Protein 9GYZ (pdb70)

Structure (mmCIF, N/CA/C/O backbone):
data_9GYZ
#
_entry.id   9GYZ
#
_cell.length_a   82.509
_cell.length_b   82.509
_cell.length_c   136.194
_cell.angle_alpha   90.00
_cell.angle_beta   90.00
_cell.angle_gamma   120.00
#
_symmetry.space_group_name_H-M   'P 32 2 1'
#
loop_
_entity.id
_entity.type
_entity.pdbx_description
1 polymer 'DUF4867 domain-containing protein'
2 non-polymer 'FE (III) ION'
3 water water
#
loop_
_atom_site.group_PDB
_atom_site.id
_atom_site.type_symbol
_atom_site.label_atom_id
_atom_site.label_alt_id
_atom_site.label_comp_id
_atom_site.label_asym_id
_atom_site.label_entity_id
_atom_site.label_seq_id
_atom_site.pdbx_PDB_ins_code
_atom_site.Cartn_x
_atom_site.Cartn_y
_atom_site.Cartn_z
_atom_site.occupancy
_atom_site.B_iso_or_equiv
_atom_site.auth_seq_id
_atom_site.auth_comp_id
_atom_site.auth_asym_id
_atom_site.auth_atom_id
_atom_site.pdbx_PDB_model_num
ATOM 1 N N . SER A 1 23 ? 43.754 -49.292 -17.427 1.00 66.79 3 SER B N 1
ATOM 2 C CA . SER A 1 23 ? 43.257 -49.652 -18.792 1.00 63.49 3 SER B CA 1
ATOM 3 C C . SER A 1 23 ? 41.781 -49.263 -18.852 1.00 63.63 3 SER B C 1
ATOM 4 O O . SER A 1 23 ? 41.007 -49.365 -17.908 1.00 59.17 3 SER B O 1
ATOM 7 N N . PHE A 1 24 ? 41.435 -48.753 -20.020 1.00 61.75 4 PHE B N 1
ATOM 8 C CA . PHE A 1 24 ? 40.108 -48.258 -20.338 1.00 75.10 4 PHE B CA 1
ATOM 9 C C . PHE A 1 24 ? 39.010 -49.326 -20.225 1.00 79.68 4 PHE B C 1
ATOM 10 O O . PHE A 1 24 ? 37.962 -49.042 -19.626 1.00 56.93 4 PHE B O 1
ATOM 18 N N . GLN A 1 25 ? 39.221 -50.507 -20.856 1.00 85.97 5 GLN B N 1
ATOM 19 C CA . GLN A 1 25 ? 38.243 -51.600 -20.899 1.00 69.77 5 GLN B CA 1
ATOM 20 C C . GLN A 1 25 ? 37.998 -52.131 -19.458 1.00 53.95 5 GLN B C 1
ATOM 21 O O . GLN A 1 25 ? 36.867 -52.281 -19.009 1.00 51.83 5 GLN B O 1
ATOM 23 N N . TYR A 1 26 ? 39.037 -52.281 -18.648 1.00 54.68 6 TYR B N 1
ATOM 24 C CA . TYR A 1 26 ? 38.858 -52.633 -17.243 1.00 66.10 6 TYR B CA 1
ATOM 25 C C . TYR A 1 26 ? 37.926 -51.646 -16.525 1.00 75.01 6 TYR B C 1
ATOM 26 O O . TYR A 1 26 ? 36.949 -52.036 -15.886 1.00 68.27 6 TYR B O 1
ATOM 35 N N . MET A 1 27 ? 38.194 -50.337 -16.689 1.00 78.67 7 MET B N 1
ATOM 36 C CA . MET A 1 27 ? 37.395 -49.319 -16.028 1.00 66.80 7 MET B CA 1
ATOM 37 C C . MET A 1 27 ? 35.976 -49.289 -16.592 1.00 56.76 7 MET B C 1
ATOM 38 O O . MET A 1 27 ? 35.030 -49.190 -15.829 1.00 55.73 7 MET B O 1
ATOM 43 N N . LYS A 1 28 ? 35.842 -49.275 -17.926 1.00 63.35 8 LYS B N 1
ATOM 44 C CA . LYS A 1 28 ? 34.567 -49.385 -18.612 1.00 61.85 8 LYS B CA 1
ATOM 45 C C . LYS A 1 28 ? 33.738 -50.536 -18.032 1.00 77.90 8 LYS B C 1
ATOM 46 O O . LYS A 1 28 ? 32.597 -50.276 -17.613 1.00 64.47 8 LYS B O 1
ATOM 52 N N . ASP A 1 29 ? 34.320 -51.775 -18.008 1.00 74.48 9 ASP B N 1
ATOM 53 C CA . ASP A 1 29 ? 33.643 -52.999 -17.559 1.00 87.03 9 ASP B CA 1
ATOM 54 C C . ASP A 1 29 ? 33.099 -52.773 -16.142 1.00 77.67 9 ASP B C 1
ATOM 55 O O . ASP A 1 29 ? 31.938 -53.067 -15.875 1.00 73.16 9 ASP B O 1
ATOM 57 N N . LEU A 1 30 ? 33.897 -52.146 -15.263 1.00 77.78 10 LEU B N 1
ATOM 58 C CA . LEU A 1 30 ? 33.528 -51.961 -13.866 1.00 75.56 10 LEU B CA 1
ATOM 59 C C . LEU A 1 30 ? 32.504 -50.851 -13.622 1.00 65.72 10 LEU B C 1
ATOM 60 O O . LEU A 1 30 ? 32.111 -50.673 -12.482 1.00 74.60 10 LEU B O 1
ATOM 65 N N . ASN A 1 31 ? 32.096 -50.082 -14.641 1.00 72.43 11 ASN B N 1
ATOM 66 C CA . ASN A 1 31 ? 31.334 -48.852 -14.422 1.00 74.59 11 ASN B CA 1
ATOM 67 C C . ASN A 1 31 ? 30.167 -48.786 -15.397 1.00 85.59 11 ASN B C 1
ATOM 68 O O . ASN A 1 31 ? 29.925 -47.745 -16.036 1.00 78.13 11 ASN B O 1
ATOM 73 N N . LYS A 1 32 ? 29.431 -49.905 -15.450 1.00 82.89 12 LYS B N 1
ATOM 74 C CA . LYS A 1 32 ? 28.315 -50.107 -16.363 1.00 73.40 12 LYS B CA 1
ATOM 75 C C . LYS A 1 32 ? 27.137 -49.247 -15.865 1.00 55.22 12 LYS B C 1
ATOM 76 O O . LYS A 1 32 ? 26.166 -49.070 -16.587 1.00 55.15 12 LYS B O 1
ATOM 78 N N . HIS A 1 33 ? 27.205 -48.671 -14.652 1.00 61.78 13 HIS B N 1
ATOM 79 C CA . HIS A 1 33 ? 26.076 -47.892 -14.140 1.00 55.30 13 HIS B CA 1
ATOM 80 C C . HIS A 1 33 ? 26.101 -46.434 -14.594 1.00 80.14 13 HIS B C 1
ATOM 81 O O . HIS A 1 33 ? 25.213 -45.666 -14.172 1.00 69.31 13 HIS B O 1
ATOM 88 N N . ILE A 1 34 ? 27.081 -46.052 -15.443 1.00 71.83 14 ILE B N 1
ATOM 89 C CA . ILE A 1 34 ? 27.191 -44.679 -15.949 1.00 61.96 14 ILE B CA 1
ATOM 90 C C . ILE A 1 34 ? 27.630 -44.679 -17.413 1.00 47.69 14 ILE B C 1
ATOM 91 O O . ILE A 1 34 ? 28.439 -45.483 -17.838 1.00 63.77 14 ILE B O 1
ATOM 96 N N . PRO A 1 35 ? 27.164 -43.725 -18.252 1.00 53.47 15 PRO B N 1
ATOM 97 C CA . PRO A 1 35 ? 27.724 -43.608 -19.583 1.00 54.99 15 PRO B CA 1
ATOM 98 C C . PRO A 1 35 ? 29.204 -43.315 -19.440 1.00 59.12 15 PRO B C 1
ATOM 99 O O . PRO A 1 35 ? 29.566 -42.449 -18.640 1.00 54.91 15 PRO B O 1
ATOM 103 N N . PHE A 1 36 ? 30.029 -44.062 -20.155 1.00 62.39 16 PHE B N 1
ATOM 104 C CA . PHE A 1 36 ? 31.455 -44.079 -19.932 1.00 58.45 16 PHE B CA 1
ATOM 105 C C . PHE A 1 36 ? 32.177 -44.093 -21.255 1.00 54.71 16 PHE B C 1
ATOM 106 O O . PHE A 1 36 ? 31.990 -45.012 -22.028 1.00 63.46 16 PHE B O 1
ATOM 114 N N . TYR A 1 37 ? 33.083 -43.127 -21.490 1.00 61.32 17 TYR B N 1
ATOM 115 C CA . TYR A 1 37 ? 33.661 -42.996 -22.823 1.00 41.57 17 TYR B CA 1
ATOM 116 C C . TYR A 1 37 ? 35.142 -42.729 -22.682 1.00 51.59 17 TYR B C 1
ATOM 117 O O . TYR A 1 37 ? 35.609 -42.405 -21.583 1.00 52.47 17 TYR B O 1
ATOM 126 N N . HIS A 1 38 ? 35.894 -43.011 -23.758 1.00 49.13 18 HIS B N 1
ATOM 127 C CA . HIS A 1 38 ? 37.264 -42.568 -23.838 1.00 54.43 18 HIS B CA 1
ATOM 128 C C . HIS A 1 38 ? 37.182 -41.085 -24.183 1.00 65.50 18 HIS B C 1
ATOM 129 O O . HIS A 1 38 ? 36.239 -40.643 -24.885 1.00 48.27 18 HIS B O 1
ATOM 136 N N . ILE A 1 39 ? 38.121 -40.326 -23.597 1.00 49.55 19 ILE B N 1
ATOM 137 C CA . ILE A 1 39 ? 38.252 -38.900 -23.896 1.00 57.74 19 ILE B CA 1
ATOM 138 C C . ILE A 1 39 ? 38.426 -38.655 -25.408 1.00 44.20 19 ILE B C 1
ATOM 139 O O . ILE A 1 39 ? 38.036 -37.627 -25.915 1.00 50.11 19 ILE B O 1
ATOM 144 N N . GLU A 1 40 ? 38.940 -39.613 -26.170 1.00 43.91 20 GLU B N 1
ATOM 145 C CA . GLU A 1 40 ? 39.124 -39.383 -27.598 1.00 47.20 20 GLU B CA 1
ATOM 146 C C . GLU A 1 40 ? 37.815 -39.617 -28.356 1.00 49.22 20 GLU B C 1
ATOM 147 O O . GLU A 1 40 ? 37.770 -39.474 -29.563 1.00 51.18 20 GLU B O 1
ATOM 153 N N . ASP A 1 41 ? 36.735 -39.965 -27.663 1.00 53.04 21 ASP B N 1
ATOM 154 C CA . ASP A 1 41 ? 35.471 -40.224 -28.332 1.00 50.55 21 ASP B CA 1
ATOM 155 C C . ASP A 1 41 ? 34.812 -38.906 -28.715 1.00 62.19 21 ASP B C 1
ATOM 156 O O . ASP A 1 41 ? 34.940 -37.895 -28.031 1.00 66.62 21 ASP B O 1
ATOM 161 N N . SER A 1 42 ? 33.983 -38.945 -29.741 1.00 49.59 22 SER B N 1
ATOM 162 C CA . SER A 1 42 ? 33.359 -37.748 -30.257 1.00 59.24 22 SER B CA 1
ATOM 163 C C . SER A 1 42 ? 32.292 -37.260 -29.281 1.00 41.38 22 SER B C 1
ATOM 164 O O . SER A 1 42 ? 31.921 -36.112 -29.289 1.00 57.97 22 SER B O 1
ATOM 167 N N . LYS A 1 43 ? 31.787 -38.102 -28.384 1.00 50.96 23 LYS B N 1
ATOM 168 C CA . LYS A 1 43 ? 30.843 -37.651 -27.341 1.00 51.14 23 LYS B CA 1
ATOM 169 C C . LYS A 1 43 ? 31.424 -36.538 -26.426 1.00 50.40 23 LYS B C 1
ATOM 170 O O . LYS A 1 43 ? 30.680 -35.775 -25.859 1.00 53.99 23 LYS B O 1
ATOM 173 N N . PHE A 1 44 ? 32.762 -36.447 -26.312 1.00 51.76 24 PHE B N 1
ATOM 174 C CA . PHE A 1 44 ? 33.493 -35.382 -25.631 1.00 58.84 24 PHE B CA 1
ATOM 175 C C . PHE A 1 44 ? 33.313 -34.000 -26.296 1.00 67.74 24 PHE B C 1
ATOM 176 O O . PHE A 1 44 ? 33.411 -32.995 -25.583 1.00 54.90 24 PHE B O 1
ATOM 184 N N . LYS A 1 45 ? 33.118 -33.967 -27.633 1.00 53.27 25 LYS B N 1
ATOM 185 C CA . LYS A 1 45 ? 33.144 -32.746 -28.438 1.00 70.55 25 LYS B CA 1
ATOM 186 C C . LYS A 1 45 ? 32.258 -31.640 -27.835 1.00 58.49 25 LYS B C 1
ATOM 187 O O . LYS A 1 45 ? 32.642 -30.508 -27.905 1.00 47.99 25 LYS B O 1
ATOM 189 N N . HIS A 1 46 ? 31.141 -31.946 -27.184 1.00 53.86 26 HIS B N 1
ATOM 190 C CA . HIS A 1 46 ? 30.285 -30.921 -26.614 1.00 60.30 26 HIS B CA 1
ATOM 191 C C . HIS A 1 46 ? 30.879 -30.353 -25.326 1.00 57.69 26 HIS B C 1
ATOM 192 O O . HIS A 1 46 ? 30.427 -29.283 -24.896 1.00 46.58 26 HIS B O 1
ATOM 199 N N . TYR A 1 47 ? 31.826 -31.076 -24.720 1.00 48.05 27 TYR B N 1
ATOM 200 C CA . TYR A 1 47 ? 32.274 -30.795 -23.363 1.00 53.08 27 TYR B CA 1
ATOM 201 C C . TYR A 1 47 ? 33.615 -30.074 -23.401 1.00 50.28 27 TYR B C 1
ATOM 202 O O . TYR A 1 47 ? 33.963 -29.368 -22.449 1.00 49.22 27 TYR B O 1
ATOM 211 N N . GLY A 1 48 ? 34.388 -30.321 -24.449 1.00 44.34 28 GLY B N 1
ATOM 212 C CA . GLY A 1 48 ? 35.796 -29.943 -24.426 1.00 46.91 28 GLY B CA 1
ATOM 213 C C . GLY A 1 48 ? 36.480 -30.331 -25.719 1.00 44.05 28 GLY B C 1
ATOM 214 O O . GLY A 1 48 ? 35.791 -30.714 -26.626 1.00 47.95 28 GLY B O 1
ATOM 215 N N . LYS A 1 49 ? 37.804 -30.153 -25.767 1.00 44.10 29 LYS B N 1
ATOM 216 C CA . LYS A 1 49 ? 38.652 -30.541 -26.881 1.00 50.40 29 LYS B CA 1
ATOM 217 C C . LYS A 1 49 ? 39.949 -31.163 -26.328 1.00 44.61 29 LYS B C 1
ATOM 218 O O . LYS A 1 49 ? 40.474 -30.670 -25.352 1.00 39.96 29 LYS B O 1
ATOM 224 N N . VAL A 1 50 ? 40.509 -32.168 -26.996 1.00 44.11 30 VAL B N 1
ATOM 225 C CA . VAL A 1 50 ? 41.806 -32.763 -26.663 1.00 47.12 30 VAL B CA 1
ATOM 226 C C . VAL A 1 50 ? 42.897 -31.913 -27.287 1.00 44.59 30 VAL B C 1
ATOM 227 O O . VAL A 1 50 ? 42.684 -31.472 -28.397 1.00 42.73 30 VAL B O 1
ATOM 231 N N . ILE A 1 51 ? 43.986 -31.612 -26.551 1.00 38.26 31 ILE B N 1
ATOM 232 C CA . ILE A 1 51 ? 44.967 -30.680 -27.038 1.00 42.91 31 ILE B CA 1
ATOM 233 C C . ILE A 1 51 ? 46.194 -31.511 -27.314 1.00 50.51 31 ILE B C 1
ATOM 234 O O . ILE A 1 51 ? 46.649 -32.227 -26.412 1.00 44.40 31 ILE B O 1
ATOM 239 N N . ASN A 1 52 ? 46.740 -31.383 -28.523 1.00 41.80 32 ASN B N 1
ATOM 240 C CA . ASN A 1 52 ? 47.734 -32.336 -28.961 1.00 50.35 32 ASN B CA 1
ATOM 241 C C . ASN A 1 52 ? 49.087 -31.705 -29.234 1.00 46.67 32 ASN B C 1
ATOM 242 O O . ASN A 1 52 ? 50.064 -32.427 -29.169 1.00 50.48 32 ASN B O 1
ATOM 247 N N . GLU A 1 53 ? 49.181 -30.401 -29.507 1.00 42.54 33 GLU B N 1
ATOM 248 C CA . GLU A 1 53 ? 50.396 -29.969 -30.202 1.00 40.64 33 GLU B CA 1
ATOM 249 C C . GLU A 1 53 ? 51.452 -29.456 -29.219 1.00 42.58 33 GLU B C 1
ATOM 250 O O . GLU A 1 53 ? 52.474 -28.946 -29.584 1.00 47.26 33 GLU B O 1
ATOM 256 N N . TYR A 1 54 ? 51.203 -29.557 -27.936 1.00 38.44 34 TYR B N 1
ATOM 257 C CA . TYR A 1 54 ? 52.068 -29.052 -26.888 1.00 50.67 34 TYR B CA 1
ATOM 258 C C . TYR A 1 54 ? 52.622 -30.255 -26.125 1.00 36.08 34 TYR B C 1
ATOM 259 O O . TYR A 1 54 ? 51.857 -31.162 -25.841 1.00 39.88 34 TYR B O 1
ATOM 268 N N . ASP A 1 55 ? 53.854 -30.082 -25.644 1.00 42.81 35 ASP B N 1
ATOM 269 C CA . ASP A 1 55 ? 54.514 -30.914 -24.662 1.00 34.73 35 ASP B CA 1
ATOM 270 C C . ASP A 1 55 ? 54.655 -30.105 -23.382 1.00 39.49 35 ASP B C 1
ATOM 271 O O . ASP A 1 55 ? 54.616 -28.875 -23.419 1.00 37.64 35 ASP B O 1
ATOM 276 N N . PHE A 1 56 ? 54.844 -30.820 -22.286 1.00 38.87 36 PHE B N 1
ATOM 277 C CA . PHE A 1 56 ? 54.668 -30.237 -20.977 1.00 38.80 36 PHE B CA 1
ATOM 278 C C . PHE A 1 56 ? 55.728 -30.697 -20.006 1.00 35.42 36 PHE B C 1
ATOM 279 O O . PHE A 1 56 ? 55.529 -30.649 -18.764 1.00 38.17 36 PHE B O 1
ATOM 287 N N . ASN A 1 57 ? 56.931 -30.889 -20.553 1.00 41.48 37 ASN B N 1
ATOM 288 C CA . ASN A 1 57 ? 58.083 -31.409 -19.795 1.00 38.05 37 ASN B CA 1
ATOM 289 C C . ASN A 1 57 ? 58.387 -30.567 -18.567 1.00 34.64 37 ASN B C 1
ATOM 290 O O . ASN A 1 57 ? 58.819 -31.086 -17.540 1.00 37.02 37 ASN B O 1
ATOM 295 N N . GLU A 1 58 ? 58.332 -29.243 -18.718 1.00 39.84 38 GLU B N 1
ATOM 296 C CA . GLU A 1 58 ? 58.681 -28.405 -17.589 1.00 34.03 38 GLU B CA 1
ATOM 297 C C . GLU A 1 58 ? 57.726 -28.673 -16.441 1.00 37.82 38 GLU B C 1
ATOM 298 O O . GLU A 1 58 ? 58.126 -28.600 -15.286 1.00 36.34 38 GLU B O 1
ATOM 304 N N . LEU A 1 59 ? 56.474 -28.934 -16.776 1.00 41.27 39 LEU B N 1
ATOM 305 C CA . LEU A 1 59 ? 55.460 -29.133 -15.783 1.00 39.99 39 LEU B CA 1
ATOM 306 C C . LEU A 1 59 ? 55.583 -30.514 -15.183 1.00 35.67 39 LEU B C 1
ATOM 307 O O . LEU A 1 59 ? 55.346 -30.718 -13.973 1.00 41.20 39 LEU B O 1
ATOM 312 N N . GLU A 1 60 ? 55.734 -31.495 -16.062 1.00 42.05 40 GLU B N 1
ATOM 313 C CA . GLU A 1 60 ? 55.887 -32.889 -15.638 1.00 41.69 40 GLU B CA 1
ATOM 314 C C . GLU A 1 60 ? 57.035 -33.030 -14.656 1.00 39.91 40 GLU B C 1
ATOM 315 O O . GLU A 1 60 ? 56.996 -33.838 -13.729 1.00 39.97 40 GLU B O 1
ATOM 321 N N . THR A 1 61 ? 58.066 -32.229 -14.849 1.00 38.91 41 THR B N 1
ATOM 322 C CA . THR A 1 61 ? 59.199 -32.321 -13.954 1.00 37.86 41 THR B CA 1
ATOM 323 C C . THR A 1 61 ? 58.777 -31.910 -12.545 1.00 43.60 41 THR B C 1
ATOM 324 O O . THR A 1 61 ? 59.086 -32.574 -11.556 1.00 40.19 41 THR B O 1
ATOM 328 N N . TYR A 1 62 ? 58.057 -30.782 -12.452 1.00 40.71 42 TYR B N 1
ATOM 329 C CA . TYR A 1 62 ? 57.530 -30.403 -11.160 1.00 45.74 42 TYR B CA 1
ATOM 330 C C . TYR A 1 62 ? 56.602 -31.453 -10.551 1.00 37.46 42 TYR B C 1
ATOM 331 O O . TYR A 1 62 ? 56.705 -31.750 -9.352 1.00 42.03 42 TYR B O 1
ATOM 340 N N . MET A 1 63 ? 55.643 -31.940 -11.335 1.00 36.56 43 MET B N 1
ATOM 341 C CA . MET A 1 63 ? 54.618 -32.886 -10.870 1.00 36.07 43 MET B CA 1
ATOM 342 C C . MET A 1 63 ? 55.229 -34.181 -10.314 1.00 39.36 43 MET B C 1
ATOM 343 O O . MET A 1 63 ? 54.723 -34.730 -9.324 1.00 37.32 43 MET B O 1
ATOM 348 N N . ASP A 1 64 ? 56.363 -34.618 -10.896 1.00 41.35 44 ASP B N 1
ATOM 349 C CA . ASP A 1 64 ? 57.001 -35.823 -10.405 1.00 47.71 44 ASP B CA 1
ATOM 350 C C . ASP A 1 64 ? 57.591 -35.589 -9.020 1.00 46.53 44 ASP B C 1
ATOM 351 O O . ASP A 1 64 ? 57.973 -36.540 -8.439 1.00 45.92 44 ASP B O 1
ATOM 356 N N . SER A 1 65 ? 57.801 -34.358 -8.558 1.00 43.47 45 SER B N 1
ATOM 357 C CA . SER A 1 65 ? 58.313 -34.135 -7.220 1.00 47.61 45 SER B CA 1
ATOM 358 C C . SER A 1 65 ? 57.197 -34.210 -6.157 1.00 50.53 45 SER B C 1
ATOM 359 O O . SER A 1 65 ? 57.441 -33.966 -4.974 1.00 49.67 45 SER B O 1
ATOM 362 N N . LEU A 1 66 ? 55.951 -34.518 -6.557 1.00 46.60 46 LEU B N 1
ATOM 363 C CA . LEU A 1 66 ? 54.828 -34.415 -5.667 1.00 48.96 46 LEU B CA 1
ATOM 364 C C . LEU A 1 66 ? 54.377 -35.837 -5.387 1.00 50.02 46 LEU B C 1
ATOM 365 O O . LEU A 1 66 ? 54.498 -36.621 -6.276 1.00 40.67 46 LEU B O 1
ATOM 370 N N . THR A 1 67 ? 53.907 -36.130 -4.159 1.00 40.58 47 THR B N 1
ATOM 371 C CA . THR A 1 67 ? 53.255 -37.386 -3.783 1.00 44.78 47 THR B CA 1
ATOM 372 C C . THR A 1 67 ? 51.730 -37.227 -3.816 1.00 41.45 47 THR B C 1
ATOM 373 O O . THR A 1 67 ? 51.201 -36.150 -3.624 1.00 44.96 47 THR B O 1
ATOM 377 N N . ILE A 1 68 ? 51.024 -38.300 -4.076 1.00 41.32 48 ILE B N 1
ATOM 378 C CA . ILE A 1 68 ? 49.580 -38.303 -3.982 1.00 51.29 48 ILE B CA 1
ATOM 379 C C . ILE A 1 68 ? 49.147 -38.496 -2.544 1.00 49.68 48 ILE B C 1
ATOM 380 O O . ILE A 1 68 ? 49.510 -39.496 -1.914 1.00 48.70 48 ILE B O 1
ATOM 385 N N . PRO A 1 69 ? 48.337 -37.565 -2.000 1.00 50.13 49 PRO B N 1
ATOM 386 C CA . PRO A 1 69 ? 47.740 -37.783 -0.682 1.00 49.68 49 PRO B CA 1
ATOM 387 C C . PRO A 1 69 ? 46.697 -38.873 -0.761 1.00 44.56 49 PRO B C 1
ATOM 388 O O . PRO A 1 69 ? 45.965 -38.936 -1.733 1.00 48.05 49 PRO B O 1
ATOM 392 N N . GLN A 1 70 ? 46.566 -39.659 0.317 1.00 48.74 50 GLN B N 1
ATOM 393 C CA . GLN A 1 70 ? 45.638 -40.769 0.348 1.00 47.01 50 GLN B CA 1
ATOM 394 C C . GLN A 1 70 ? 44.376 -40.485 1.152 1.00 48.14 50 GLN B C 1
ATOM 395 O O . GLN A 1 70 ? 43.383 -41.213 1.031 1.00 58.55 50 GLN B O 1
ATOM 401 N N . ASP A 1 71 ? 44.386 -39.426 1.941 1.00 48.16 51 ASP B N 1
ATOM 402 C CA . ASP A 1 71 ? 43.257 -39.130 2.824 1.00 50.89 51 ASP B CA 1
ATOM 403 C C . ASP A 1 71 ? 42.190 -38.340 2.081 1.00 46.20 51 ASP B C 1
ATOM 404 O O . ASP A 1 71 ? 40.976 -38.577 2.221 1.00 49.30 51 ASP B O 1
ATOM 409 N N . GLN A 1 72 ? 42.625 -37.329 1.325 1.00 47.66 52 GLN B N 1
ATOM 410 C CA . GLN A 1 72 ? 41.692 -36.526 0.559 1.00 52.88 52 GLN B CA 1
ATOM 411 C C . GLN A 1 72 ? 42.507 -35.758 -0.478 1.00 50.46 52 GLN B C 1
ATOM 412 O O . GLN A 1 72 ? 43.715 -35.615 -0.329 1.00 46.08 52 GLN B O 1
ATOM 418 N N . ASN A 1 73 ? 41.828 -35.255 -1.489 1.00 44.18 53 ASN B N 1
ATOM 419 C CA . ASN A 1 73 ? 42.521 -34.511 -2.530 1.00 56.33 53 ASN B CA 1
ATOM 420 C C . ASN A 1 73 ? 43.148 -33.196 -2.044 1.00 38.94 53 ASN B C 1
ATOM 421 O O . ASN A 1 73 ? 42.665 -32.556 -1.119 1.00 44.21 53 ASN B O 1
ATOM 426 N N . VAL A 1 74 ? 44.291 -32.839 -2.607 1.00 42.85 54 VAL B N 1
ATOM 427 C CA . VAL A 1 74 ? 44.842 -31.513 -2.449 1.00 45.37 54 VAL B CA 1
ATOM 428 C C . VAL A 1 74 ? 44.666 -30.766 -3.792 1.00 51.74 54 VAL B C 1
ATOM 429 O O . VAL A 1 74 ? 44.759 -31.398 -4.846 1.00 46.24 54 VAL B O 1
ATOM 433 N N . TYR A 1 75 ? 44.421 -29.447 -3.724 1.00 47.25 55 TYR B N 1
ATOM 434 C CA . TYR A 1 75 ? 44.287 -28.556 -4.861 1.00 48.13 55 TYR B CA 1
ATOM 435 C C . TYR A 1 75 ? 45.096 -27.318 -4.525 1.00 43.18 55 TYR B C 1
ATOM 436 O O . TYR A 1 75 ? 44.805 -26.684 -3.569 1.00 48.00 55 TYR B O 1
ATOM 445 N N . VAL A 1 76 ? 46.178 -27.047 -5.232 1.00 39.92 56 VAL B N 1
ATOM 446 C CA . VAL A 1 76 ? 46.869 -25.773 -5.217 1.00 38.96 56 VAL B CA 1
ATOM 447 C C . VAL A 1 76 ? 46.605 -25.081 -6.543 1.00 42.41 56 VAL B C 1
ATOM 448 O O . VAL A 1 76 ? 46.957 -25.621 -7.615 1.00 40.36 56 VAL B O 1
ATOM 452 N N . ALA A 1 77 ? 46.082 -23.883 -6.452 1.00 38.57 57 ALA B N 1
ATOM 453 C CA . ALA A 1 77 ? 45.543 -23.160 -7.585 1.00 41.45 57 ALA B CA 1
ATOM 454 C C . ALA A 1 77 ? 46.639 -22.576 -8.465 1.00 40.47 57 ALA B C 1
ATOM 455 O O . ALA A 1 77 ? 46.495 -22.598 -9.676 1.00 37.76 57 ALA B O 1
ATOM 457 N N . SER A 1 78 ? 47.734 -22.128 -7.833 1.00 33.33 58 SER B N 1
ATOM 458 C CA . SER A 1 78 ? 48.746 -21.321 -8.453 1.00 37.79 58 SER B CA 1
ATOM 459 C C . SER A 1 78 ? 50.073 -21.723 -7.855 1.00 36.44 58 SER B C 1
ATOM 460 O O . SER A 1 78 ? 50.319 -21.434 -6.700 1.00 43.57 58 SER B O 1
ATOM 463 N N . VAL A 1 79 ? 50.930 -22.334 -8.688 1.00 40.51 59 VAL B N 1
ATOM 464 C CA . VAL A 1 79 ? 52.299 -22.751 -8.329 1.00 33.99 59 VAL B CA 1
ATOM 465 C C . VAL A 1 79 ? 53.342 -22.007 -9.154 1.00 41.80 59 VAL B C 1
ATOM 466 O O . VAL A 1 79 ? 53.451 -22.176 -10.418 1.00 36.87 59 VAL B O 1
ATOM 470 N N . THR A 1 80 ? 54.094 -21.164 -8.462 1.00 43.08 60 THR B N 1
ATOM 471 C CA . THR A 1 80 ? 55.109 -20.291 -9.082 1.00 42.45 60 THR B CA 1
ATOM 472 C C . THR A 1 80 ? 56.001 -21.105 -9.996 1.00 49.67 60 THR B C 1
ATOM 473 O O . THR A 1 80 ? 56.393 -20.659 -11.087 1.00 42.63 60 THR B O 1
ATOM 477 N N . GLU A 1 81 ? 56.442 -22.259 -9.472 1.00 42.15 61 GLU B N 1
ATOM 478 C CA . GLU A 1 81 ? 57.426 -23.065 -10.177 1.00 39.71 61 GLU B CA 1
ATOM 479 C C . GLU A 1 81 ? 56.854 -23.431 -11.550 1.00 41.57 61 GLU B C 1
ATOM 480 O O . GLU A 1 81 ? 57.564 -23.481 -12.553 1.00 39.75 61 GLU B O 1
ATOM 486 N N . MET A 1 82 ? 55.566 -23.811 -11.603 1.00 37.72 62 MET B N 1
ATOM 487 C CA . MET A 1 82 ? 54.994 -24.253 -12.870 1.00 38.36 62 MET B CA 1
ATOM 488 C C . MET A 1 82 ? 54.636 -23.079 -13.762 1.00 42.13 62 MET B C 1
ATOM 489 O O . MET A 1 82 ? 54.680 -23.220 -14.974 1.00 39.67 62 MET B O 1
ATOM 494 N N . GLU A 1 83 ? 54.469 -21.899 -13.142 1.00 44.04 63 GLU B N 1
ATOM 495 C CA . GLU A 1 83 ? 54.117 -20.663 -13.831 1.00 45.67 63 GLU B CA 1
ATOM 496 C C . GLU A 1 83 ? 55.372 -20.042 -14.409 1.00 41.33 63 GLU B C 1
ATOM 497 O O . GLU A 1 83 ? 55.270 -19.420 -15.451 1.00 41.73 63 GLU B O 1
ATOM 503 N N . ASN A 1 84 ? 56.529 -20.250 -13.753 1.00 34.06 64 ASN B N 1
ATOM 504 C CA . ASN A 1 84 ? 57.794 -19.739 -14.261 1.00 36.66 64 ASN B CA 1
ATOM 505 C C . ASN A 1 84 ? 58.399 -20.734 -15.260 1.00 34.97 64 ASN B C 1
ATOM 506 O O . ASN A 1 84 ? 59.383 -21.359 -14.963 1.00 42.82 64 ASN B O 1
ATOM 511 N N . THR A 1 85 ? 57.767 -20.886 -16.432 1.00 36.69 65 THR B N 1
ATOM 512 C CA . THR A 1 85 ? 58.149 -21.866 -17.425 1.00 45.93 65 THR B CA 1
ATOM 513 C C . THR A 1 85 ? 57.942 -21.283 -18.826 1.00 40.71 65 THR B C 1
ATOM 514 O O . THR A 1 85 ? 57.088 -20.415 -19.046 1.00 38.38 65 THR B O 1
ATOM 518 N N . ILE A 1 86 ? 58.640 -21.881 -19.796 1.00 38.72 66 ILE B N 1
ATOM 519 C CA . ILE A 1 86 ? 58.409 -21.571 -21.194 1.00 37.07 66 ILE B CA 1
ATOM 520 C C . ILE A 1 86 ? 56.972 -21.942 -21.542 1.00 39.77 66 ILE B C 1
ATOM 521 O O . ILE A 1 86 ? 56.284 -21.212 -22.258 1.00 42.06 66 ILE B O 1
ATOM 526 N N . ILE A 1 87 ? 56.531 -23.136 -21.116 1.00 37.06 67 ILE B N 1
ATOM 527 C CA . ILE A 1 87 ? 55.225 -23.560 -21.598 1.00 35.28 67 ILE B CA 1
ATOM 528 C C . ILE A 1 87 ? 54.099 -22.656 -21.095 1.00 36.69 67 ILE B C 1
ATOM 529 O O . ILE A 1 87 ? 53.061 -22.494 -21.762 1.00 36.87 67 ILE B O 1
ATOM 534 N N . LYS A 1 88 ? 54.189 -22.157 -19.837 1.00 35.96 68 LYS B N 1
ATOM 535 C CA . LYS A 1 88 ? 53.205 -21.214 -19.335 1.00 38.07 68 LYS B CA 1
ATOM 536 C C . LYS A 1 88 ? 53.075 -20.018 -20.277 1.00 40.09 68 LYS B C 1
ATOM 537 O O . LYS A 1 88 ? 51.955 -19.634 -20.583 1.00 40.04 68 LYS B O 1
ATOM 543 N N . ASN A 1 89 ? 54.207 -19.392 -20.666 1.00 34.93 69 ASN B N 1
ATOM 544 C CA A ASN A 1 89 ? 54.214 -18.264 -21.579 0.50 37.57 69 ASN B CA 1
ATOM 545 C CA B ASN A 1 89 ? 54.235 -18.272 -21.596 0.50 37.24 69 ASN B CA 1
ATOM 546 C C . ASN A 1 89 ? 53.599 -18.620 -22.949 1.00 34.20 69 ASN B C 1
ATOM 547 O O . ASN A 1 89 ? 52.827 -17.823 -23.511 1.00 39.10 69 ASN B O 1
ATOM 556 N N . GLN A 1 90 ? 53.817 -19.853 -23.440 1.00 37.30 70 GLN B N 1
ATOM 557 C CA . GLN A 1 90 ? 53.271 -20.314 -24.702 1.00 33.13 70 GLN B CA 1
ATOM 558 C C . GLN A 1 90 ? 51.746 -20.418 -24.613 1.00 37.18 70 GLN B C 1
ATOM 559 O O . GLN A 1 90 ? 50.962 -19.970 -25.467 1.00 33.33 70 GLN B O 1
ATOM 565 N N . LEU A 1 91 ? 51.298 -21.076 -23.546 1.00 35.93 71 LEU B N 1
ATOM 566 C CA . LEU A 1 91 ? 49.893 -21.283 -23.358 1.00 32.95 71 LEU B CA 1
ATOM 567 C C . LEU A 1 91 ? 49.193 -19.928 -23.154 1.00 31.50 71 LEU B C 1
ATOM 568 O O . LEU A 1 91 ? 48.030 -19.791 -23.518 1.00 37.81 71 LEU B O 1
ATOM 573 N N . GLN A 1 92 ? 49.818 -19.000 -22.360 1.00 31.21 72 GLN B N 1
ATOM 574 C CA . GLN A 1 92 ? 49.168 -17.736 -22.041 1.00 38.86 72 GLN B CA 1
ATOM 575 C C . GLN A 1 92 ? 48.974 -16.944 -23.335 1.00 31.59 72 GLN B C 1
ATOM 576 O O . GLN A 1 92 ? 47.913 -16.449 -23.621 1.00 37.49 72 GLN B O 1
ATOM 582 N N . GLU A 1 93 ? 50.047 -16.750 -24.093 1.00 31.65 73 GLU B N 1
ATOM 583 C CA . GLU A 1 93 ? 49.984 -15.902 -25.270 1.00 33.68 73 GLU B CA 1
ATOM 584 C C . GLU A 1 93 ? 49.082 -16.483 -26.354 1.00 35.36 73 GLU B C 1
ATOM 585 O O . GLU A 1 93 ? 48.451 -15.702 -27.076 1.00 39.55 73 GLU B O 1
ATOM 591 N N . ALA A 1 94 ? 49.090 -17.824 -26.512 1.00 39.63 74 ALA B N 1
ATOM 592 C CA . ALA A 1 94 ? 48.353 -18.476 -27.590 1.00 41.46 74 ALA B CA 1
ATOM 593 C C . ALA A 1 94 ? 46.988 -19.048 -27.145 1.00 38.33 74 ALA B C 1
ATOM 594 O O . ALA A 1 94 ? 45.933 -18.522 -27.467 1.00 36.58 74 ALA B O 1
ATOM 596 N N . PHE A 1 95 ? 46.988 -20.083 -26.311 1.00 31.07 75 PHE B N 1
ATOM 597 C CA . PHE A 1 95 ? 45.759 -20.787 -25.971 1.00 34.26 75 PHE B CA 1
ATOM 598 C C . PHE A 1 95 ? 44.790 -19.863 -25.248 1.00 40.31 75 PHE B C 1
ATOM 599 O O . PHE A 1 95 ? 43.566 -19.935 -25.448 1.00 36.78 75 PHE B O 1
ATOM 607 N N . TYR A 1 96 ? 45.337 -18.983 -24.447 1.00 37.29 76 TYR B N 1
ATOM 608 C CA . TYR A 1 96 ? 44.528 -18.056 -23.686 1.00 35.54 76 TYR B CA 1
ATOM 609 C C . TYR A 1 96 ? 44.542 -16.646 -24.226 1.00 34.91 76 TYR B C 1
ATOM 610 O O . TYR A 1 96 ? 43.879 -15.802 -23.629 1.00 35.06 76 TYR B O 1
ATOM 619 N N . GLY A 1 97 ? 45.153 -16.450 -25.393 1.00 35.55 77 GLY B N 1
ATOM 620 C CA . GLY A 1 97 ? 45.076 -15.208 -26.176 1.00 36.55 77 GLY B CA 1
ATOM 621 C C . GLY A 1 97 ? 45.530 -13.974 -25.413 1.00 33.93 77 GLY B C 1
ATOM 622 O O . GLY A 1 97 ? 44.858 -12.942 -25.502 1.00 32.80 77 GLY B O 1
ATOM 623 N N . GLU A 1 98 ? 46.548 -14.168 -24.566 1.00 34.02 78 GLU B N 1
ATOM 624 C CA . GLU A 1 98 ? 47.301 -13.172 -23.864 1.00 31.30 78 GLU B CA 1
ATOM 625 C C . GLU A 1 98 ? 46.655 -12.865 -22.525 1.00 30.34 78 GLU B C 1
ATOM 626 O O . GLU A 1 98 ? 47.199 -12.077 -21.804 1.00 42.08 78 GLU B O 1
ATOM 632 N N . MET A 1 99 ? 45.603 -13.552 -22.122 1.00 29.41 79 MET B N 1
ATOM 633 C CA . MET A 1 99 ? 45.024 -13.352 -20.807 1.00 35.95 79 MET B CA 1
ATOM 634 C C . MET A 1 99 ? 45.864 -14.077 -19.749 1.00 35.71 79 MET B C 1
ATOM 635 O O . MET A 1 99 ? 46.236 -15.200 -19.915 1.00 36.09 79 MET B O 1
ATOM 640 N N . SER A 1 100 ? 46.019 -13.466 -18.607 1.00 34.85 80 SER B N 1
ATOM 641 C CA . SER A 1 100 ? 46.847 -13.972 -17.536 1.00 34.82 80 SER B CA 1
ATOM 642 C C . SER A 1 100 ? 46.329 -15.288 -16.950 1.00 32.73 80 SER B C 1
ATOM 643 O O . SER A 1 100 ? 45.141 -15.423 -16.585 1.00 30.68 80 SER B O 1
ATOM 646 N N . ILE A 1 101 ? 47.236 -16.248 -16.777 1.00 28.47 81 ILE B N 1
ATOM 647 C CA . ILE A 1 101 ? 46.866 -17.561 -16.315 1.00 40.03 81 ILE B CA 1
ATOM 648 C C . ILE A 1 101 ? 47.700 -17.965 -15.094 1.00 37.94 81 ILE B C 1
ATOM 649 O O . ILE A 1 101 ? 48.789 -17.472 -14.880 1.00 31.95 81 ILE B O 1
ATOM 654 N N . GLN A 1 102 ? 47.149 -18.945 -14.374 1.00 30.64 82 GLN B N 1
ATOM 655 C CA . GLN A 1 102 ? 47.833 -19.661 -13.287 1.00 34.85 82 GLN B CA 1
ATOM 656 C C . GLN A 1 102 ? 47.892 -21.164 -13.651 1.00 34.29 82 GLN B C 1
ATOM 657 O O . GLN A 1 102 ? 47.086 -21.625 -14.446 1.00 34.74 82 GLN B O 1
ATOM 663 N N . ILE A 1 103 ? 48.906 -21.853 -13.112 1.00 38.08 83 ILE B N 1
ATOM 664 C CA . ILE A 1 103 ? 49.062 -23.288 -13.226 1.00 35.23 83 ILE B CA 1
ATOM 665 C C . ILE A 1 103 ? 49.184 -23.885 -11.828 1.00 39.32 83 ILE B C 1
ATOM 666 O O . ILE A 1 103 ? 50.134 -23.566 -11.097 1.00 36.34 83 ILE B O 1
ATOM 671 N N . GLY A 1 104 ? 48.229 -24.801 -11.536 1.00 35.11 84 GLY B N 1
ATOM 672 C CA . GLY A 1 104 ? 48.226 -25.529 -10.299 1.00 38.25 84 GLY B CA 1
ATOM 673 C C . GLY A 1 104 ? 48.066 -27.042 -10.494 1.00 44.67 84 GLY B C 1
ATOM 674 O O . GLY A 1 104 ? 48.272 -27.584 -11.599 1.00 37.46 84 GLY B O 1
ATOM 675 N N . TYR A 1 105 ? 47.649 -27.706 -9.415 1.00 39.96 85 TYR B N 1
ATOM 676 C CA . TYR A 1 105 ? 47.445 -29.149 -9.481 1.00 51.97 85 TYR B CA 1
ATOM 677 C C . TYR A 1 105 ? 46.407 -29.604 -8.492 1.00 44.25 85 TYR B C 1
ATOM 678 O O . TYR A 1 105 ? 46.148 -28.949 -7.461 1.00 43.97 85 TYR B O 1
ATOM 687 N N . CYS A 1 106 ? 45.780 -30.696 -8.881 1.00 42.44 86 CYS B N 1
ATOM 688 C CA . CYS A 1 106 ? 44.804 -31.432 -8.078 1.00 41.88 86 CYS B CA 1
ATOM 689 C C . CYS A 1 106 ? 45.234 -32.893 -8.081 1.00 42.41 86 CYS B C 1
ATOM 690 O O . CYS A 1 106 ? 45.210 -33.542 -9.136 1.00 41.87 86 CYS B O 1
ATOM 693 N N . ASN A 1 107 ? 45.759 -33.344 -6.925 1.00 36.46 87 ASN B N 1
ATOM 694 C CA . ASN A 1 107 ? 46.167 -34.718 -6.795 1.00 37.37 87 ASN B CA 1
ATOM 695 C C . ASN A 1 107 ? 45.371 -35.345 -5.628 1.00 50.48 87 ASN B C 1
ATOM 696 O O . ASN A 1 107 ? 45.105 -34.695 -4.583 1.00 44.36 87 ASN B O 1
ATOM 701 N N . GLY A 1 108 ? 45.020 -36.632 -5.744 1.00 52.99 88 GLY B N 1
ATOM 702 C CA . GLY A 1 108 ? 44.354 -37.252 -4.599 1.00 58.57 88 GLY B CA 1
ATOM 703 C C . GLY A 1 108 ? 43.762 -38.641 -4.850 1.00 56.38 88 GLY B C 1
ATOM 704 O O . GLY A 1 108 ? 43.983 -39.217 -5.922 1.00 46.10 88 GLY B O 1
ATOM 705 N N . PRO A 1 109 ? 42.970 -39.184 -3.868 1.00 48.11 89 PRO B N 1
ATOM 706 C CA . PRO A 1 109 ? 42.458 -40.533 -3.950 1.00 54.74 89 PRO B CA 1
ATOM 707 C C . PRO A 1 109 ? 40.990 -40.618 -4.323 1.00 55.77 89 PRO B C 1
ATOM 708 O O . PRO A 1 109 ? 40.381 -41.661 -4.252 1.00 57.47 89 PRO B O 1
ATOM 712 N N . ASN A 1 110 ? 40.372 -39.509 -4.629 1.00 53.17 90 ASN B N 1
ATOM 713 C CA . ASN A 1 110 ? 38.922 -39.467 -4.766 1.00 47.37 90 ASN B CA 1
ATOM 714 C C . ASN A 1 110 ? 38.378 -40.447 -5.825 1.00 44.65 90 ASN B C 1
ATOM 715 O O . ASN A 1 110 ? 39.025 -40.710 -6.814 1.00 54.59 90 ASN B O 1
ATOM 720 N N . SER A 1 111 ? 37.138 -40.921 -5.628 1.00 47.64 91 SER B N 1
ATOM 721 C CA . SER A 1 111 ? 36.418 -41.814 -6.507 1.00 49.08 91 SER B CA 1
ATOM 722 C C . SER A 1 111 ? 34.948 -41.409 -6.667 1.00 46.49 91 SER B C 1
ATOM 723 O O . SER A 1 111 ? 34.240 -41.987 -7.511 1.00 67.72 91 SER B O 1
ATOM 726 N N . THR A 1 112 ? 34.480 -40.334 -6.002 1.00 52.27 92 THR B N 1
ATOM 727 C CA . THR A 1 112 ? 33.077 -39.916 -6.169 1.00 46.29 92 THR B CA 1
ATOM 728 C C . THR A 1 112 ? 32.913 -38.528 -6.811 1.00 56.46 92 THR B C 1
ATOM 729 O O . THR A 1 112 ? 33.779 -37.645 -6.777 1.00 49.96 92 THR B O 1
ATOM 733 N N . LEU A 1 113 ? 31.737 -38.351 -7.383 1.00 52.20 93 LEU B N 1
ATOM 734 C CA . LEU A 1 113 ? 31.294 -37.100 -7.994 1.00 59.69 93 LEU B CA 1
ATOM 735 C C . LEU A 1 113 ? 31.444 -35.897 -7.059 1.00 51.79 93 LEU B C 1
ATOM 736 O O . LEU A 1 113 ? 32.196 -35.006 -7.395 1.00 50.46 93 LEU B O 1
ATOM 741 N N . ASN A 1 114 ? 30.768 -35.898 -5.916 1.00 53.81 94 ASN B N 1
ATOM 742 C CA . ASN A 1 114 ? 30.937 -34.920 -4.846 1.00 56.13 94 ASN B CA 1
ATOM 743 C C . ASN A 1 114 ? 30.327 -33.559 -5.180 1.00 65.00 94 ASN B C 1
ATOM 744 O O . ASN A 1 114 ? 29.681 -32.956 -4.328 1.00 54.05 94 ASN B O 1
ATOM 749 N N . GLY A 1 115 ? 30.658 -33.033 -6.364 1.00 54.29 95 GLY B N 1
ATOM 750 C CA . GLY A 1 115 ? 30.331 -31.671 -6.719 1.00 48.54 95 GLY B CA 1
ATOM 751 C C . GLY A 1 115 ? 30.520 -31.468 -8.222 1.00 42.39 95 GLY B C 1
ATOM 752 O O . GLY A 1 115 ? 31.110 -32.318 -8.875 1.00 45.78 95 GLY B O 1
ATOM 753 N N . LEU A 1 116 ? 29.933 -30.400 -8.744 1.00 43.86 96 LEU B N 1
ATOM 754 C CA . LEU A 1 116 ? 30.088 -29.999 -10.127 1.00 43.47 96 LEU B CA 1
ATOM 755 C C . LEU A 1 116 ? 30.153 -28.476 -10.134 1.00 57.51 96 LEU B C 1
ATOM 756 O O . LEU A 1 116 ? 29.258 -27.771 -9.613 1.00 51.71 96 LEU B O 1
ATOM 761 N N . GLU A 1 117 ? 31.231 -27.956 -10.718 1.00 53.82 97 GLU B N 1
ATOM 762 C CA . GLU A 1 117 ? 31.498 -26.523 -10.726 1.00 46.64 97 GLU B CA 1
ATOM 763 C C . GLU A 1 117 ? 31.657 -26.045 -12.156 1.00 40.19 97 GLU B C 1
ATOM 764 O O . GLU A 1 117 ? 31.874 -26.875 -13.051 1.00 42.18 97 GLU B O 1
ATOM 770 N N . TYR A 1 118 ? 31.462 -24.737 -12.387 1.00 40.13 98 TYR B N 1
ATOM 771 C CA . TYR A 1 118 ? 31.886 -24.139 -13.643 1.00 41.32 98 TYR B CA 1
ATOM 772 C C . TYR A 1 118 ? 32.582 -22.805 -13.391 1.00 40.59 98 TYR B C 1
ATOM 773 O O . TYR A 1 118 ? 32.431 -22.181 -12.334 1.00 38.26 98 TYR B O 1
ATOM 782 N N . HIS A 1 119 ? 33.350 -22.425 -14.417 1.00 39.56 99 HIS B N 1
ATOM 783 C CA . HIS A 1 119 ? 34.064 -21.158 -14.479 1.00 41.76 99 HIS B CA 1
ATOM 784 C C . HIS A 1 119 ? 33.626 -20.470 -15.765 1.00 44.96 99 HIS B C 1
ATOM 785 O O . HIS A 1 119 ? 33.294 -21.212 -16.661 1.00 43.04 99 HIS B O 1
ATOM 792 N N . LYS A 1 120 ? 33.635 -19.118 -15.828 1.00 32.81 100 LYS B N 1
ATOM 793 C CA . LYS A 1 120 ? 33.367 -18.418 -17.073 1.00 45.64 100 LYS B CA 1
ATOM 794 C C . LYS A 1 120 ? 34.679 -18.273 -17.837 1.00 38.61 100 LYS B C 1
ATOM 795 O O . LYS A 1 120 ? 34.983 -17.209 -18.380 1.00 36.18 100 LYS B O 1
ATOM 801 N N . SER A 1 121 ? 35.376 -19.394 -17.969 1.00 39.28 101 SER B N 1
ATOM 802 C CA . SER A 1 121 ? 36.695 -19.501 -18.589 1.00 36.91 101 SER B CA 1
ATOM 803 C C . SER A 1 121 ? 36.891 -20.925 -19.079 1.00 37.98 101 SER B C 1
ATOM 804 O O . SER A 1 121 ? 36.113 -21.796 -18.757 1.00 40.94 101 SER B O 1
ATOM 807 N N . SER A 1 122 ? 37.922 -21.135 -19.875 1.00 35.41 102 SER B N 1
ATOM 808 C CA . SER A 1 122 ? 38.462 -22.422 -20.209 1.00 43.37 102 SER B CA 1
ATOM 809 C C . SER A 1 122 ? 39.427 -22.859 -19.146 1.00 40.48 102 SER B C 1
ATOM 810 O O . SER A 1 122 ? 40.272 -22.085 -18.726 1.00 37.98 102 SER B O 1
ATOM 813 N N . GLU A 1 123 ? 39.317 -24.156 -18.832 1.00 41.06 103 GLU B N 1
ATOM 814 C CA . GLU A 1 123 ? 40.195 -24.855 -17.924 1.00 39.57 103 GLU B CA 1
ATOM 815 C C . GLU A 1 123 ? 40.942 -25.847 -18.755 1.00 42.35 103 GLU B C 1
ATOM 816 O O . GLU A 1 123 ? 40.290 -26.568 -19.516 1.00 48.45 103 GLU B O 1
ATOM 822 N N . ILE A 1 124 ? 42.249 -25.949 -18.505 1.00 35.22 104 ILE B N 1
ATOM 823 C CA . ILE A 1 124 ? 43.017 -27.085 -18.998 1.00 41.81 104 ILE B CA 1
ATOM 824 C C . ILE A 1 124 ? 43.267 -28.070 -17.848 1.00 41.31 104 ILE B C 1
ATOM 825 O O . ILE A 1 124 ? 43.648 -27.677 -16.736 1.00 35.09 104 ILE B O 1
ATOM 830 N N . ASN A 1 125 ? 43.015 -29.343 -18.130 1.00 37.94 105 ASN B N 1
ATOM 831 C CA . ASN A 1 125 ? 43.470 -30.459 -17.313 1.00 42.82 105 ASN B CA 1
ATOM 832 C C . ASN A 1 125 ? 44.468 -31.313 -18.076 1.00 39.15 105 ASN B C 1
ATOM 833 O O . ASN A 1 125 ? 44.194 -31.714 -19.214 1.00 43.42 105 ASN B O 1
ATOM 838 N N . ILE A 1 126 ? 45.658 -31.479 -17.502 1.00 38.74 106 ILE B N 1
ATOM 839 C CA . ILE A 1 126 ? 46.621 -32.420 -18.030 1.00 40.51 106 ILE B CA 1
ATOM 840 C C . ILE A 1 126 ? 46.740 -33.603 -17.080 1.00 39.21 106 ILE B C 1
ATOM 841 O O . ILE A 1 126 ? 47.100 -33.464 -15.879 1.00 40.63 106 ILE B O 1
ATOM 846 N N . ALA A 1 127 ? 46.498 -34.783 -17.668 1.00 44.83 107 ALA B N 1
ATOM 847 C CA . ALA A 1 127 ? 46.496 -36.013 -16.885 1.00 44.41 107 ALA B CA 1
ATOM 848 C C . ALA A 1 127 ? 47.931 -36.471 -16.718 1.00 40.93 107 ALA B C 1
ATOM 849 O O . ALA A 1 127 ? 48.505 -36.998 -17.647 1.00 41.23 107 ALA B O 1
ATOM 851 N N . ILE A 1 128 ? 48.467 -36.378 -15.489 1.00 41.84 108 ILE B N 1
ATOM 852 C CA . ILE A 1 128 ? 49.809 -36.866 -15.250 1.00 42.18 108 ILE B CA 1
ATOM 853 C C . ILE A 1 128 ? 49.771 -38.356 -14.932 1.00 44.63 108 ILE B C 1
ATOM 854 O O . ILE A 1 128 ? 50.757 -39.032 -15.146 1.00 59.17 108 ILE B O 1
ATOM 859 N N . THR A 1 129 ? 48.598 -38.822 -14.434 1.00 43.70 109 THR B N 1
ATOM 860 C CA . THR A 1 129 ? 48.232 -40.209 -14.348 1.00 37.58 109 THR B CA 1
ATOM 861 C C . THR A 1 129 ? 46.946 -40.396 -15.106 1.00 43.51 109 THR B C 1
ATOM 862 O O . THR A 1 129 ? 46.213 -39.415 -15.279 1.00 48.04 109 THR B O 1
ATOM 866 N N . ASP A 1 130 ? 46.636 -41.667 -15.465 1.00 41.70 110 ASP B N 1
ATOM 867 C CA . ASP A 1 130 ? 45.284 -42.044 -15.866 1.00 46.34 110 ASP B CA 1
ATOM 868 C C . ASP A 1 130 ? 44.327 -41.455 -14.835 1.00 43.29 110 ASP B C 1
ATOM 869 O O . ASP A 1 130 ? 44.654 -41.367 -13.640 1.00 45.07 110 ASP B O 1
ATOM 874 N N . MET A 1 131 ? 43.166 -40.991 -15.330 1.00 47.92 111 MET B N 1
ATOM 875 C CA . MET A 1 131 ? 42.140 -40.506 -14.430 1.00 51.98 111 MET B CA 1
ATOM 876 C C . MET A 1 131 ? 40.796 -40.567 -15.134 1.00 43.35 111 MET B C 1
ATOM 877 O O . MET A 1 131 ? 40.783 -40.785 -16.340 1.00 44.92 111 MET B O 1
ATOM 882 N N . VAL A 1 132 ? 39.710 -40.312 -14.380 1.00 42.88 112 VAL B N 1
ATOM 883 C CA . VAL A 1 132 ? 38.397 -40.126 -14.998 1.00 51.13 112 VAL B CA 1
ATOM 884 C C . VAL A 1 132 ? 37.824 -38.777 -14.601 1.00 46.21 112 VAL B C 1
ATOM 885 O O . VAL A 1 132 ? 37.905 -38.457 -13.410 1.00 45.64 112 VAL B O 1
ATOM 889 N N . LEU A 1 133 ? 37.123 -38.116 -15.556 1.00 44.54 113 LEU B N 1
ATOM 890 C CA . LEU A 1 133 ? 36.320 -36.929 -15.230 1.00 46.61 113 LEU B CA 1
ATOM 891 C C . LEU A 1 133 ? 34.827 -37.208 -15.381 1.00 46.32 113 LEU B C 1
ATOM 892 O O . LEU A 1 133 ? 34.401 -37.716 -16.439 1.00 45.77 113 LEU B O 1
ATOM 897 N N . LEU A 1 134 ? 34.053 -36.750 -14.389 1.00 44.08 114 LEU B N 1
ATOM 898 C CA . LEU A 1 134 ? 32.597 -36.718 -14.390 1.00 47.10 114 LEU B CA 1
ATOM 899 C C . LEU A 1 134 ? 32.167 -35.305 -14.776 1.00 48.67 114 LEU B C 1
ATOM 900 O O . LEU A 1 134 ? 32.438 -34.377 -14.012 1.00 48.14 114 LEU B O 1
ATOM 905 N N . LEU A 1 135 ? 31.544 -35.184 -15.970 1.00 42.87 115 LEU B N 1
ATOM 906 C CA . LEU A 1 135 ? 31.179 -33.940 -16.620 1.00 43.65 115 LEU B CA 1
ATOM 907 C C . LEU A 1 135 ? 29.677 -33.816 -16.765 1.00 45.40 115 LEU B C 1
ATOM 908 O O . LEU A 1 135 ? 29.017 -34.825 -17.035 1.00 52.07 115 LEU B O 1
ATOM 913 N N . GLY A 1 136 ? 29.178 -32.567 -16.727 1.00 59.82 116 GLY B N 1
ATOM 914 C CA . GLY A 1 136 ? 27.844 -32.168 -17.181 1.00 48.24 116 GLY B CA 1
ATOM 915 C C . GLY A 1 136 ? 27.919 -30.915 -18.044 1.00 52.55 116 GLY B C 1
ATOM 916 O O . GLY A 1 136 ? 29.031 -30.427 -18.297 1.00 54.36 116 GLY B O 1
ATOM 917 N N . LYS A 1 137 ? 26.755 -30.385 -18.447 1.00 49.76 117 LYS B N 1
ATOM 918 C CA . LYS A 1 137 ? 26.627 -29.110 -19.148 1.00 52.52 117 LYS B CA 1
ATOM 919 C C . LYS A 1 137 ? 25.841 -28.129 -18.296 1.00 54.21 117 LYS B C 1
ATOM 920 O O . LYS A 1 137 ? 24.838 -28.512 -17.708 1.00 49.17 117 LYS B O 1
ATOM 926 N N . VAL A 1 138 ? 26.287 -26.864 -18.270 1.00 54.04 118 VAL B N 1
ATOM 927 C CA . VAL A 1 138 ? 25.711 -25.869 -17.360 1.00 46.12 118 VAL B CA 1
ATOM 928 C C . VAL A 1 138 ? 24.263 -25.570 -17.784 1.00 47.77 118 VAL B C 1
ATOM 929 O O . VAL A 1 138 ? 23.435 -25.247 -16.925 1.00 45.30 118 VAL B O 1
ATOM 933 N N . GLN A 1 139 ? 24.000 -25.638 -19.108 1.00 44.30 119 GLN B N 1
ATOM 934 C CA . GLN A 1 139 ? 22.665 -25.551 -19.687 1.00 62.46 119 GLN B CA 1
ATOM 935 C C . GLN A 1 139 ? 21.650 -26.527 -19.046 1.00 51.46 119 GLN B C 1
ATOM 936 O O . GLN A 1 139 ? 20.472 -26.298 -19.140 1.00 63.35 119 GLN B O 1
ATOM 942 N N . GLU A 1 140 ? 22.102 -27.622 -18.461 1.00 47.73 120 GLU B N 1
ATOM 943 C CA . GLU A 1 140 ? 21.245 -28.652 -17.906 1.00 62.75 120 GLU B CA 1
ATOM 944 C C . GLU A 1 140 ? 20.959 -28.318 -16.442 1.00 65.43 120 GLU B C 1
ATOM 945 O O . GLU A 1 140 ? 20.396 -29.125 -15.741 1.00 62.92 120 GLU B O 1
ATOM 951 N N . VAL A 1 141 ? 21.418 -27.164 -15.935 1.00 55.59 121 VAL B N 1
ATOM 952 C CA . VAL A 1 141 ? 21.079 -26.776 -14.577 1.00 54.87 121 VAL B CA 1
ATOM 953 C C . VAL A 1 141 ? 19.722 -26.080 -14.637 1.00 67.09 121 VAL B C 1
ATOM 954 O O . VAL A 1 141 ? 19.558 -25.188 -15.464 1.00 60.49 121 VAL B O 1
ATOM 958 N N . GLU A 1 142 ? 18.780 -26.437 -13.748 1.00 60.52 122 GLU B N 1
ATOM 959 C CA . GLU A 1 142 ? 17.468 -25.802 -13.752 1.00 49.98 122 GLU B CA 1
ATOM 960 C C . GLU A 1 142 ? 17.162 -25.469 -12.313 1.00 53.96 122 GLU B C 1
ATOM 961 O O . GLU A 1 142 ? 17.245 -26.323 -11.435 1.00 54.22 122 GLU B O 1
ATOM 967 N N . ASN A 1 143 ? 16.892 -24.207 -12.064 1.00 45.73 123 ASN B N 1
ATOM 968 C CA . ASN A 1 143 ? 16.719 -23.748 -10.712 1.00 69.88 123 ASN B CA 1
ATOM 969 C C . ASN A 1 143 ? 17.738 -24.360 -9.744 1.00 61.32 123 ASN B C 1
ATOM 970 O O . ASN A 1 143 ? 17.384 -24.760 -8.633 1.00 56.25 123 ASN B O 1
ATOM 975 N N . ASN A 1 144 ? 19.013 -24.295 -10.123 1.00 55.02 124 ASN B N 1
ATOM 976 C CA . ASN A 1 144 ? 20.157 -24.605 -9.273 1.00 47.79 124 ASN B CA 1
ATOM 977 C C . ASN A 1 144 ? 20.185 -26.090 -8.870 1.00 54.90 124 ASN B C 1
ATOM 978 O O . ASN A 1 144 ? 20.790 -26.458 -7.836 1.00 53.03 124 ASN B O 1
ATOM 983 N N . VAL A 1 145 ? 19.653 -26.914 -9.797 1.00 51.52 125 VAL B N 1
ATOM 984 C CA . VAL A 1 145 ? 19.520 -28.350 -9.669 1.00 56.69 125 VAL B CA 1
ATOM 985 C C . VAL A 1 145 ? 20.128 -28.981 -10.909 1.00 50.17 125 VAL B C 1
ATOM 986 O O . VAL A 1 145 ? 19.883 -28.554 -12.034 1.00 55.07 125 VAL B O 1
ATOM 990 N N . PHE A 1 146 ? 20.980 -29.963 -10.665 1.00 46.40 126 PHE B N 1
ATOM 991 C CA . PHE A 1 146 ? 21.452 -30.818 -11.746 1.00 64.47 126 PHE B CA 1
ATOM 992 C C . PHE A 1 146 ? 21.275 -32.254 -11.279 1.00 48.42 126 PHE B C 1
ATOM 993 O O . PHE A 1 146 ? 21.644 -32.540 -10.105 1.00 50.26 126 PHE B O 1
ATOM 1001 N N . HIS A 1 147 ? 20.915 -33.137 -12.214 1.00 50.79 127 HIS B N 1
ATOM 1002 C CA . HIS A 1 147 ? 20.693 -34.564 -11.908 1.00 57.39 127 HIS B CA 1
ATOM 1003 C C . HIS A 1 147 ? 21.925 -35.421 -12.278 1.00 54.14 127 HIS B C 1
ATOM 1004 O O . HIS A 1 147 ? 22.334 -35.464 -13.438 1.00 55.06 127 HIS B O 1
ATOM 1006 N N . SER A 1 148 ? 22.459 -36.193 -11.314 1.00 59.07 128 SER B N 1
ATOM 1007 C CA . SER A 1 148 ? 23.463 -37.247 -11.525 1.00 49.28 128 SER B CA 1
ATOM 1008 C C . SER A 1 148 ? 23.234 -38.022 -12.817 1.00 50.36 128 SER B C 1
ATOM 1009 O O . SER A 1 148 ? 24.227 -38.360 -13.456 1.00 55.39 128 SER B O 1
ATOM 1012 N N . ASN A 1 149 ? 21.954 -38.282 -13.197 1.00 56.35 129 ASN B N 1
ATOM 1013 C CA . ASN A 1 149 ? 21.650 -39.100 -14.376 1.00 57.43 129 ASN B CA 1
ATOM 1014 C C . ASN A 1 149 ? 22.233 -38.521 -15.658 1.00 59.39 129 ASN B C 1
ATOM 1015 O O . ASN A 1 149 ? 22.384 -39.246 -16.651 1.00 52.87 129 ASN B O 1
ATOM 1020 N N . ASP A 1 150 ? 22.489 -37.197 -15.625 1.00 58.77 130 ASP B N 1
ATOM 1021 C CA . ASP A 1 150 ? 22.919 -36.428 -16.787 1.00 55.12 130 ASP B CA 1
ATOM 1022 C C . ASP A 1 150 ? 24.443 -36.522 -16.892 1.00 47.50 130 ASP B C 1
ATOM 1023 O O . ASP A 1 150 ? 25.011 -36.239 -17.908 1.00 46.87 130 ASP B O 1
ATOM 1028 N N . VAL A 1 151 ? 25.118 -37.048 -15.877 1.00 43.61 131 VAL B N 1
ATOM 1029 C CA . VAL A 1 151 ? 26.569 -37.021 -15.908 1.00 46.30 131 VAL B CA 1
ATOM 1030 C C . VAL A 1 151 ? 27.065 -38.018 -16.921 1.00 53.69 131 VAL B C 1
ATOM 1031 O O . VAL A 1 151 ? 26.381 -38.993 -17.195 1.00 62.80 131 VAL B O 1
ATOM 1035 N N . ILE A 1 152 ? 28.242 -37.721 -17.494 1.00 56.88 132 ILE B N 1
ATOM 1036 C CA . ILE A 1 152 ? 28.954 -38.624 -18.368 1.00 54.37 132 ILE B CA 1
ATOM 1037 C C . ILE A 1 152 ? 30.375 -38.739 -17.840 1.00 55.95 132 ILE B C 1
ATOM 1038 O O . ILE A 1 152 ? 30.964 -37.736 -17.460 1.00 53.88 132 ILE B O 1
ATOM 1043 N N . ALA A 1 153 ? 30.953 -39.941 -17.897 1.00 45.97 133 ALA B N 1
ATOM 1044 C CA . ALA A 1 153 ? 32.323 -40.128 -17.511 1.00 49.09 133 ALA B CA 1
ATOM 1045 C C . ALA A 1 153 ? 33.188 -40.258 -18.757 1.00 55.38 133 ALA B C 1
ATOM 1046 O O . ALA A 1 153 ? 32.792 -40.902 -19.723 1.00 52.10 133 ALA B O 1
ATOM 1048 N N . PHE A 1 154 ? 34.418 -39.698 -18.651 1.00 55.04 134 PHE B N 1
ATOM 1049 C CA . PHE A 1 154 ? 35.429 -39.756 -19.686 1.00 51.32 134 PHE B CA 1
ATOM 1050 C C . PHE A 1 154 ? 36.742 -40.212 -19.067 1.00 46.62 134 PHE B C 1
ATOM 1051 O O . PHE A 1 154 ? 37.170 -39.689 -18.053 1.00 51.11 134 PHE B O 1
ATOM 1059 N N . PHE A 1 155 ? 37.334 -41.254 -19.677 1.00 57.91 135 PHE B N 1
ATOM 1060 C CA . PHE A 1 155 ? 38.588 -41.848 -19.248 1.00 44.86 135 PHE B CA 1
ATOM 1061 C C . PHE A 1 155 ? 39.653 -41.073 -19.994 1.00 48.80 135 PHE B C 1
ATOM 1062 O O . PHE A 1 155 ? 39.608 -41.025 -21.226 1.00 48.97 135 PHE B O 1
ATOM 1070 N N . VAL A 1 156 ? 40.594 -40.496 -19.230 1.00 47.25 136 VAL B N 1
ATOM 1071 C CA . VAL A 1 156 ? 41.672 -39.687 -19.780 1.00 50.42 136 VAL B CA 1
ATOM 1072 C C . VAL A 1 156 ? 42.980 -40.372 -19.434 1.00 51.92 136 VAL B C 1
ATOM 1073 O O . VAL A 1 156 ? 43.327 -40.470 -18.246 1.00 53.12 136 VAL B O 1
ATOM 1077 N N . PRO A 1 157 ? 43.699 -40.888 -20.458 1.00 44.74 137 PRO B N 1
ATOM 1078 C CA . PRO A 1 157 ? 44.988 -41.500 -20.255 1.00 47.81 137 PRO B CA 1
ATOM 1079 C C . PRO A 1 157 ? 46.087 -40.531 -19.868 1.00 48.13 137 PRO B C 1
ATOM 1080 O O . PRO A 1 157 ? 46.090 -39.423 -20.343 1.00 56.14 137 PRO B O 1
ATOM 1084 N N . LYS A 1 158 ? 46.977 -40.991 -18.988 1.00 50.52 138 LYS B N 1
ATOM 1085 C CA . LYS A 1 158 ? 48.281 -40.445 -18.741 1.00 47.51 138 LYS B CA 1
ATOM 1086 C C . LYS A 1 158 ? 48.759 -39.762 -20.014 1.00 44.89 138 LYS B C 1
ATOM 1087 O O . LYS A 1 158 ? 48.826 -40.388 -21.055 1.00 44.37 138 LYS B O 1
ATOM 1092 N N . GLY A 1 159 ? 49.114 -38.488 -19.909 1.00 38.19 139 GLY B N 1
ATOM 1093 C CA . GLY A 1 159 ? 49.783 -37.803 -20.988 1.00 45.79 139 GLY B CA 1
ATOM 1094 C C . GLY A 1 159 ? 48.780 -36.926 -21.744 1.00 44.44 139 GLY B C 1
ATOM 1095 O O . GLY A 1 159 ? 49.183 -36.060 -22.498 1.00 45.98 139 GLY B O 1
ATOM 1096 N N . THR A 1 160 ? 47.507 -37.174 -21.625 1.00 39.16 140 THR B N 1
ATOM 1097 C CA . THR A 1 160 ? 46.479 -36.421 -22.374 1.00 46.71 140 THR B CA 1
ATOM 1098 C C . THR A 1 160 ? 46.129 -35.083 -21.669 1.00 48.29 140 THR B C 1
ATOM 1099 O O . THR A 1 160 ? 45.961 -35.013 -20.450 1.00 50.44 140 THR B O 1
ATOM 1103 N N . ALA A 1 161 ? 46.023 -34.023 -22.470 1.00 47.13 141 ALA B N 1
ATOM 1104 C CA . ALA A 1 161 ? 45.577 -32.693 -22.071 1.00 46.05 141 ALA B CA 1
ATOM 1105 C C . ALA A 1 161 ? 44.273 -32.332 -22.776 1.00 44.99 141 ALA B C 1
ATOM 1106 O O . ALA A 1 161 ? 44.128 -32.544 -23.988 1.00 39.47 141 ALA B O 1
ATOM 1108 N N . VAL A 1 162 ? 43.367 -31.729 -22.011 1.00 40.86 142 VAL B N 1
ATOM 1109 C CA . VAL A 1 162 ? 42.047 -31.336 -22.483 1.00 40.23 142 VAL B CA 1
ATOM 1110 C C . VAL A 1 162 ? 41.758 -29.902 -22.066 1.00 42.14 142 VAL B C 1
ATOM 1111 O O . VAL A 1 162 ? 42.040 -29.513 -20.933 1.00 42.95 142 VAL B O 1
ATOM 1115 N N . GLU A 1 163 ? 41.120 -29.152 -22.960 1.00 43.45 143 GLU B N 1
ATOM 1116 C CA . GLU A 1 163 ? 40.323 -27.982 -22.626 1.00 39.59 143 GLU B CA 1
ATOM 1117 C C . GLU A 1 163 ? 38.903 -28.398 -22.244 1.00 46.67 143 GLU B C 1
ATOM 1118 O O . GLU A 1 163 ? 38.205 -29.035 -23.023 1.00 43.01 143 GLU B O 1
ATOM 1124 N N . LEU A 1 164 ? 38.468 -28.008 -21.037 1.00 40.18 144 LEU B N 1
ATOM 1125 C CA . LEU A 1 164 ? 37.073 -28.055 -20.671 1.00 35.26 144 LEU B CA 1
ATOM 1126 C C . LEU A 1 164 ? 36.429 -26.657 -20.832 1.00 40.02 144 LEU B C 1
ATOM 1127 O O . LEU A 1 164 ? 36.863 -25.617 -20.295 1.00 39.12 144 LEU B O 1
ATOM 1132 N N . TYR A 1 165 ? 35.293 -26.627 -21.482 1.00 45.36 145 TYR B N 1
ATOM 1133 C CA . TYR A 1 165 ? 34.667 -25.352 -21.857 1.00 39.11 145 TYR B CA 1
ATOM 1134 C C . TYR A 1 165 ? 34.060 -24.778 -20.616 1.00 42.07 145 TYR B C 1
ATOM 1135 O O . TYR A 1 165 ? 33.755 -25.490 -19.631 1.00 42.00 145 TYR B O 1
ATOM 1144 N N . SER A 1 166 ? 33.816 -23.485 -20.696 1.00 40.10 146 SER B N 1
ATOM 1145 C CA . SER A 1 166 ? 33.172 -22.774 -19.621 1.00 42.93 146 SER B CA 1
ATOM 1146 C C . SER A 1 166 ? 31.788 -23.359 -19.339 1.00 41.84 146 SER B C 1
ATOM 1147 O O . SER A 1 166 ? 31.323 -23.245 -18.213 1.00 49.50 146 SER B O 1
ATOM 1150 N N . THR A 1 167 ? 31.113 -23.936 -20.331 1.00 39.73 147 THR B N 1
ATOM 1151 C CA . THR A 1 167 ? 29.761 -24.462 -20.113 1.00 40.20 147 THR B CA 1
ATOM 1152 C C . THR A 1 167 ? 29.782 -25.919 -19.639 1.00 48.15 147 THR B C 1
ATOM 1153 O O . THR A 1 167 ? 28.741 -26.580 -19.577 1.00 43.17 147 THR B O 1
ATOM 1157 N N . THR A 1 168 ? 30.970 -26.448 -19.344 1.00 40.07 148 THR B N 1
ATOM 1158 C CA . THR A 1 168 ? 31.149 -27.821 -18.899 1.00 40.58 148 THR B CA 1
ATOM 1159 C C . THR A 1 168 ? 31.333 -27.836 -17.376 1.00 50.67 148 THR B C 1
ATOM 1160 O O . THR A 1 168 ? 32.366 -27.343 -16.839 1.00 40.33 148 THR B O 1
ATOM 1164 N N . LEU A 1 169 ? 30.294 -28.381 -16.704 1.00 44.19 149 LEU B N 1
ATOM 1165 C CA . LEU A 1 169 ? 30.319 -28.755 -15.301 1.00 43.34 149 LEU B CA 1
ATOM 1166 C C . LEU A 1 169 ? 31.340 -29.842 -15.080 1.00 39.40 149 LEU B C 1
ATOM 1167 O O . LEU A 1 169 ? 31.371 -30.764 -15.865 1.00 43.65 149 LEU B O 1
ATOM 1172 N N . HIS A 1 170 ? 32.193 -29.674 -14.040 1.00 42.93 150 HIS B N 1
ATOM 1173 C CA . HIS A 1 170 ? 33.337 -30.548 -13.836 1.00 35.01 150 HIS B CA 1
ATOM 1174 C C . HIS A 1 170 ? 33.685 -30.437 -12.352 1.00 39.22 150 HIS B C 1
ATOM 1175 O O . HIS A 1 170 ? 33.258 -29.492 -11.691 1.00 44.05 150 HIS B O 1
ATOM 1182 N N . PHE A 1 171 ? 34.597 -31.302 -11.851 1.00 37.72 151 PHE B N 1
ATOM 1183 C CA . PHE A 1 171 ? 35.110 -31.163 -10.503 1.00 46.86 151 PHE B CA 1
ATOM 1184 C C . PHE A 1 171 ? 36.468 -31.824 -10.418 1.00 52.42 151 PHE B C 1
ATOM 1185 O O . PHE A 1 171 ? 37.248 -31.791 -11.350 1.00 60.58 151 PHE B O 1
ATOM 1193 N N . ALA A 1 172 ? 36.775 -32.431 -9.284 1.00 53.85 152 ALA B N 1
ATOM 1194 C CA . ALA A 1 172 ? 38.072 -33.068 -9.122 1.00 56.18 152 ALA B CA 1
ATOM 1195 C C . ALA A 1 172 ? 37.989 -34.437 -9.786 1.00 50.69 152 ALA B C 1
ATOM 1196 O O . ALA A 1 172 ? 36.904 -34.991 -9.882 1.00 44.93 152 ALA B O 1
ATOM 1198 N N . PRO A 1 173 ? 39.068 -34.911 -10.444 1.00 47.40 153 PRO B N 1
ATOM 1199 C CA . PRO A 1 173 ? 39.059 -36.228 -11.057 1.00 44.10 153 PRO B CA 1
ATOM 1200 C C . PRO A 1 173 ? 38.710 -37.392 -10.100 1.00 51.83 153 PRO B C 1
ATOM 1201 O O . PRO A 1 173 ? 38.776 -37.262 -8.883 1.00 44.86 153 PRO B O 1
ATOM 1205 N N . CYS A 1 174 ? 38.377 -38.546 -10.684 1.00 46.69 154 CYS B N 1
ATOM 1206 C CA . CYS A 1 174 ? 38.280 -39.799 -9.938 1.00 49.51 154 CYS B CA 1
ATOM 1207 C C . CYS A 1 174 ? 39.367 -40.782 -10.368 1.00 52.05 154 CYS B C 1
ATOM 1208 O O . CYS A 1 174 ? 39.716 -40.869 -11.546 1.00 48.21 154 CYS B O 1
ATOM 1211 N N . LYS A 1 175 ? 39.911 -41.513 -9.392 1.00 44.65 155 LYS B N 1
ATOM 1212 C CA . LYS A 1 175 ? 41.131 -42.262 -9.594 1.00 45.74 155 LYS B CA 1
ATOM 1213 C C . LYS A 1 175 ? 40.901 -43.454 -10.512 1.00 45.25 155 LYS B C 1
ATOM 1214 O O . LYS A 1 175 ? 39.761 -43.960 -10.591 1.00 52.68 155 LYS B O 1
ATOM 1220 N N . VAL A 1 176 ? 41.989 -43.856 -11.186 1.00 51.24 156 VAL B N 1
ATOM 1221 C CA . VAL A 1 176 ? 41.999 -45.081 -11.965 1.00 57.64 156 VAL B CA 1
ATOM 1222 C C . VAL A 1 176 ? 42.823 -46.146 -11.240 1.00 77.06 156 VAL B C 1
ATOM 1223 O O . VAL A 1 176 ? 42.329 -47.250 -10.982 1.00 55.49 156 VAL B O 1
ATOM 1227 N N . ASN A 1 177 ? 44.106 -45.819 -11.002 1.00 58.07 157 ASN B N 1
ATOM 1228 C CA . ASN A 1 177 ? 45.031 -46.631 -10.233 1.00 52.40 157 ASN B CA 1
ATOM 1229 C C . ASN A 1 177 ? 44.771 -46.456 -8.752 1.00 58.68 157 ASN B C 1
ATOM 1230 O O . ASN A 1 177 ? 44.277 -45.400 -8.330 1.00 57.14 157 ASN B O 1
ATOM 1235 N N . ASN A 1 178 ? 45.123 -47.497 -7.980 1.00 54.35 158 ASN B N 1
ATOM 1236 C CA . ASN A 1 178 ? 44.838 -47.538 -6.559 1.00 53.02 158 ASN B CA 1
ATOM 1237 C C . ASN A 1 178 ? 45.550 -46.396 -5.830 1.00 60.04 158 ASN B C 1
ATOM 1238 O O . ASN A 1 178 ? 45.003 -45.869 -4.862 1.00 55.30 158 ASN B O 1
ATOM 1243 N N . GLU A 1 179 ? 46.769 -46.037 -6.271 1.00 57.51 159 GLU B N 1
ATOM 1244 C CA . GLU A 1 179 ? 47.553 -44.979 -5.629 1.00 59.51 159 GLU B CA 1
ATOM 1245 C C . GLU A 1 179 ? 46.896 -43.581 -5.742 1.00 52.57 159 GLU B C 1
ATOM 1246 O O . GLU A 1 179 ? 47.234 -42.688 -4.970 1.00 43.40 159 GLU B O 1
ATOM 1252 N N . GLY A 1 180 ? 45.907 -43.415 -6.639 1.00 44.95 160 GLY B N 1
ATOM 1253 C CA . GLY A 1 180 ? 45.238 -42.130 -6.851 1.00 63.35 160 GLY B CA 1
ATOM 1254 C C . GLY A 1 180 ? 45.585 -41.517 -8.212 1.00 50.84 160 GLY B C 1
ATOM 1255 O O . GLY A 1 180 ? 46.133 -42.184 -9.085 1.00 49.43 160 GLY B O 1
ATOM 1256 N N . PHE A 1 181 ? 45.366 -40.213 -8.333 1.00 54.73 161 PHE B N 1
ATOM 1257 C CA . PHE A 1 181 ? 45.609 -39.486 -9.574 1.00 50.76 161 PHE B CA 1
ATOM 1258 C C . PHE A 1 181 ? 46.446 -38.233 -9.320 1.00 39.42 161 PHE B C 1
ATOM 1259 O O . PHE A 1 181 ? 46.482 -37.744 -8.188 1.00 53.47 161 PHE B O 1
ATOM 1267 N N . LYS A 1 182 ? 47.005 -37.679 -10.413 1.00 46.67 162 LYS B N 1
ATOM 1268 C CA . LYS A 1 182 ? 47.693 -36.401 -10.440 1.00 48.71 162 LYS B CA 1
ATOM 1269 C C . LYS A 1 182 ? 47.211 -35.637 -11.681 1.00 38.15 162 LYS B C 1
ATOM 1270 O O . LYS A 1 182 ? 47.183 -36.198 -12.751 1.00 34.04 162 LYS B O 1
ATOM 1276 N N . THR A 1 183 ? 46.855 -34.366 -11.535 1.00 47.80 163 THR B N 1
ATOM 1277 C CA . THR A 1 183 ? 46.331 -33.564 -12.646 1.00 40.26 163 THR B CA 1
ATOM 1278 C C . THR A 1 183 ? 46.955 -32.160 -12.575 1.00 42.49 163 THR B C 1
ATOM 1279 O O . THR A 1 183 ? 46.971 -31.601 -11.503 1.00 34.91 163 THR B O 1
ATOM 1283 N N . ILE A 1 184 ? 47.334 -31.556 -13.702 1.00 35.61 164 ILE B N 1
ATOM 1284 C CA . ILE A 1 184 ? 47.666 -30.127 -13.777 1.00 34.61 164 ILE B CA 1
ATOM 1285 C C . ILE A 1 184 ? 46.400 -29.391 -14.131 1.00 35.93 164 ILE B C 1
ATOM 1286 O O . ILE A 1 184 ? 45.643 -29.845 -15.003 1.00 39.77 164 ILE B O 1
ATOM 1291 N N . VAL A 1 185 ? 46.199 -28.230 -13.501 1.00 38.45 165 VAL B N 1
ATOM 1292 C CA . VAL A 1 185 ? 44.983 -27.453 -13.655 1.00 38.85 165 VAL B CA 1
ATOM 1293 C C . VAL A 1 185 ? 45.345 -26.007 -14.017 1.00 37.10 165 VAL B C 1
ATOM 1294 O O . VAL A 1 185 ? 45.960 -25.327 -13.215 1.00 39.82 165 VAL B O 1
ATOM 1298 N N . ILE A 1 186 ? 44.927 -25.556 -15.213 1.00 35.28 166 ILE B N 1
ATOM 1299 C CA . ILE A 1 186 ? 45.253 -24.263 -15.757 1.00 36.85 166 ILE B CA 1
ATOM 1300 C C . ILE A 1 186 ? 43.969 -23.472 -15.976 1.00 36.86 166 ILE B C 1
ATOM 1301 O O . ILE A 1 186 ? 43.084 -23.908 -16.665 1.00 45.62 166 ILE B O 1
ATOM 1306 N N . LEU A 1 187 ? 43.981 -22.257 -15.441 1.00 35.28 167 LEU B N 1
ATOM 1307 C CA . LEU A 1 187 ? 42.880 -21.316 -15.487 1.00 35.49 167 LEU B CA 1
ATOM 1308 C C . LEU A 1 187 ? 43.368 -19.875 -15.541 1.00 38.10 167 LEU B C 1
ATOM 1309 O O . LEU A 1 187 ? 44.546 -19.607 -15.249 1.00 33.28 167 LEU B O 1
ATOM 1314 N N . PRO A 1 188 ? 42.457 -18.907 -15.858 1.00 31.03 168 PRO B N 1
ATOM 1315 C CA . PRO A 1 188 ? 42.727 -17.515 -15.601 1.00 29.20 168 PRO B CA 1
ATOM 1316 C C . PRO A 1 188 ? 43.192 -17.311 -14.177 1.00 33.28 168 PRO B C 1
ATOM 1317 O O . PRO A 1 188 ? 42.555 -17.835 -13.266 1.00 32.78 168 PRO B O 1
ATOM 1321 N N . LYS A 1 189 ? 44.171 -16.453 -14.031 1.00 31.46 169 LYS B N 1
ATOM 1322 C CA . LYS A 1 189 ? 44.813 -16.167 -12.766 1.00 37.87 169 LYS B CA 1
ATOM 1323 C C . LYS A 1 189 ? 43.783 -15.610 -11.807 1.00 38.85 169 LYS B C 1
ATOM 1324 O O . LYS A 1 189 ? 43.070 -14.669 -12.131 1.00 35.20 169 LYS B O 1
ATOM 1330 N N . GLY A 1 190 ? 43.725 -16.198 -10.611 1.00 35.79 170 GLY B N 1
ATOM 1331 C CA . GLY A 1 190 ? 42.793 -15.734 -9.593 1.00 38.74 170 GLY B CA 1
ATOM 1332 C C . GLY A 1 190 ? 41.627 -16.672 -9.422 1.00 42.94 170 GLY B C 1
ATOM 1333 O O . GLY A 1 190 ? 41.027 -16.694 -8.369 1.00 37.90 170 GLY B O 1
ATOM 1334 N N . THR A 1 191 ? 41.382 -17.513 -10.421 1.00 38.71 171 THR B N 1
ATOM 1335 C CA . THR A 1 191 ? 40.276 -18.436 -10.341 1.00 36.83 171 THR B CA 1
ATOM 1336 C C . THR A 1 191 ? 40.481 -19.371 -9.146 1.00 40.59 171 THR B C 1
ATOM 1337 O O . THR A 1 191 ? 41.576 -19.899 -8.940 1.00 33.02 171 THR B O 1
ATOM 1341 N N . ASN A 1 192 ? 39.387 -19.594 -8.377 1.00 37.49 172 ASN B N 1
ATOM 1342 C CA . ASN A 1 192 ? 39.412 -20.450 -7.167 1.00 45.58 172 ASN B CA 1
ATOM 1343 C C . ASN A 1 192 ? 40.046 -19.741 -5.952 1.00 49.22 172 ASN B C 1
ATOM 1344 O O . ASN A 1 192 ? 40.083 -20.273 -4.891 1.00 45.16 172 ASN B O 1
ATOM 1349 N N . ASP A 1 193 ? 40.484 -18.489 -6.066 1.00 44.28 173 ASP B N 1
ATOM 1350 C CA . ASP A 1 193 ? 40.788 -17.712 -4.908 1.00 39.24 173 ASP B CA 1
ATOM 1351 C C . ASP A 1 193 ? 39.534 -17.373 -4.106 1.00 43.38 173 ASP B C 1
ATOM 1352 O O . ASP A 1 193 ? 38.382 -17.445 -4.573 1.00 45.46 173 ASP B O 1
ATOM 1357 N N . PRO A 1 194 ? 39.712 -17.128 -2.791 1.00 50.07 174 PRO B N 1
ATOM 1358 C CA . PRO A 1 194 ? 38.610 -16.767 -1.932 1.00 51.66 174 PRO B CA 1
ATOM 1359 C C . PRO A 1 194 ? 37.950 -15.504 -2.463 1.00 36.75 174 PRO B C 1
ATOM 1360 O O . PRO A 1 194 ? 38.652 -14.621 -2.914 1.00 45.31 174 PRO B O 1
ATOM 1364 N N . LEU A 1 195 ? 36.622 -15.416 -2.350 1.00 44.95 175 LEU B N 1
ATOM 1365 C CA . LEU A 1 195 ? 35.864 -14.199 -2.624 1.00 44.53 175 LEU B CA 1
ATOM 1366 C C . LEU A 1 195 ? 36.263 -13.114 -1.660 1.00 54.34 175 LEU B C 1
ATOM 1367 O O . LEU A 1 195 ? 36.645 -13.421 -0.559 1.00 48.02 175 LEU B O 1
ATOM 1372 N N . SER A 1 196 ? 36.355 -11.858 -2.112 1.00 47.87 176 SER B N 1
ATOM 1373 C CA . SER A 1 196 ? 36.920 -10.876 -1.199 1.00 47.83 176 SER B CA 1
ATOM 1374 C C . SER A 1 196 ? 35.805 -9.959 -0.743 1.00 46.11 176 SER B C 1
ATOM 1375 O O . SER A 1 196 ? 36.032 -9.191 0.165 1.00 50.99 176 SER B O 1
ATOM 1378 N N . THR A 1 197 ? 34.646 -10.076 -1.381 1.00 49.96 177 THR B N 1
ATOM 1379 C CA . THR A 1 197 ? 33.426 -9.368 -0.989 1.00 52.26 177 THR B CA 1
ATOM 1380 C C . THR A 1 197 ? 32.334 -10.409 -0.808 1.00 57.66 177 THR B C 1
ATOM 1381 O O . THR A 1 197 ? 32.408 -11.506 -1.352 1.00 52.81 177 THR B O 1
ATOM 1385 N N . ASN A 1 198 ? 31.267 -10.014 -0.127 1.00 52.03 178 ASN B N 1
ATOM 1386 C CA . ASN A 1 198 ? 30.089 -10.825 0.060 1.00 59.98 178 ASN B CA 1
ATOM 1387 C C . ASN A 1 198 ? 28.960 -10.131 -0.723 1.00 62.64 178 ASN B C 1
ATOM 1388 O O . ASN A 1 198 ? 28.509 -9.075 -0.322 1.00 49.45 178 ASN B O 1
ATOM 1393 N N . ILE A 1 199 ? 28.490 -10.653 -1.867 1.00 51.39 179 ILE B N 1
ATOM 1394 C CA . ILE A 1 199 ? 27.601 -9.849 -2.722 1.00 53.18 179 ILE B CA 1
ATOM 1395 C C . ILE A 1 199 ? 26.192 -9.801 -2.108 1.00 47.94 179 ILE B C 1
ATOM 1396 O O . ILE A 1 199 ? 25.795 -10.732 -1.446 1.00 60.90 179 ILE B O 1
ATOM 1401 N N . GLN A 1 200 ? 25.361 -8.822 -2.500 1.00 71.02 180 GLN B N 1
ATOM 1402 C CA . GLN A 1 200 ? 23.898 -8.949 -2.505 1.00 55.05 180 GLN B CA 1
ATOM 1403 C C . GLN A 1 200 ? 23.501 -9.916 -3.632 1.00 50.93 180 GLN B C 1
ATOM 1404 O O . GLN A 1 200 ? 23.623 -9.616 -4.806 1.00 69.87 180 GLN B O 1
ATOM 1406 N N . LYS A 1 201 ? 23.055 -11.120 -3.294 1.00 57.61 181 LYS B N 1
ATOM 1407 C CA . LYS A 1 201 ? 22.642 -12.125 -4.248 1.00 52.87 181 LYS B CA 1
ATOM 1408 C C . LYS A 1 201 ? 21.352 -11.711 -4.936 1.00 63.04 181 LYS B C 1
ATOM 1409 O O . LYS A 1 201 ? 20.422 -11.361 -4.248 1.00 67.75 181 LYS B O 1
ATOM 1415 N N . ARG A 1 202 ? 21.275 -11.785 -6.282 1.00 70.71 182 ARG B N 1
ATOM 1416 C CA . ARG A 1 202 ? 20.071 -11.385 -7.001 1.00 56.23 182 ARG B CA 1
ATOM 1417 C C . ARG A 1 202 ? 19.657 -12.353 -8.114 1.00 50.20 182 ARG B C 1
ATOM 1418 O O . ARG A 1 202 ? 18.544 -12.259 -8.572 1.00 54.91 182 ARG B O 1
ATOM 1426 N N . THR A 1 203 ? 20.563 -13.142 -8.685 1.00 48.78 183 THR B N 1
ATOM 1427 C CA . THR A 1 203 ? 20.242 -14.037 -9.787 1.00 44.44 183 THR B CA 1
ATOM 1428 C C . THR A 1 203 ? 20.240 -15.445 -9.201 1.00 37.09 183 THR B C 1
ATOM 1429 O O . THR A 1 203 ? 20.913 -15.667 -8.191 1.00 50.97 183 THR B O 1
ATOM 1433 N N . LYS A 1 204 ? 19.685 -16.431 -9.936 1.00 52.30 184 LYS B N 1
ATOM 1434 C CA . LYS A 1 204 ? 19.794 -17.836 -9.532 1.00 61.29 184 LYS B CA 1
ATOM 1435 C C . LYS A 1 204 ? 21.279 -18.186 -9.372 1.00 59.85 184 LYS B C 1
ATOM 1436 O O . LYS A 1 204 ? 21.725 -18.681 -8.334 1.00 54.41 184 LYS B O 1
ATOM 1439 N N . GLU A 1 205 ? 22.078 -17.802 -10.389 1.00 56.55 185 GLU B N 1
ATOM 1440 C CA . GLU A 1 205 ? 23.489 -18.137 -10.442 1.00 48.19 185 GLU B CA 1
ATOM 1441 C C . GLU A 1 205 ? 24.248 -17.631 -9.232 1.00 43.97 185 GLU B C 1
ATOM 1442 O O . GLU A 1 205 ? 25.200 -18.264 -8.838 1.00 43.09 185 GLU B O 1
ATOM 1448 N N . ASP A 1 206 ? 23.908 -16.469 -8.712 1.00 41.86 186 ASP B N 1
ATOM 1449 C CA . ASP A 1 206 ? 24.584 -15.928 -7.551 1.00 39.58 186 ASP B CA 1
ATOM 1450 C C . ASP A 1 206 ? 24.587 -16.870 -6.362 1.00 52.21 186 ASP B C 1
ATOM 1451 O O . ASP A 1 206 ? 25.435 -16.655 -5.472 1.00 48.00 186 ASP B O 1
ATOM 1456 N N . GLU A 1 207 ? 23.603 -17.807 -6.305 1.00 49.99 187 GLU B N 1
ATOM 1457 C CA . GLU A 1 207 ? 23.447 -18.687 -5.160 1.00 41.83 187 GLU B CA 1
ATOM 1458 C C . GLU A 1 207 ? 24.580 -19.720 -5.262 1.00 49.12 187 GLU B C 1
ATOM 1459 O O . GLU A 1 207 ? 24.969 -20.365 -4.291 1.00 46.30 187 GLU B O 1
ATOM 1465 N N . LEU A 1 208 ? 25.077 -19.971 -6.470 1.00 41.09 188 LEU B N 1
ATOM 1466 C CA . LEU A 1 208 ? 26.142 -20.933 -6.710 1.00 42.53 188 LEU B CA 1
ATOM 1467 C C . LEU A 1 208 ? 27.526 -20.359 -6.480 1.00 44.37 188 LEU B C 1
ATOM 1468 O O . LEU A 1 208 ? 28.513 -21.112 -6.369 1.00 40.06 188 LEU B O 1
ATOM 1473 N N . LEU A 1 209 ? 27.637 -19.019 -6.461 1.00 42.91 189 LEU B N 1
ATOM 1474 C CA . LEU A 1 209 ? 28.967 -18.422 -6.507 1.00 43.50 189 LEU B CA 1
ATOM 1475 C C . LEU A 1 209 ? 29.693 -18.856 -5.221 1.00 46.67 189 LEU B C 1
ATOM 1476 O O . LEU A 1 209 ? 29.102 -18.758 -4.147 1.00 43.26 189 LEU B O 1
ATOM 1481 N N . PHE A 1 210 ? 30.925 -19.376 -5.321 1.00 43.93 190 PHE B N 1
ATOM 1482 C CA . PHE A 1 210 ? 31.543 -20.040 -4.179 1.00 41.18 190 PHE B CA 1
ATOM 1483 C C . PHE A 1 210 ? 32.970 -19.572 -4.030 1.00 41.44 190 PHE B C 1
ATOM 1484 O O . PHE A 1 210 ? 33.407 -19.271 -2.920 1.00 43.85 190 PHE B O 1
ATOM 1492 N N . MET A 1 211 ? 33.720 -19.515 -5.141 1.00 45.41 191 MET B N 1
ATOM 1493 C CA . MET A 1 211 ? 35.050 -18.893 -5.108 1.00 44.22 191 MET B CA 1
ATOM 1494 C C . MET A 1 211 ? 35.205 -17.954 -6.332 1.00 43.74 191 MET B C 1
ATOM 1495 O O . MET A 1 211 ? 34.328 -17.879 -7.181 1.00 47.75 191 MET B O 1
ATOM 1500 N N . LYS A 1 212 ? 36.344 -17.252 -6.439 1.00 38.11 192 LYS B N 1
ATOM 1501 C CA . LYS A 1 212 ? 36.535 -16.363 -7.549 1.00 45.29 192 LYS B CA 1
ATOM 1502 C C . LYS A 1 212 ? 36.398 -17.142 -8.825 1.00 41.26 192 LYS B C 1
ATOM 1503 O O . LYS A 1 212 ? 37.041 -18.180 -8.903 1.00 35.88 192 LYS B O 1
ATOM 1509 N N . ASN A 1 213 ? 35.475 -16.700 -9.713 1.00 37.12 193 ASN B N 1
ATOM 1510 C CA . ASN A 1 213 ? 35.298 -17.350 -11.002 1.00 35.72 193 ASN B CA 1
ATOM 1511 C C . ASN A 1 213 ? 34.937 -18.811 -10.838 1.00 45.68 193 ASN B C 1
ATOM 1512 O O . ASN A 1 213 ? 35.298 -19.607 -11.701 1.00 43.34 193 ASN B O 1
ATOM 1517 N N . LYS A 1 214 ? 34.177 -19.153 -9.768 1.00 33.93 194 LYS B N 1
ATOM 1518 C CA . LYS A 1 214 ? 33.817 -20.545 -9.558 1.00 38.97 194 LYS B CA 1
ATOM 1519 C C . LYS A 1 214 ? 32.430 -20.656 -8.940 1.00 46.08 194 LYS B C 1
ATOM 1520 O O . LYS A 1 214 ? 32.175 -20.114 -7.851 1.00 47.02 194 LYS B O 1
ATOM 1526 N N . TRP A 1 215 ? 31.534 -21.270 -9.713 1.00 43.27 195 TRP B N 1
ATOM 1527 C CA . TRP A 1 215 ? 30.158 -21.512 -9.331 1.00 45.51 195 TRP B CA 1
ATOM 1528 C C . TRP A 1 215 ? 30.033 -22.999 -9.014 1.00 48.22 195 TRP B C 1
ATOM 1529 O O . TRP A 1 215 ? 30.471 -23.830 -9.824 1.00 50.99 195 TRP B O 1
ATOM 1540 N N . LEU A 1 216 ? 29.484 -23.342 -7.843 1.00 42.83 196 LEU B N 1
ATOM 1541 C CA . LEU A 1 216 ? 29.529 -24.746 -7.402 1.00 44.78 196 LEU B CA 1
ATOM 1542 C C . LEU A 1 216 ? 28.153 -25.280 -7.016 1.00 41.98 196 LEU B C 1
ATOM 1543 O O . LEU A 1 216 ? 27.365 -24.622 -6.319 1.00 42.04 196 LEU B O 1
ATOM 1548 N N . ILE A 1 217 ? 27.880 -26.488 -7.517 1.00 53.94 197 ILE B N 1
ATOM 1549 C CA . ILE A 1 217 ? 26.686 -27.256 -7.165 1.00 62.58 197 ILE B CA 1
ATOM 1550 C C . ILE A 1 217 ? 27.144 -28.553 -6.489 1.00 46.01 197 ILE B C 1
ATOM 1551 O O . ILE A 1 217 ? 27.733 -29.392 -7.149 1.00 55.32 197 ILE B O 1
ATOM 1556 N N . ALA A 1 218 ? 26.883 -28.692 -5.180 1.00 54.14 198 ALA B N 1
ATOM 1557 C CA . ALA A 1 218 ? 27.402 -29.807 -4.368 1.00 47.72 198 ALA B CA 1
ATOM 1558 C C . ALA A 1 218 ? 26.353 -30.887 -4.167 1.00 53.77 198 ALA B C 1
ATOM 1559 O O . ALA A 1 218 ? 25.161 -30.600 -4.215 1.00 53.45 198 ALA B O 1
ATOM 1561 N N . HIS A 1 219 ? 26.810 -32.119 -3.915 1.00 54.56 199 HIS B N 1
ATOM 1562 C CA . HIS A 1 219 ? 25.899 -33.200 -3.543 1.00 47.56 199 HIS B CA 1
ATOM 1563 C C . HIS A 1 219 ? 25.564 -33.111 -2.066 1.00 48.52 199 HIS B C 1
ATOM 1564 O O . HIS A 1 219 ? 26.487 -32.975 -1.262 1.00 50.68 199 HIS B O 1
ATOM 1571 N N . PRO A 1 220 ? 24.293 -33.290 -1.632 1.00 59.11 200 PRO B N 1
ATOM 1572 C CA . PRO A 1 220 ? 23.934 -33.115 -0.205 1.00 56.00 200 PRO B CA 1
ATOM 1573 C C . PRO A 1 220 ? 24.597 -34.107 0.763 1.00 44.24 200 PRO B C 1
ATOM 1574 O O . PRO A 1 220 ? 24.802 -33.812 1.937 1.00 54.22 200 PRO B O 1
ATOM 1578 N N . GLU A 1 221 ? 25.064 -35.261 0.252 1.00 55.47 201 GLU B N 1
ATOM 1579 C CA . GLU A 1 221 ? 25.806 -36.221 1.070 1.00 61.64 201 GLU B CA 1
ATOM 1580 C C . GLU A 1 221 ? 27.289 -35.856 1.183 1.00 65.63 201 GLU B C 1
ATOM 1581 O O . GLU A 1 221 ? 28.028 -36.495 1.915 1.00 63.37 201 GLU B O 1
ATOM 1583 N N . ARG A 1 222 ? 27.728 -34.747 0.578 1.00 74.49 202 ARG B N 1
ATOM 1584 C CA . ARG A 1 222 ? 29.118 -34.291 0.681 1.00 63.50 202 ARG B CA 1
ATOM 1585 C C . ARG A 1 222 ? 29.257 -33.230 1.769 1.00 60.64 202 ARG B C 1
ATOM 1586 O O . ARG A 1 222 ? 29.265 -32.018 1.489 1.00 64.62 202 ARG B O 1
ATOM 1594 N N . GLU A 1 223 ? 29.344 -33.714 3.017 1.00 55.74 203 GLU B N 1
ATOM 1595 C CA . GLU A 1 223 ? 29.321 -32.881 4.215 1.00 61.22 203 GLU B CA 1
ATOM 1596 C C . GLU A 1 223 ? 30.457 -31.842 4.190 1.00 63.27 203 GLU B C 1
ATOM 1597 O O . GLU A 1 223 ? 30.270 -30.686 4.611 1.00 53.76 203 GLU B O 1
ATOM 1599 N N . GLN A 1 224 ? 31.603 -32.215 3.594 1.00 63.53 204 GLN B N 1
ATOM 1600 C CA . GLN A 1 224 ? 32.770 -31.344 3.505 1.00 77.00 204 GLN B CA 1
ATOM 1601 C C . GLN A 1 224 ? 32.482 -30.080 2.682 1.00 65.21 204 GLN B C 1
ATOM 1602 O O . GLN A 1 224 ? 32.993 -29.010 2.966 1.00 77.07 204 GLN B O 1
ATOM 1608 N N . LEU A 1 225 ? 31.654 -30.187 1.668 1.00 45.24 205 LEU B N 1
ATOM 1609 C CA . LEU A 1 225 ? 31.263 -29.027 0.908 1.00 51.68 205 LEU B CA 1
ATOM 1610 C C . LEU A 1 225 ? 30.092 -28.322 1.556 1.00 44.80 205 LEU B C 1
ATOM 1611 O O . LEU A 1 225 ? 30.113 -27.095 1.659 1.00 56.25 205 LEU B O 1
ATOM 1616 N N . ILE A 1 226 ? 29.062 -29.089 1.964 1.00 60.86 206 ILE B N 1
ATOM 1617 C CA . ILE A 1 226 ? 27.859 -28.521 2.568 1.00 46.30 206 ILE B CA 1
ATOM 1618 C C . ILE A 1 226 ? 28.203 -27.686 3.801 1.00 50.44 206 ILE B C 1
ATOM 1619 O O . ILE A 1 226 ? 27.662 -26.590 3.959 1.00 62.06 206 ILE B O 1
ATOM 1624 N N . ASN A 1 227 ? 29.120 -28.190 4.627 1.00 58.28 207 ASN B N 1
ATOM 1625 C CA . ASN A 1 227 ? 29.568 -27.493 5.828 1.00 67.63 207 ASN B CA 1
ATOM 1626 C C . ASN A 1 227 ? 30.288 -26.226 5.400 1.00 70.36 207 ASN B C 1
ATOM 1627 O O . ASN A 1 227 ? 30.327 -25.298 6.172 1.00 85.28 207 ASN B O 1
ATOM 1629 N N . LYS A 1 228 ? 30.891 -26.186 4.202 1.00 77.41 208 LYS B N 1
ATOM 1630 C CA . LYS A 1 228 ? 31.602 -24.994 3.753 1.00 72.72 208 LYS B CA 1
ATOM 1631 C C . LYS A 1 228 ? 30.624 -23.958 3.177 1.00 72.21 208 LYS B C 1
ATOM 1632 O O . LYS A 1 228 ? 31.013 -22.862 2.796 1.00 72.64 208 LYS B O 1
ATOM 1637 N N . GLY A 1 229 ? 29.327 -24.271 3.133 1.00 71.15 209 GLY B N 1
ATOM 1638 C CA . GLY A 1 229 ? 28.379 -23.324 2.588 1.00 52.72 209 GLY B CA 1
ATOM 1639 C C . GLY A 1 229 ? 27.953 -23.607 1.141 1.00 46.18 209 GLY B C 1
ATOM 1640 O O . GLY A 1 229 ? 27.097 -22.917 0.634 1.00 56.73 209 GLY B O 1
ATOM 1641 N N . ALA A 1 230 ? 28.371 -24.697 0.505 1.00 53.46 210 ALA B N 1
ATOM 1642 C CA . ALA A 1 230 ? 28.060 -24.943 -0.903 1.00 49.03 210 ALA B CA 1
ATOM 1643 C C . ALA A 1 230 ? 26.583 -25.239 -1.121 1.00 66.50 210 ALA B C 1
ATOM 1644 O O . ALA A 1 230 ? 25.963 -25.871 -0.270 1.00 61.51 210 ALA B O 1
ATOM 1646 N N . HIS A 1 231 ? 26.038 -24.841 -2.294 1.00 59.62 211 HIS B N 1
ATOM 1647 C CA . HIS A 1 231 ? 24.637 -25.073 -2.587 1.00 52.30 211 HIS B CA 1
ATOM 1648 C C . HIS A 1 231 ? 24.405 -26.555 -2.860 1.00 63.41 211 HIS B C 1
ATOM 1649 O O . HIS A 1 231 ? 25.091 -27.156 -3.673 1.00 64.66 211 HIS B O 1
ATOM 1656 N N . PRO A 1 232 ? 23.448 -27.190 -2.141 1.00 68.10 212 PRO B N 1
ATOM 1657 C CA . PRO A 1 232 ? 23.159 -28.598 -2.326 1.00 67.74 212 PRO B CA 1
ATOM 1658 C C . PRO A 1 232 ? 22.212 -28.872 -3.475 1.00 58.22 212 PRO B C 1
ATOM 1659 O O . PRO A 1 232 ? 21.043 -29.146 -3.271 1.00 73.21 212 PRO B O 1
ATOM 1663 N N . GLY A 1 233 ? 22.698 -28.904 -4.686 1.00 52.09 213 GLY B N 1
ATOM 1664 C CA . GLY A 1 233 ? 21.790 -29.001 -5.800 1.00 47.33 213 GLY B CA 1
ATOM 1665 C C . GLY A 1 233 ? 22.054 -30.189 -6.722 1.00 49.63 213 GLY B C 1
ATOM 1666 O O . GLY A 1 233 ? 21.334 -30.342 -7.721 1.00 52.05 213 GLY B O 1
ATOM 1667 N N . ILE A 1 234 ? 23.005 -31.090 -6.387 1.00 49.29 214 ILE B N 1
ATOM 1668 C CA . ILE A 1 234 ? 23.003 -32.325 -7.153 1.00 49.68 214 ILE B CA 1
ATOM 1669 C C . ILE A 1 234 ? 21.937 -33.310 -6.581 1.00 65.04 214 ILE B C 1
ATOM 1670 O O . ILE A 1 234 ? 21.973 -33.583 -5.389 1.00 53.75 214 ILE B O 1
ATOM 1675 N N . LYS A 1 235 ? 20.973 -33.755 -7.412 1.00 52.88 215 LYS B N 1
ATOM 1676 C CA . LYS A 1 235 ? 19.839 -34.627 -7.078 1.00 58.45 215 LYS B CA 1
ATOM 1677 C C . LYS A 1 235 ? 20.196 -35.946 -7.774 1.00 51.88 215 LYS B C 1
ATOM 1678 O O . LYS A 1 235 ? 20.643 -35.984 -8.941 1.00 55.87 215 LYS B O 1
ATOM 1681 N N . GLY A 1 236 ? 20.108 -37.044 -7.018 1.00 61.29 216 GLY B N 1
ATOM 1682 C CA . GLY A 1 236 ? 20.484 -38.363 -7.526 1.00 52.60 216 GLY B CA 1
ATOM 1683 C C . GLY A 1 236 ? 21.668 -38.903 -6.732 1.00 47.32 216 GLY B C 1
ATOM 1684 O O . GLY A 1 236 ? 22.105 -38.278 -5.765 1.00 55.58 216 GLY B O 1
ATOM 1685 N N . GLU A 1 237 ? 22.179 -40.082 -7.108 1.00 47.03 217 GLU B N 1
ATOM 1686 C CA . GLU A 1 237 ? 23.241 -40.731 -6.346 1.00 55.97 217 GLU B CA 1
ATOM 1687 C C . GLU A 1 237 ? 24.507 -39.880 -6.539 1.00 71.23 217 GLU B C 1
ATOM 1688 O O . GLU A 1 237 ? 24.766 -39.321 -7.611 1.00 61.14 217 GLU B O 1
ATOM 1690 N N . ASN A 1 238 ? 25.288 -39.739 -5.469 1.00 62.87 218 ASN B N 1
ATOM 1691 C CA . ASN A 1 238 ? 26.658 -39.288 -5.559 1.00 48.52 218 ASN B CA 1
ATOM 1692 C C . ASN A 1 238 ? 27.446 -40.364 -6.279 1.00 56.09 218 ASN B C 1
ATOM 1693 O O . ASN A 1 238 ? 28.062 -41.207 -5.656 1.00 74.95 218 ASN B O 1
ATOM 1698 N N . ILE A 1 239 ? 27.496 -40.303 -7.611 1.00 55.04 219 ILE B N 1
ATOM 1699 C CA . ILE A 1 239 ? 28.082 -41.361 -8.388 1.00 45.89 219 ILE B CA 1
ATOM 1700 C C . ILE A 1 239 ? 29.470 -41.713 -7.857 1.00 61.42 219 ILE B C 1
ATOM 1701 O O . ILE A 1 239 ? 30.266 -40.834 -7.518 1.00 67.28 219 ILE B O 1
ATOM 1706 N N . LYS A 1 240 ? 29.779 -43.009 -7.924 1.00 59.56 220 LYS B N 1
ATOM 1707 C CA . LYS A 1 240 ? 31.079 -43.573 -7.594 1.00 60.00 220 LYS B CA 1
ATOM 1708 C C . LYS A 1 240 ? 31.678 -44.241 -8.834 1.00 56.67 220 LYS B C 1
ATOM 1709 O O . LYS A 1 240 ? 30.969 -44.823 -9.660 1.00 59.25 220 LYS B O 1
ATOM 1715 N N . VAL A 1 241 ? 33.000 -44.044 -9.013 1.00 54.47 221 VAL B N 1
ATOM 1716 C CA . VAL A 1 241 ? 33.735 -44.634 -10.117 1.00 62.05 221 VAL B CA 1
ATOM 1717 C C . VAL A 1 241 ? 34.590 -45.761 -9.510 1.00 59.68 221 VAL B C 1
ATOM 1718 O O . VAL A 1 241 ? 35.409 -45.521 -8.625 1.00 52.46 221 VAL B O 1
ATOM 1722 N N . TYR A 1 242 ? 34.307 -47.004 -9.912 1.00 56.06 222 TYR B N 1
ATOM 1723 C CA . TYR A 1 242 ? 34.889 -48.218 -9.353 1.00 63.34 222 TYR B CA 1
ATOM 1724 C C . TYR A 1 242 ? 36.162 -48.508 -10.127 1.00 59.96 222 TYR B C 1
ATOM 1725 O O . TYR A 1 242 ? 36.183 -48.347 -11.368 1.00 53.45 222 TYR B O 1
ATOM 1734 N N . GLN A 1 243 ? 37.194 -48.948 -9.389 1.00 51.07 223 GLN B N 1
ATOM 1735 C CA . GLN A 1 243 ? 38.387 -49.462 -10.009 1.00 60.00 223 GLN B CA 1
ATOM 1736 C C . GLN A 1 243 ? 38.921 -50.612 -9.140 1.00 63.21 223 GLN B C 1
ATOM 1737 O O . GLN A 1 243 ? 39.964 -51.023 -9.622 1.00 70.23 223 GLN B O 1
ATOM 1743 N N . SER B 1 23 ? 9.415 -4.531 -34.368 1.00 57.57 3 SER A N 1
ATOM 1744 C CA . SER B 1 23 ? 8.513 -5.617 -33.852 1.00 58.55 3 SER A CA 1
ATOM 1745 C C . SER B 1 23 ? 9.058 -6.935 -34.383 1.00 51.47 3 SER A C 1
ATOM 1746 O O . SER B 1 23 ? 9.632 -7.059 -35.481 1.00 52.85 3 SER A O 1
ATOM 1749 N N . PHE B 1 24 ? 8.938 -7.938 -33.513 1.00 64.14 4 PHE A N 1
ATOM 1750 C CA . PHE B 1 24 ? 9.443 -9.284 -33.752 1.00 52.23 4 PHE A CA 1
ATOM 1751 C C . PHE B 1 24 ? 8.796 -9.965 -34.961 1.00 66.33 4 PHE A C 1
ATOM 1752 O O . PHE B 1 24 ? 9.530 -10.567 -35.747 1.00 52.91 4 PHE A O 1
ATOM 1760 N N . GLN B 1 25 ? 7.431 -9.955 -35.053 1.00 74.51 5 GLN A N 1
ATOM 1761 C CA . GLN B 1 25 ? 6.716 -10.670 -36.132 1.00 66.26 5 GLN A CA 1
ATOM 1762 C C . GLN B 1 25 ? 7.078 -10.019 -37.495 1.00 49.03 5 GLN A C 1
ATOM 1763 O O . GLN B 1 25 ? 7.411 -10.689 -38.468 1.00 63.05 5 GLN A O 1
ATOM 1765 N N . TYR B 1 26 ? 7.201 -8.686 -37.551 1.00 64.53 6 TYR A N 1
ATOM 1766 C CA . TYR B 1 26 ? 7.690 -8.011 -38.750 1.00 63.06 6 TYR A CA 1
ATOM 1767 C C . TYR B 1 26 ? 9.029 -8.567 -39.239 1.00 62.11 6 TYR A C 1
ATOM 1768 O O . TYR B 1 26 ? 9.192 -8.999 -40.410 1.00 59.77 6 TYR A O 1
ATOM 1777 N N . MET B 1 27 ? 9.983 -8.631 -38.283 1.00 66.54 7 MET A N 1
ATOM 1778 C CA . MET B 1 27 ? 11.306 -9.141 -38.613 1.00 61.75 7 MET A CA 1
ATOM 1779 C C . MET B 1 27 ? 11.231 -10.600 -39.034 1.00 55.38 7 MET A C 1
ATOM 1780 O O . MET B 1 27 ? 11.825 -10.957 -40.061 1.00 49.56 7 MET A O 1
ATOM 1785 N N . LYS B 1 28 ? 10.599 -11.439 -38.193 1.00 56.84 8 LYS A N 1
ATOM 1786 C CA . LYS B 1 28 ? 10.425 -12.868 -38.517 1.00 53.13 8 LYS A CA 1
ATOM 1787 C C . LYS B 1 28 ? 9.879 -13.065 -39.933 1.00 54.41 8 LYS A C 1
ATOM 1788 O O . LYS B 1 28 ? 10.472 -13.850 -40.637 1.00 58.09 8 LYS A O 1
ATOM 1792 N N . ASP B 1 29 ? 8.756 -12.358 -40.320 1.00 66.26 9 ASP A N 1
ATOM 1793 C CA . ASP B 1 29 ? 8.115 -12.517 -41.639 1.00 70.21 9 ASP A CA 1
ATOM 1794 C C . ASP B 1 29 ? 9.140 -12.170 -42.726 1.00 48.73 9 ASP A C 1
ATOM 1795 O O . ASP B 1 29 ? 9.254 -12.855 -43.714 1.00 56.56 9 ASP A O 1
ATOM 1797 N N . LEU B 1 30 ? 9.972 -11.140 -42.540 1.00 63.20 10 LEU A N 1
ATOM 1798 C CA . LEU B 1 30 ? 10.974 -10.752 -43.548 1.00 58.19 10 LEU A CA 1
ATOM 1799 C C . LEU B 1 30 ? 12.223 -11.663 -43.544 1.00 62.75 10 LEU A C 1
ATOM 1800 O O . LEU B 1 30 ? 13.100 -11.471 -44.377 1.00 60.67 10 LEU A O 1
ATOM 1805 N N . ASN B 1 31 ? 12.382 -12.609 -42.608 1.00 59.09 11 ASN A N 1
ATOM 1806 C CA . ASN B 1 31 ? 13.649 -13.346 -42.563 1.00 65.12 11 ASN A CA 1
ATOM 1807 C C . ASN B 1 31 ? 13.383 -14.853 -42.489 1.00 67.27 11 ASN A C 1
ATOM 1808 O O . ASN B 1 31 ? 13.909 -15.539 -41.617 1.00 70.55 11 ASN A O 1
ATOM 1813 N N . LYS B 1 32 ? 12.591 -15.349 -43.448 1.00 73.35 12 LYS A N 1
ATOM 1814 C CA . LYS B 1 32 ? 12.204 -16.753 -43.535 1.00 65.37 12 LYS A CA 1
ATOM 1815 C C . LYS B 1 32 ? 13.413 -17.571 -44.034 1.00 49.30 12 LYS A C 1
ATOM 1816 O O . LYS B 1 32 ? 13.425 -18.782 -43.965 1.00 56.26 12 LYS A O 1
ATOM 1819 N N . HIS B 1 33 ? 14.470 -16.955 -44.584 1.00 49.23 13 HIS A N 1
ATOM 1820 C CA . HIS B 1 33 ? 15.622 -17.697 -45.087 1.00 47.38 13 HIS A CA 1
ATOM 1821 C C . HIS B 1 33 ? 16.594 -18.149 -43.964 1.00 53.67 13 HIS A C 1
ATOM 1822 O O . HIS B 1 33 ? 17.645 -18.710 -44.257 1.00 57.75 13 HIS A O 1
ATOM 1829 N N . ILE B 1 34 ? 16.234 -17.915 -42.684 1.00 47.08 14 ILE A N 1
ATOM 1830 C CA . ILE B 1 34 ? 17.103 -18.047 -41.523 1.00 58.01 14 ILE A CA 1
ATOM 1831 C C . ILE B 1 34 ? 16.279 -18.525 -40.338 1.00 48.28 14 ILE A C 1
ATOM 1832 O O . ILE B 1 34 ? 15.376 -17.792 -39.925 1.00 66.05 14 ILE A O 1
ATOM 1837 N N . PRO B 1 35 ? 16.635 -19.618 -39.611 1.00 42.97 15 PRO A N 1
ATOM 1838 C CA . PRO B 1 35 ? 15.889 -19.918 -38.396 1.00 48.51 15 PRO A CA 1
ATOM 1839 C C . PRO B 1 35 ? 15.986 -18.727 -37.427 1.00 61.46 15 PRO A C 1
ATOM 1840 O O . PRO B 1 35 ? 17.093 -18.292 -37.137 1.00 67.51 15 PRO A O 1
ATOM 1844 N N . PHE B 1 36 ? 14.856 -18.182 -36.972 1.00 46.84 16 PHE A N 1
ATOM 1845 C CA . PHE B 1 36 ? 14.748 -16.839 -36.412 1.00 46.63 16 PHE A CA 1
ATOM 1846 C C . PHE B 1 36 ? 13.898 -16.912 -35.165 1.00 59.01 16 PHE A C 1
ATOM 1847 O O . PHE B 1 36 ? 12.794 -17.408 -35.236 1.00 58.49 16 PHE A O 1
ATOM 1855 N N . TYR B 1 37 ? 14.392 -16.438 -34.035 1.00 56.55 17 TYR A N 1
ATOM 1856 C CA . TYR B 1 37 ? 13.727 -16.765 -32.795 1.00 55.39 17 TYR A CA 1
ATOM 1857 C C . TYR B 1 37 ? 13.760 -15.533 -31.938 1.00 50.40 17 TYR A C 1
ATOM 1858 O O . TYR B 1 37 ? 14.605 -14.673 -32.090 1.00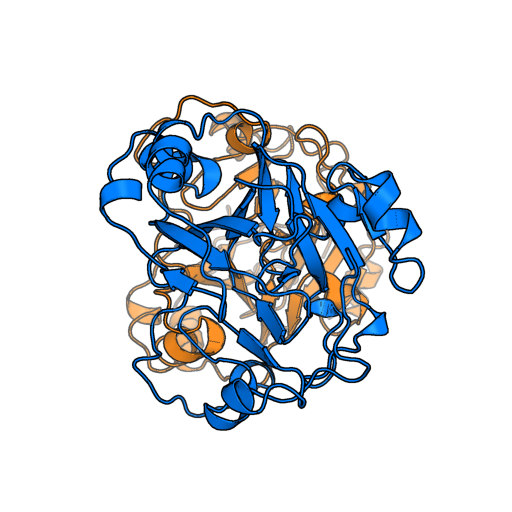 51.35 17 TYR A O 1
ATOM 1867 N N . HIS B 1 38 ? 12.820 -15.477 -31.013 1.00 54.29 18 HIS A N 1
ATOM 1868 C CA . HIS B 1 38 ? 12.909 -14.531 -29.944 1.00 53.21 18 HIS A CA 1
ATOM 1869 C C . HIS B 1 38 ? 14.009 -15.015 -28.981 1.00 59.38 18 HIS A C 1
ATOM 1870 O O . HIS B 1 38 ? 14.242 -16.204 -28.803 1.00 57.72 18 HIS A O 1
ATOM 1877 N N . ILE B 1 39 ? 14.740 -14.061 -28.429 1.00 54.73 19 ILE A N 1
ATOM 1878 C CA . ILE B 1 39 ? 15.749 -14.338 -27.425 1.00 61.02 19 ILE A CA 1
ATOM 1879 C C . ILE B 1 39 ? 15.121 -15.033 -26.203 1.00 57.13 19 ILE A C 1
ATOM 1880 O O . ILE B 1 39 ? 15.811 -15.759 -25.500 1.00 69.69 19 ILE A O 1
ATOM 1885 N N . GLU B 1 40 ? 13.816 -14.873 -25.944 1.00 57.42 20 GLU A N 1
ATOM 1886 C CA . GLU B 1 40 ? 13.224 -15.540 -24.780 1.00 66.77 20 GLU A CA 1
ATOM 1887 C C . GLU B 1 40 ? 12.935 -17.018 -25.085 1.00 65.21 20 GLU A C 1
ATOM 1888 O O . GLU B 1 40 ? 12.602 -17.813 -24.223 1.00 64.64 20 GLU A O 1
ATOM 1894 N N . ASP B 1 41 ? 13.075 -17.434 -26.335 1.00 50.18 21 ASP A N 1
ATOM 1895 C CA . ASP B 1 41 ? 12.791 -18.803 -26.727 1.00 59.78 21 ASP A CA 1
ATOM 1896 C C . ASP B 1 41 ? 13.832 -19.736 -26.116 1.00 60.53 21 ASP A C 1
ATOM 1897 O O . ASP B 1 41 ? 14.982 -19.379 -25.908 1.00 68.05 21 ASP A O 1
ATOM 1902 N N . SER B 1 42 ? 13.436 -20.980 -25.933 1.00 69.05 22 SER A N 1
ATOM 1903 C CA . SER B 1 42 ? 14.230 -21.967 -25.246 1.00 59.82 22 SER A CA 1
ATOM 1904 C C . SER B 1 42 ? 15.447 -22.344 -26.109 1.00 56.50 22 SER A C 1
ATOM 1905 O O . SER B 1 42 ? 16.461 -22.817 -25.602 1.00 68.41 22 SER A O 1
ATOM 1908 N N . LYS B 1 43 ? 15.362 -22.165 -27.429 1.00 53.24 23 LYS A N 1
ATOM 1909 C CA . LYS B 1 43 ? 16.443 -22.505 -28.346 1.00 46.94 23 LYS A CA 1
ATOM 1910 C C . LYS B 1 43 ? 17.716 -21.681 -28.018 1.00 65.25 23 LYS A C 1
ATOM 1911 O O . LYS B 1 43 ? 18.813 -22.105 -28.362 1.00 53.56 23 LYS A O 1
ATOM 1914 N N . PHE B 1 44 ? 17.576 -20.538 -27.325 1.00 49.90 24 PHE A N 1
ATOM 1915 C CA . PHE B 1 44 ? 18.667 -19.694 -26.873 1.00 57.19 24 PHE A CA 1
ATOM 1916 C C . PHE B 1 44 ? 19.496 -20.344 -25.756 1.00 61.12 24 PHE A C 1
ATOM 1917 O O . PHE B 1 44 ? 20.681 -20.038 -25.665 1.00 53.86 24 PHE A O 1
ATOM 1925 N N . LYS B 1 45 ? 18.898 -21.241 -24.961 1.00 59.01 25 LYS A N 1
ATOM 1926 C CA . LYS B 1 45 ? 19.496 -21.862 -23.781 1.00 55.85 25 LYS A CA 1
ATOM 1927 C C . LYS B 1 45 ? 20.827 -22.491 -24.135 1.00 51.80 25 LYS A C 1
ATOM 1928 O O . LYS B 1 45 ? 21.717 -22.446 -23.296 1.00 48.21 25 LYS A O 1
ATOM 1930 N N . HIS B 1 46 ? 21.022 -22.936 -25.392 1.00 46.83 26 HIS A N 1
ATOM 1931 C CA . HIS B 1 46 ? 22.267 -23.565 -25.788 1.00 53.15 26 HIS A CA 1
ATOM 1932 C C . HIS B 1 46 ? 23.368 -22.501 -25.927 1.00 47.77 26 HIS A C 1
ATOM 1933 O O . HIS B 1 46 ? 24.546 -22.853 -25.829 1.00 47.63 26 HIS A O 1
ATOM 1940 N N . TYR B 1 47 ? 22.973 -21.238 -26.132 1.00 53.96 27 TYR A N 1
ATOM 1941 C CA . TYR B 1 47 ? 23.857 -20.188 -26.642 1.00 44.28 27 TYR A CA 1
ATOM 1942 C C . TYR B 1 47 ? 24.227 -19.202 -25.544 1.00 54.15 27 TYR A C 1
ATOM 1943 O O . TYR B 1 47 ? 25.297 -18.595 -25.611 1.00 56.67 27 TYR A O 1
ATOM 1952 N N . GLY B 1 48 ? 23.350 -19.077 -24.544 1.00 48.36 28 GLY A N 1
ATOM 1953 C CA . GLY B 1 48 ? 23.438 -18.005 -23.575 1.00 55.93 28 GLY A CA 1
ATOM 1954 C C . GLY B 1 48 ? 22.281 -18.080 -22.586 1.00 57.25 28 GLY A C 1
ATOM 1955 O O . GLY B 1 48 ? 21.576 -19.072 -22.572 1.00 47.74 28 GLY A O 1
ATOM 1956 N N . LYS B 1 49 ? 22.118 -17.031 -21.789 1.00 50.96 29 LYS A N 1
ATOM 1957 C CA . LYS B 1 49 ? 21.050 -16.850 -20.829 1.00 43.73 29 LYS A CA 1
ATOM 1958 C C . LYS B 1 49 ? 20.609 -15.381 -20.802 1.00 41.37 29 LYS A C 1
ATOM 1959 O O . LYS B 1 49 ? 21.411 -14.479 -20.951 1.00 47.53 29 LYS A O 1
ATOM 1965 N N . VAL B 1 50 ? 19.346 -15.135 -20.465 1.00 39.69 30 VAL A N 1
ATOM 1966 C CA . VAL B 1 50 ? 18.822 -13.792 -20.332 1.00 51.28 30 VAL A CA 1
ATOM 1967 C C . VAL B 1 50 ? 19.106 -13.353 -18.898 1.00 48.53 30 VAL A C 1
ATOM 1968 O O . VAL B 1 50 ? 19.045 -14.152 -17.999 1.00 49.27 30 VAL A O 1
ATOM 1972 N N . ILE B 1 51 ? 19.524 -12.108 -18.715 1.00 53.19 31 ILE A N 1
ATOM 1973 C CA . ILE B 1 51 ? 19.888 -11.577 -17.428 1.00 45.63 31 ILE A CA 1
ATOM 1974 C C . ILE B 1 51 ? 18.766 -10.627 -17.036 1.00 57.59 31 ILE A C 1
ATOM 1975 O O . ILE B 1 51 ? 18.431 -9.727 -17.803 1.00 57.34 31 ILE A O 1
ATOM 1980 N N . ASN B 1 52 ? 18.193 -10.812 -15.834 1.00 60.95 32 ASN A N 1
ATOM 1981 C CA . ASN B 1 52 ? 16.948 -10.136 -15.484 1.00 71.45 32 ASN A CA 1
ATOM 1982 C C . ASN B 1 52 ? 17.041 -9.227 -14.260 1.00 61.84 32 ASN A C 1
ATOM 1983 O O . ASN B 1 52 ? 16.308 -8.259 -14.178 1.00 79.75 32 ASN A O 1
ATOM 1988 N N . GLU B 1 53 ? 17.829 -9.584 -13.265 1.00 52.57 33 GLU A N 1
ATOM 1989 C CA . GLU B 1 53 ? 17.628 -8.996 -11.941 1.00 51.57 33 GLU A CA 1
ATOM 1990 C C . GLU B 1 53 ? 18.567 -7.781 -11.800 1.00 54.85 33 GLU A C 1
ATOM 1991 O O . GLU B 1 53 ? 18.670 -7.220 -10.716 1.00 58.39 33 GLU A O 1
ATOM 1993 N N . TYR B 1 54 ? 19.221 -7.294 -12.878 1.00 42.39 34 TYR A N 1
ATOM 1994 C CA . TYR B 1 54 ? 20.074 -6.132 -12.768 1.00 43.19 34 TYR A CA 1
ATOM 1995 C C . TYR B 1 54 ? 19.427 -4.885 -13.365 1.00 50.98 34 TYR A C 1
ATOM 1996 O O . TYR B 1 54 ? 18.751 -4.973 -14.391 1.00 51.81 34 TYR A O 1
ATOM 2005 N N . ASP B 1 55 ? 19.818 -3.739 -12.810 1.00 47.40 35 ASP A N 1
ATOM 2006 C CA . ASP B 1 55 ? 19.457 -2.417 -13.318 1.00 56.18 35 ASP A CA 1
ATOM 2007 C C . ASP B 1 55 ? 20.598 -1.710 -14.066 1.00 44.75 35 ASP A C 1
ATOM 2008 O O . ASP B 1 55 ? 21.571 -1.306 -13.396 1.00 45.14 35 ASP A O 1
ATOM 2013 N N . PHE B 1 56 ? 20.429 -1.398 -15.396 1.00 46.32 36 PHE A N 1
ATOM 2014 C CA . PHE B 1 56 ? 21.492 -0.842 -16.243 1.00 53.98 36 PHE A CA 1
ATOM 2015 C C . PHE B 1 56 ? 21.376 0.663 -16.513 1.00 54.92 36 PHE A C 1
ATOM 2016 O O . PHE B 1 56 ? 22.020 1.212 -17.405 1.00 57.57 36 PHE A O 1
ATOM 2024 N N . ASN B 1 57 ? 20.593 1.327 -15.672 1.00 46.73 37 ASN A N 1
ATOM 2025 C CA . ASN B 1 57 ? 20.123 2.690 -15.891 1.00 61.03 37 ASN A CA 1
ATOM 2026 C C . ASN B 1 57 ? 21.309 3.660 -16.102 1.00 43.69 37 ASN A C 1
ATOM 2027 O O . ASN B 1 57 ? 21.281 4.647 -16.848 1.00 39.24 37 ASN A O 1
ATOM 2032 N N . GLU B 1 58 ? 22.340 3.507 -15.294 1.00 39.54 38 GLU A N 1
ATOM 2033 C CA . GLU B 1 58 ? 23.492 4.408 -15.412 1.00 43.11 38 GLU A CA 1
ATOM 2034 C C . GLU B 1 58 ? 24.090 4.280 -16.827 1.00 43.03 38 GLU A C 1
ATOM 2035 O O . GLU B 1 58 ? 24.593 5.259 -17.406 1.00 43.07 38 GLU A O 1
ATOM 2041 N N . LEU B 1 59 ? 24.118 3.055 -17.364 1.00 42.60 39 LEU A N 1
ATOM 2042 C CA . LEU B 1 59 ? 24.685 2.854 -18.703 1.00 44.09 39 LEU A CA 1
ATOM 2043 C C . LEU B 1 59 ? 23.738 3.354 -19.787 1.00 46.70 39 LEU A C 1
ATOM 2044 O O . LEU B 1 59 ? 24.177 3.969 -20.789 1.00 46.70 39 LEU A O 1
ATOM 2049 N N . GLU B 1 60 ? 22.457 3.077 -19.603 1.00 41.33 40 GLU A N 1
ATOM 2050 C CA . GLU B 1 60 ? 21.417 3.597 -20.478 1.00 48.98 40 GLU A CA 1
ATOM 2051 C C . GLU B 1 60 ? 21.504 5.113 -20.644 1.00 50.46 40 GLU A C 1
ATOM 2052 O O . GLU B 1 60 ? 21.288 5.708 -21.724 1.00 48.38 40 GLU A O 1
ATOM 2058 N N . THR B 1 61 ? 21.732 5.783 -19.533 1.00 48.08 41 THR A N 1
ATOM 2059 C CA . THR B 1 61 ? 21.863 7.244 -19.584 1.00 55.97 41 THR A CA 1
ATOM 2060 C C . THR B 1 61 ? 23.067 7.647 -20.455 1.00 54.95 41 THR A C 1
ATOM 2061 O O . THR B 1 61 ? 23.006 8.612 -21.206 1.00 45.47 41 THR A O 1
ATOM 2065 N N . TYR B 1 62 ? 24.223 6.990 -20.295 1.00 46.62 42 TYR A N 1
ATOM 2066 C CA . TYR B 1 62 ? 25.356 7.320 -21.144 1.00 47.03 42 TYR A CA 1
ATOM 2067 C C . TYR B 1 62 ? 25.005 7.072 -22.622 1.00 44.16 42 TYR A C 1
ATOM 2068 O O . TYR B 1 62 ? 25.341 7.881 -23.498 1.00 43.96 42 TYR A O 1
ATOM 2077 N N . MET B 1 63 ? 24.362 5.933 -22.892 1.00 41.46 43 MET A N 1
ATOM 2078 C CA . MET B 1 63 ? 24.027 5.554 -24.255 1.00 45.67 43 MET A CA 1
ATOM 2079 C C . MET B 1 63 ? 23.102 6.573 -24.954 1.00 62.85 43 MET A C 1
ATOM 2080 O O . MET B 1 63 ? 23.199 6.794 -26.173 1.00 46.99 43 MET A O 1
ATOM 2085 N N . ASP B 1 64 ? 22.199 7.196 -24.190 1.00 52.76 44 ASP A N 1
ATOM 2086 C CA . ASP B 1 64 ? 21.345 8.261 -24.686 1.00 50.00 44 ASP A CA 1
ATOM 2087 C C . ASP B 1 64 ? 22.144 9.457 -25.173 1.00 53.50 44 ASP A C 1
ATOM 2088 O O . ASP B 1 64 ? 21.630 10.253 -25.932 1.00 51.88 44 ASP A O 1
ATOM 2093 N N . SER B 1 65 ? 23.386 9.652 -24.749 1.00 51.86 45 SER A N 1
ATOM 2094 C CA . SER B 1 65 ? 24.137 10.790 -25.247 1.00 52.16 45 SER A CA 1
ATOM 2095 C C . SER B 1 65 ? 24.723 10.511 -26.645 1.00 49.46 45 SER A C 1
ATOM 2096 O O . SER B 1 65 ? 25.386 11.376 -27.206 1.00 51.47 45 SER A O 1
ATOM 2099 N N . LEU B 1 66 ? 24.467 9.338 -27.241 1.00 52.23 46 LEU A N 1
ATOM 2100 C CA . LEU B 1 66 ? 25.146 8.945 -28.474 1.00 55.64 46 LEU A CA 1
ATOM 2101 C C . LEU B 1 66 ? 24.089 8.891 -29.548 1.00 49.68 46 LEU A C 1
ATOM 2102 O O . LEU B 1 66 ? 23.058 8.394 -29.229 1.00 47.73 46 LEU A O 1
ATOM 2107 N N . THR B 1 67 ? 24.411 9.255 -30.792 1.00 41.05 47 THR A N 1
ATOM 2108 C CA . THR B 1 67 ? 23.642 8.800 -31.945 1.00 46.18 47 THR A CA 1
ATOM 2109 C C . THR B 1 67 ? 24.324 7.600 -32.585 1.00 53.31 47 THR A C 1
ATOM 2110 O O . THR B 1 67 ? 25.480 7.248 -32.300 1.00 47.25 47 THR A O 1
ATOM 2114 N N . ILE B 1 68 ? 23.557 6.958 -33.457 1.00 49.76 48 ILE A N 1
ATOM 2115 C CA . ILE B 1 68 ? 24.019 5.771 -34.153 1.00 45.26 48 ILE A CA 1
ATOM 2116 C C . ILE B 1 68 ? 24.812 6.216 -35.358 1.00 42.36 48 ILE A C 1
ATOM 2117 O O . ILE B 1 68 ? 24.357 7.048 -36.155 1.00 49.79 48 ILE A O 1
ATOM 2122 N N . PRO B 1 69 ? 26.060 5.742 -35.503 1.00 51.60 49 PRO A N 1
ATOM 2123 C CA . PRO B 1 69 ? 26.789 5.975 -36.745 1.00 50.79 49 PRO A CA 1
ATOM 2124 C C . PRO B 1 69 ? 26.109 5.350 -37.964 1.00 54.69 49 PRO A C 1
ATOM 2125 O O . PRO B 1 69 ? 25.565 4.262 -37.874 1.00 46.89 49 PRO A O 1
ATOM 2129 N N . GLN B 1 70 ? 26.161 6.025 -39.109 1.00 52.90 50 GLN A N 1
ATOM 2130 C CA . GLN B 1 70 ? 25.388 5.624 -40.292 1.00 54.78 50 GLN A CA 1
ATOM 2131 C C . GLN B 1 70 ? 26.267 4.959 -41.350 1.00 55.30 50 GLN A C 1
ATOM 2132 O O . GLN B 1 70 ? 25.764 4.219 -42.206 1.00 56.06 50 GLN A O 1
ATOM 2138 N N . ASP B 1 71 ? 27.585 5.185 -41.273 1.00 63.53 51 ASP A N 1
ATOM 2139 C CA . ASP B 1 71 ? 28.492 4.659 -42.278 1.00 74.63 51 ASP A CA 1
ATOM 2140 C C . ASP B 1 71 ? 28.808 3.200 -41.967 1.00 57.94 51 ASP A C 1
ATOM 2141 O O . ASP B 1 71 ? 28.780 2.356 -42.859 1.00 50.51 51 ASP A O 1
ATOM 2146 N N . GLN B 1 72 ? 29.189 2.943 -40.712 1.00 52.96 52 GLN A N 1
ATOM 2147 C CA . GLN B 1 72 ? 29.715 1.653 -40.304 1.00 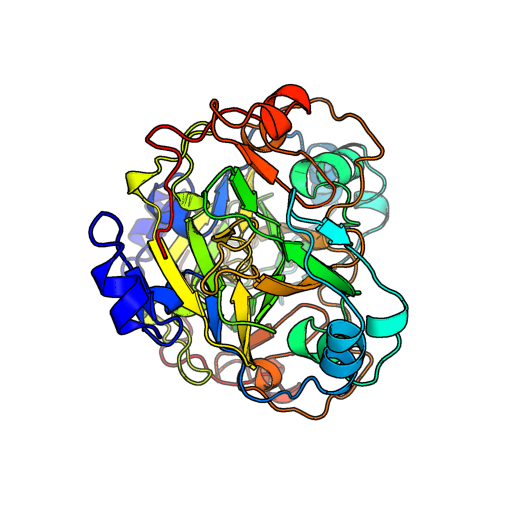51.43 52 GLN A CA 1
ATOM 2148 C C . GLN B 1 72 ? 29.752 1.558 -38.768 1.00 43.22 52 GLN A C 1
ATOM 2149 O O . GLN B 1 72 ? 29.610 2.526 -38.033 1.00 46.37 52 GLN A O 1
ATOM 2155 N N . ASN B 1 73 ? 29.854 0.335 -38.266 1.00 48.58 53 ASN A N 1
ATOM 2156 C CA . ASN B 1 73 ? 29.774 0.136 -36.848 1.00 48.43 53 ASN A CA 1
ATOM 2157 C C . ASN B 1 73 ? 30.910 0.814 -36.099 1.00 45.35 53 ASN A C 1
ATOM 2158 O O . ASN B 1 73 ? 31.978 0.981 -36.647 1.00 44.87 53 ASN A O 1
ATOM 2163 N N . VAL B 1 74 ? 30.670 1.158 -34.829 1.00 37.89 54 VAL A N 1
ATOM 2164 C CA . VAL B 1 74 ? 31.746 1.550 -33.934 1.00 38.90 54 VAL A CA 1
ATOM 2165 C C . VAL B 1 74 ? 31.723 0.598 -32.740 1.00 42.94 54 VAL A C 1
ATOM 2166 O O . VAL B 1 74 ? 30.673 0.388 -32.156 1.00 41.15 54 VAL A O 1
ATOM 2170 N N . TYR B 1 75 ? 32.887 0.055 -32.365 1.00 41.23 55 TYR A N 1
ATOM 2171 C CA . TYR B 1 75 ? 33.080 -0.717 -31.154 1.00 43.43 55 TYR A CA 1
ATOM 2172 C C . TYR B 1 75 ? 34.166 -0.034 -30.325 1.00 40.21 55 TYR A C 1
ATOM 2173 O O . TYR B 1 75 ? 35.266 0.210 -30.812 1.00 35.47 55 TYR A O 1
ATOM 2182 N N . VAL B 1 76 ? 33.793 0.445 -29.134 1.00 33.87 56 VAL A N 1
ATOM 2183 C CA . VAL B 1 76 ? 34.765 0.856 -28.154 1.00 34.81 56 VAL A CA 1
ATOM 2184 C C . VAL B 1 76 ? 34.738 -0.114 -26.988 1.00 31.25 56 VAL A C 1
ATOM 2185 O O . VAL B 1 76 ? 33.716 -0.302 -26.359 1.00 38.83 56 VAL A O 1
ATOM 2189 N N . ALA B 1 77 ? 35.874 -0.740 -26.717 1.00 33.15 57 ALA A N 1
ATOM 2190 C CA . ALA B 1 77 ? 35.941 -1.831 -25.797 1.00 34.03 57 ALA A CA 1
ATOM 2191 C C . ALA B 1 77 ? 35.785 -1.393 -24.344 1.00 34.21 57 ALA A C 1
ATOM 2192 O O . ALA B 1 77 ? 35.206 -2.138 -23.554 1.00 36.20 57 ALA A O 1
ATOM 2194 N N . SER B 1 78 ? 36.440 -0.298 -23.962 1.00 34.72 58 SER A N 1
ATOM 2195 C CA . SER B 1 78 ? 36.472 0.150 -22.567 1.00 35.64 58 SER A CA 1
ATOM 2196 C C . SER B 1 78 ? 36.219 1.663 -22.473 1.00 39.14 58 SER A C 1
ATOM 2197 O O . SER B 1 78 ? 37.010 2.419 -23.021 1.00 44.62 58 SER A O 1
ATOM 2200 N N . VAL B 1 79 ? 35.122 2.080 -21.814 1.00 34.27 59 VAL A N 1
ATOM 2201 C CA . VAL B 1 79 ? 34.807 3.486 -21.540 1.00 34.79 59 VAL A CA 1
ATOM 2202 C C . VAL B 1 79 ? 34.781 3.722 -20.027 1.00 37.25 59 VAL A C 1
ATOM 2203 O O . VAL B 1 79 ? 33.927 3.143 -19.254 1.00 42.97 59 VAL A O 1
ATOM 2207 N N . THR B 1 80 ? 35.752 4.497 -19.598 1.00 36.10 60 THR A N 1
ATOM 2208 C CA . THR B 1 80 ? 36.008 4.668 -18.145 1.00 37.89 60 THR A CA 1
ATOM 2209 C C . THR B 1 80 ? 34.720 5.142 -17.437 1.00 37.91 60 THR A C 1
ATOM 2210 O O . THR B 1 80 ? 34.456 4.794 -16.288 1.00 37.14 60 THR A O 1
ATOM 2214 N N . GLU B 1 81 ? 33.998 6.074 -18.053 1.00 40.34 61 GLU A N 1
ATOM 2215 C CA . GLU B 1 81 ? 32.818 6.670 -17.442 1.00 36.34 61 GLU A CA 1
ATOM 2216 C C . GLU B 1 81 ? 31.794 5.570 -17.195 1.00 41.15 61 GLU A C 1
ATOM 2217 O O . GLU B 1 81 ? 31.195 5.504 -16.132 1.00 41.19 61 GLU A O 1
ATOM 2223 N N . MET B 1 82 ? 31.627 4.654 -18.145 1.00 36.73 62 MET A N 1
ATOM 2224 C CA . MET B 1 82 ? 30.675 3.549 -18.000 1.00 44.25 62 MET A CA 1
ATOM 2225 C C . MET B 1 82 ? 31.125 2.521 -16.944 1.00 33.80 62 MET A C 1
ATOM 2226 O O . MET B 1 82 ? 30.291 1.890 -16.307 1.00 41.36 62 MET A O 1
ATOM 2231 N N . GLU B 1 83 ? 32.439 2.467 -16.721 1.00 35.71 63 GLU A N 1
ATOM 2232 C CA . GLU B 1 83 ? 33.060 1.546 -15.816 1.00 39.21 63 GLU A CA 1
ATOM 2233 C C . GLU B 1 83 ? 33.028 2.138 -14.407 1.00 35.00 63 GLU A C 1
ATOM 2234 O O . GLU B 1 83 ? 33.033 1.385 -13.448 1.00 39.78 63 GLU A O 1
ATOM 2240 N N . ASN B 1 84 ? 32.955 3.440 -14.267 1.00 44.42 64 ASN A N 1
ATOM 2241 C CA . ASN B 1 84 ? 32.887 4.068 -12.931 1.00 44.43 64 ASN A CA 1
ATOM 2242 C C . ASN B 1 84 ? 31.415 4.224 -12.526 1.00 47.65 64 ASN A C 1
ATOM 2243 O O . ASN B 1 84 ? 30.879 5.328 -12.473 1.00 48.74 64 ASN A O 1
ATOM 2248 N N . THR B 1 85 ? 30.732 3.079 -12.356 1.00 38.66 65 THR A N 1
ATOM 2249 C CA . THR B 1 85 ? 29.327 3.013 -12.056 1.00 43.93 65 THR A CA 1
ATOM 2250 C C . THR B 1 85 ? 29.130 1.916 -11.005 1.00 44.39 65 THR A C 1
ATOM 2251 O O . THR B 1 85 ? 29.967 1.041 -10.840 1.00 44.26 65 THR A O 1
ATOM 2255 N N . ILE B 1 86 ? 27.966 1.939 -10.366 1.00 50.81 66 ILE A N 1
ATOM 2256 C CA . ILE B 1 86 ? 27.588 0.934 -9.376 1.00 39.90 66 ILE A CA 1
ATOM 2257 C C . ILE B 1 86 ? 27.367 -0.369 -10.131 1.00 50.01 66 ILE A C 1
ATOM 2258 O O . ILE B 1 86 ? 27.803 -1.445 -9.650 1.00 41.14 66 ILE A O 1
ATOM 2263 N N . ILE B 1 87 ? 26.765 -0.280 -11.334 1.00 39.16 67 ILE A N 1
ATOM 2264 C CA . ILE B 1 87 ? 26.421 -1.528 -12.042 1.00 41.05 67 ILE A CA 1
ATOM 2265 C C . ILE B 1 87 ? 27.690 -2.299 -12.432 1.00 35.01 67 ILE A C 1
ATOM 2266 O O . ILE B 1 87 ? 27.680 -3.549 -12.505 1.00 39.24 67 ILE A O 1
ATOM 2271 N N . LYS B 1 88 ? 28.779 -1.563 -12.813 1.00 42.48 68 LYS A N 1
ATOM 2272 C CA . LYS B 1 88 ? 30.042 -2.213 -13.145 1.00 37.32 68 LYS A CA 1
ATOM 2273 C C . LYS B 1 88 ? 30.553 -3.017 -11.947 1.00 40.95 68 LYS A C 1
ATOM 2274 O O . LYS B 1 88 ? 30.907 -4.218 -12.101 1.00 42.00 68 LYS A O 1
ATOM 2280 N N . ASN B 1 89 ? 30.534 -2.408 -10.734 1.00 37.33 69 ASN A N 1
ATOM 2281 C CA . ASN B 1 89 ? 30.998 -3.092 -9.514 1.00 41.65 69 ASN A CA 1
ATOM 2282 C C . ASN B 1 89 ? 30.174 -4.347 -9.233 1.00 40.47 69 ASN A C 1
ATOM 2283 O O . ASN B 1 89 ? 30.758 -5.370 -8.937 1.00 43.09 69 ASN A O 1
ATOM 2288 N N . GLN B 1 90 ? 28.857 -4.282 -9.463 1.00 42.31 70 GLN A N 1
ATOM 2289 C CA . GLN B 1 90 ? 27.937 -5.376 -9.228 1.00 39.25 70 GLN A CA 1
ATOM 2290 C C . GLN B 1 90 ? 28.149 -6.515 -10.192 1.00 43.42 70 GLN A C 1
ATOM 2291 O O . GLN B 1 90 ? 28.107 -7.678 -9.788 1.00 40.79 70 GLN A O 1
ATOM 2297 N N . LEU B 1 91 ? 28.325 -6.180 -11.479 1.00 42.50 71 LEU A N 1
ATOM 2298 C CA . LEU B 1 91 ? 28.543 -7.215 -12.467 1.00 39.61 71 LEU A CA 1
ATOM 2299 C C . LEU B 1 91 ? 29.915 -7.883 -12.259 1.00 37.99 71 LEU A C 1
ATOM 2300 O O . LEU B 1 91 ? 30.031 -9.082 -12.379 1.00 42.73 71 LEU A O 1
ATOM 2305 N N . GLN B 1 92 ? 30.926 -7.090 -11.868 1.00 38.67 72 GLN A N 1
ATOM 2306 C CA . GLN B 1 92 ? 32.265 -7.624 -11.621 1.00 43.49 72 GLN A CA 1
ATOM 2307 C C . GLN B 1 92 ? 32.280 -8.622 -10.459 1.00 39.98 72 GLN A C 1
ATOM 2308 O O . GLN B 1 92 ? 32.749 -9.761 -10.603 1.00 49.70 72 GLN A O 1
ATOM 2314 N N . GLU B 1 93 ? 31.645 -8.245 -9.343 1.00 40.61 73 GLU A N 1
ATOM 2315 C CA . GLU B 1 93 ? 31.784 -9.015 -8.123 1.00 47.27 73 GLU A CA 1
ATOM 2316 C C . GLU B 1 93 ? 30.896 -10.233 -8.183 1.00 39.18 73 GLU A C 1
ATOM 2317 O O . GLU B 1 93 ? 31.265 -11.265 -7.667 1.00 40.58 73 GLU A O 1
ATOM 2323 N N . ALA B 1 94 ? 29.732 -10.089 -8.819 1.00 44.96 74 ALA A N 1
ATOM 2324 C CA . ALA B 1 94 ? 28.777 -11.182 -8.855 1.00 43.62 74 ALA A CA 1
ATOM 2325 C C . ALA B 1 94 ? 28.785 -11.940 -10.199 1.00 46.40 74 ALA A C 1
ATOM 2326 O O . ALA B 1 94 ? 29.219 -13.106 -10.286 1.00 35.03 74 ALA A O 1
ATOM 2328 N N . PHE B 1 95 ? 28.345 -11.310 -11.286 1.00 41.67 75 PHE A N 1
ATOM 2329 C CA . PHE B 1 95 ? 28.211 -12.082 -12.542 1.00 42.19 75 PHE A CA 1
ATOM 2330 C C . PHE B 1 95 ? 29.536 -12.663 -13.018 1.00 41.06 75 PHE A C 1
ATOM 2331 O O . PHE B 1 95 ? 29.551 -13.766 -13.546 1.00 38.31 75 PHE A O 1
ATOM 2339 N N . TYR B 1 96 ? 30.654 -11.912 -12.857 1.00 38.10 76 TYR A N 1
ATOM 2340 C CA . TYR B 1 96 ? 31.975 -12.396 -13.217 1.00 41.32 76 TYR A CA 1
ATOM 2341 C C . TYR B 1 96 ? 32.772 -12.945 -12.054 1.00 37.14 76 TYR A C 1
ATOM 2342 O O . TYR B 1 96 ? 33.923 -13.342 -12.222 1.00 42.74 76 TYR A O 1
ATOM 2351 N N . GLY B 1 97 ? 32.196 -13.019 -10.877 1.00 41.99 77 GLY A N 1
ATOM 2352 C CA . GLY B 1 97 ? 32.868 -13.636 -9.740 1.00 41.62 77 GLY A CA 1
ATOM 2353 C C . GLY B 1 97 ? 34.211 -13.042 -9.378 1.00 41.64 77 GLY A C 1
ATOM 2354 O O . GLY B 1 97 ? 35.122 -13.783 -9.076 1.00 37.51 77 GLY A O 1
ATOM 2355 N N . GLU B 1 98 ? 34.301 -11.720 -9.446 1.00 40.15 78 GLU A N 1
ATOM 2356 C CA . GLU B 1 98 ? 35.408 -10.901 -9.010 1.00 39.47 78 GLU A CA 1
ATOM 2357 C C . GLU B 1 98 ? 36.483 -10.770 -10.104 1.00 38.64 78 GLU A C 1
ATOM 2358 O O . GLU B 1 98 ? 37.517 -10.253 -9.890 1.00 45.85 78 GLU A O 1
ATOM 2364 N N . MET B 1 99 ? 36.269 -11.236 -11.297 1.00 37.06 79 MET A N 1
ATOM 2365 C CA . MET B 1 99 ? 37.230 -11.038 -12.374 1.00 37.32 79 MET A CA 1
ATOM 2366 C C . MET B 1 99 ? 37.055 -9.656 -12.971 1.00 33.39 79 MET A C 1
ATOM 2367 O O . MET B 1 99 ? 35.956 -9.218 -13.233 1.00 34.30 79 MET A O 1
ATOM 2372 N N . SER B 1 100 ? 38.163 -8.997 -13.270 1.00 36.17 80 SER A N 1
ATOM 2373 C CA . SER B 1 100 ? 38.149 -7.638 -13.731 1.00 42.70 80 SER A CA 1
ATOM 2374 C C . SER B 1 100 ? 37.475 -7.540 -15.101 1.00 35.33 80 SER A C 1
ATOM 2375 O O . SER B 1 100 ? 37.790 -8.313 -16.003 1.00 31.85 80 SER A O 1
ATOM 2378 N N . ILE B 1 101 ? 36.581 -6.578 -15.258 1.00 34.89 81 ILE A N 1
ATOM 2379 C CA . ILE B 1 101 ? 35.794 -6.395 -16.478 1.00 36.62 81 ILE A CA 1
ATOM 2380 C C . ILE B 1 101 ? 35.945 -4.996 -17.063 1.00 39.86 81 ILE A C 1
ATOM 2381 O O . ILE B 1 101 ? 36.466 -4.109 -16.400 1.00 31.20 81 ILE A O 1
ATOM 2386 N N . GLN B 1 102 ? 35.610 -4.897 -18.366 1.00 32.45 82 GLN A N 1
ATOM 2387 C CA . GLN B 1 102 ? 35.535 -3.600 -19.050 1.00 33.46 82 GLN A CA 1
ATOM 2388 C C . GLN B 1 102 ? 34.110 -3.478 -19.586 1.00 34.07 82 GLN A C 1
ATOM 2389 O O . GLN B 1 102 ? 33.442 -4.524 -19.813 1.00 35.57 82 GLN A O 1
ATOM 2395 N N . ILE B 1 103 ? 33.635 -2.219 -19.725 1.00 30.39 83 ILE A N 1
ATOM 2396 C CA . ILE B 1 103 ? 32.343 -1.928 -20.349 1.00 33.67 83 ILE A CA 1
ATOM 2397 C C . ILE B 1 103 ? 32.547 -0.959 -21.514 1.00 38.61 83 ILE A C 1
ATOM 2398 O O . ILE B 1 103 ? 33.182 0.121 -21.367 1.00 36.93 83 ILE A O 1
ATOM 2403 N N . GLY B 1 104 ? 31.970 -1.347 -22.657 1.00 32.75 84 GLY A N 1
ATOM 2404 C CA . GLY B 1 104 ? 32.070 -0.552 -23.878 1.00 34.74 84 GLY A CA 1
ATOM 2405 C C . GLY B 1 104 ? 30.725 -0.561 -24.596 1.00 31.72 84 GLY A C 1
ATOM 2406 O O . GLY B 1 104 ? 29.678 -0.929 -24.016 1.00 35.21 84 GLY A O 1
ATOM 2407 N N . TYR B 1 105 ? 30.780 -0.332 -25.897 1.00 34.27 85 TYR A N 1
ATOM 2408 C CA . TYR B 1 105 ? 29.568 -0.350 -26.698 1.00 31.22 85 TYR A CA 1
ATOM 2409 C C . TYR B 1 105 ? 29.910 -0.607 -28.146 1.00 39.35 85 TYR A C 1
ATOM 2410 O O . TYR B 1 105 ? 31.057 -0.419 -28.599 1.00 42.69 85 TYR A O 1
ATOM 2419 N N . CYS B 1 106 ? 28.912 -1.145 -28.828 1.00 34.21 86 CYS A N 1
ATOM 2420 C CA . CYS B 1 106 ? 28.955 -1.462 -30.246 1.00 38.44 86 CYS A CA 1
ATOM 2421 C C . CYS B 1 106 ? 27.654 -0.912 -30.872 1.00 42.45 86 CYS A C 1
ATOM 2422 O O . CYS B 1 106 ? 26.559 -1.458 -30.663 1.00 43.07 86 CYS A O 1
ATOM 2425 N N . ASN B 1 107 ? 27.766 0.183 -31.607 1.00 36.86 87 ASN A N 1
ATOM 2426 C CA . ASN B 1 107 ? 26.613 0.774 -32.256 1.00 42.51 87 ASN A CA 1
ATOM 2427 C C . ASN B 1 107 ? 26.836 0.904 -33.759 1.00 36.70 87 ASN A C 1
ATOM 2428 O O . ASN B 1 107 ? 27.917 1.247 -34.168 1.00 40.18 87 ASN A O 1
ATOM 2433 N N . GLY B 1 108 ? 25.771 0.901 -34.569 1.00 42.47 88 GLY A N 1
ATOM 2434 C CA . GLY B 1 108 ? 25.950 1.158 -36.000 1.00 43.48 88 GLY A CA 1
ATOM 2435 C C . GLY B 1 108 ? 24.795 0.667 -36.880 1.00 44.88 88 GLY A C 1
ATOM 2436 O O . GLY B 1 108 ? 23.689 0.303 -36.381 1.00 44.61 88 GLY A O 1
ATOM 2437 N N . PRO B 1 109 ? 25.002 0.653 -38.217 1.00 44.61 89 PRO A N 1
ATOM 2438 C CA . PRO B 1 109 ? 23.944 0.294 -39.168 1.00 43.28 89 PRO A CA 1
ATOM 2439 C C . PRO B 1 109 ? 24.009 -1.102 -39.731 1.00 47.73 89 PRO A C 1
ATOM 2440 O O . PRO B 1 109 ? 23.311 -1.393 -40.669 1.00 40.60 89 PRO A O 1
ATOM 2444 N N . ASN B 1 110 ? 24.909 -1.960 -39.236 1.00 38.91 90 ASN A N 1
ATOM 2445 C CA . ASN B 1 110 ? 25.162 -3.220 -39.918 1.00 42.91 90 ASN A CA 1
ATOM 2446 C C . ASN B 1 110 ? 23.889 -4.092 -40.035 1.00 43.05 90 ASN A C 1
ATOM 2447 O O . ASN B 1 110 ? 23.042 -4.109 -39.135 1.00 40.98 90 ASN A O 1
ATOM 2452 N N . SER B 1 111 ? 23.874 -4.977 -41.032 1.00 42.22 91 SER A N 1
ATOM 2453 C CA . SER B 1 111 ? 22.789 -5.935 -41.278 1.00 45.05 91 SER A CA 1
ATOM 2454 C C . SER B 1 111 ? 23.294 -7.320 -41.729 1.00 52.14 91 SER A C 1
ATOM 2455 O O . SER B 1 111 ? 22.473 -8.226 -41.967 1.00 46.05 91 SER A O 1
ATOM 2458 N N . THR B 1 112 ? 24.631 -7.513 -41.815 1.00 41.74 92 THR A N 1
ATOM 2459 C CA . THR B 1 112 ? 25.175 -8.795 -42.210 1.00 44.83 92 THR A CA 1
ATOM 2460 C C . THR B 1 112 ? 26.005 -9.512 -41.140 1.00 50.16 92 THR A C 1
ATOM 2461 O O . THR B 1 112 ? 26.607 -8.919 -40.253 1.00 40.35 92 THR A O 1
ATOM 2465 N N . LEU B 1 113 ? 26.152 -10.830 -41.364 1.00 46.01 93 LEU A N 1
ATOM 2466 C CA . LEU B 1 113 ? 26.977 -11.687 -40.531 1.00 47.48 93 LEU A CA 1
ATOM 2467 C C . LEU B 1 113 ? 28.427 -11.185 -40.389 1.00 48.66 93 LEU A C 1
ATOM 2468 O O . LEU B 1 113 ? 28.840 -10.942 -39.276 1.00 44.92 93 LEU A O 1
ATOM 2473 N N . ASN B 1 114 ? 29.192 -11.114 -41.484 1.00 37.59 94 ASN A N 1
ATOM 2474 C CA . ASN B 1 114 ? 30.529 -10.562 -41.620 1.00 39.23 94 ASN A CA 1
ATOM 2475 C C . ASN B 1 114 ? 31.578 -11.484 -40.959 1.00 39.55 94 ASN A C 1
ATOM 2476 O O . ASN B 1 114 ? 32.653 -11.678 -41.495 1.00 38.79 94 ASN A O 1
ATOM 2481 N N . GLY B 1 115 ? 31.283 -12.066 -39.795 1.00 39.07 95 GLY A N 1
ATOM 2482 C CA . GLY B 1 115 ? 32.264 -12.825 -39.030 1.00 39.13 95 GLY A CA 1
ATOM 2483 C C . GLY B 1 115 ? 31.600 -13.484 -37.848 1.00 45.85 95 GLY A C 1
ATOM 2484 O O . GLY B 1 115 ? 30.437 -13.207 -37.497 1.00 50.86 95 GLY A O 1
ATOM 2485 N N . LEU B 1 116 ? 32.353 -14.422 -37.284 1.00 39.02 96 LEU A N 1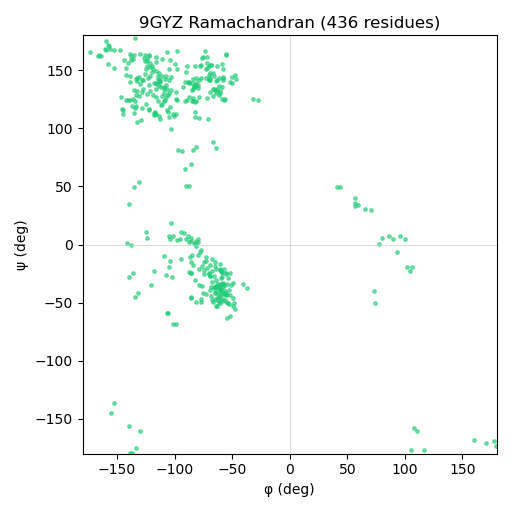
ATOM 2486 C CA . LEU B 1 116 ? 31.919 -15.105 -36.099 1.00 43.01 96 LEU A CA 1
ATOM 2487 C C . LEU B 1 116 ? 33.155 -15.257 -35.226 1.00 43.21 96 LEU A C 1
ATOM 2488 O O . LEU B 1 116 ? 34.080 -15.887 -35.655 1.00 46.04 96 LEU A O 1
ATOM 2493 N N . GLU B 1 117 ? 33.078 -14.761 -34.000 1.00 40.83 97 GLU A N 1
ATOM 2494 C CA . GLU B 1 117 ? 34.204 -14.733 -33.090 1.00 38.56 97 GLU A CA 1
ATOM 2495 C C . GLU B 1 117 ? 33.799 -15.416 -31.804 1.00 39.00 97 GLU A C 1
ATOM 2496 O O . GLU B 1 117 ? 32.589 -15.569 -31.509 1.00 39.80 97 GLU A O 1
ATOM 2502 N N . TYR B 1 118 ? 34.817 -15.888 -31.064 1.00 37.49 98 TYR A N 1
ATOM 2503 C CA . TYR B 1 118 ? 34.545 -16.280 -29.674 1.00 37.35 98 TYR A CA 1
ATOM 2504 C C . TYR B 1 118 ? 35.680 -15.802 -28.767 1.00 34.09 98 TYR A C 1
ATOM 2505 O O . TYR B 1 118 ? 36.800 -15.441 -29.192 1.00 36.62 98 TYR A O 1
ATOM 2514 N N . HIS B 1 119 ? 35.322 -15.786 -27.477 1.00 41.14 99 HIS A N 1
ATOM 2515 C CA . HIS B 1 119 ? 36.174 -15.465 -26.383 1.00 36.58 99 HIS A CA 1
ATOM 2516 C C . HIS B 1 119 ? 36.185 -16.675 -25.449 1.00 36.53 99 HIS A C 1
ATOM 2517 O O . HIS B 1 119 ? 35.180 -17.277 -25.362 1.00 35.16 99 HIS A O 1
ATOM 2524 N N . LYS B 1 120 ? 37.243 -16.861 -24.618 1.00 34.89 100 LYS A N 1
ATOM 2525 C CA . LYS B 1 120 ? 37.256 -17.862 -23.604 1.00 39.31 100 LYS A CA 1
ATOM 2526 C C . LYS B 1 120 ? 36.695 -17.221 -22.331 1.00 33.83 100 LYS A C 1
ATOM 2527 O O . LYS B 1 120 ? 37.221 -17.373 -21.279 1.00 39.34 100 LYS A O 1
ATOM 2533 N N . SER B 1 121 ? 35.537 -16.577 -22.471 1.00 38.77 101 SER A N 1
ATOM 2534 C CA . SER B 1 121 ? 34.903 -15.752 -21.474 1.00 34.96 101 SER A CA 1
ATOM 2535 C C . SER B 1 121 ? 33.433 -15.644 -21.834 1.00 38.98 101 SER A C 1
ATOM 2536 O O . SER B 1 121 ? 33.052 -15.938 -22.949 1.00 43.22 101 SER A O 1
ATOM 2539 N N . SER B 1 122 ? 32.669 -15.144 -20.885 1.00 41.05 102 SER A N 1
ATOM 2540 C CA . SER B 1 122 ? 31.316 -14.672 -21.110 1.00 41.15 102 SER A CA 1
ATOM 2541 C C . SER B 1 122 ? 31.355 -13.215 -21.530 1.00 37.83 102 SER A C 1
ATOM 2542 O O . SER B 1 122 ? 32.023 -12.416 -20.887 1.00 40.89 102 SER A O 1
ATOM 2545 N N . GLU B 1 123 ? 30.489 -12.903 -22.502 1.00 37.17 103 GLU A N 1
ATOM 2546 C CA . GLU B 1 123 ? 30.198 -11.578 -22.939 1.00 43.27 103 GLU A CA 1
ATOM 2547 C C . GLU B 1 123 ? 28.764 -11.278 -22.541 1.00 42.87 103 GLU A C 1
ATOM 2548 O O . GLU B 1 123 ? 27.862 -12.099 -22.686 1.00 48.14 103 GLU A O 1
ATOM 2554 N N . ILE B 1 124 ? 28.562 -10.061 -22.088 1.00 38.69 104 ILE A N 1
ATOM 2555 C CA . ILE B 1 124 ? 27.222 -9.543 -21.917 1.00 39.76 104 ILE A CA 1
ATOM 2556 C C . ILE B 1 124 ? 26.981 -8.537 -23.038 1.00 33.71 104 ILE A C 1
ATOM 2557 O O . ILE B 1 124 ? 27.859 -7.758 -23.405 1.00 40.81 104 ILE A O 1
ATOM 2562 N N . ASN B 1 125 ? 25.808 -8.672 -23.664 1.00 38.66 105 ASN A N 1
ATOM 2563 C CA . ASN B 1 125 ? 25.240 -7.672 -24.581 1.00 42.88 105 ASN A CA 1
ATOM 2564 C C . ASN B 1 125 ? 23.955 -7.160 -23.975 1.00 42.53 105 ASN A C 1
ATOM 2565 O O . ASN B 1 125 ? 23.081 -7.946 -23.569 1.00 42.82 105 ASN A O 1
ATOM 2570 N N . ILE B 1 126 ? 23.885 -5.825 -23.866 1.00 44.12 106 ILE A N 1
ATOM 2571 C CA . ILE B 1 126 ? 22.649 -5.183 -23.483 1.00 41.76 106 ILE A CA 1
ATOM 2572 C C . ILE B 1 126 ? 22.114 -4.394 -24.659 1.00 42.29 106 ILE A C 1
ATOM 2573 O O . ILE B 1 126 ? 22.751 -3.463 -25.151 1.00 45.89 106 ILE A O 1
ATOM 2578 N N . ALA B 1 127 ? 20.913 -4.766 -25.070 1.00 44.69 107 ALA A N 1
ATOM 2579 C CA . ALA B 1 127 ? 20.256 -4.167 -26.203 1.00 44.57 107 ALA A CA 1
ATOM 2580 C C . ALA B 1 127 ? 19.659 -2.824 -25.764 1.00 47.58 107 ALA A C 1
ATOM 2581 O O . ALA B 1 127 ? 18.717 -2.792 -25.002 1.00 51.58 107 ALA A O 1
ATOM 2583 N N . ILE B 1 128 ? 20.226 -1.699 -26.213 1.00 42.03 108 ILE A N 1
ATOM 2584 C CA . ILE B 1 128 ? 19.688 -0.380 -25.860 1.00 39.93 108 ILE A CA 1
ATOM 2585 C C . ILE B 1 128 ? 18.613 -0.030 -26.904 1.00 49.49 108 ILE A C 1
ATOM 2586 O O . ILE B 1 128 ? 17.748 0.783 -26.613 1.00 50.35 108 ILE A O 1
ATOM 2591 N N . THR B 1 129 ? 18.702 -0.649 -28.107 1.00 41.92 109 THR A N 1
ATOM 2592 C CA . THR B 1 129 ? 17.674 -0.665 -29.126 1.00 50.52 109 THR A CA 1
ATOM 2593 C C . THR B 1 129 ? 17.341 -2.120 -29.402 1.00 48.12 109 THR A C 1
ATOM 2594 O O . THR B 1 129 ? 18.164 -2.979 -29.137 1.00 47.77 109 THR A O 1
ATOM 2598 N N . ASP B 1 130 ? 16.189 -2.352 -30.043 1.00 51.04 110 ASP A N 1
ATOM 2599 C CA . ASP B 1 130 ? 15.951 -3.636 -30.684 1.00 44.09 110 ASP A CA 1
ATOM 2600 C C . ASP B 1 130 ? 17.193 -3.968 -31.508 1.00 48.96 110 ASP A C 1
ATOM 2601 O O . ASP B 1 130 ? 17.777 -3.066 -32.099 1.00 45.48 110 ASP A O 1
ATOM 2606 N N . MET B 1 131 ? 17.526 -5.267 -31.591 1.00 47.51 111 MET A N 1
ATOM 2607 C CA . MET B 1 131 ? 18.596 -5.702 -32.471 1.00 58.29 111 MET A CA 1
ATOM 2608 C C . MET B 1 131 ? 18.429 -7.190 -32.769 1.00 42.31 111 MET A C 1
ATOM 2609 O O . MET B 1 131 ? 17.601 -7.827 -32.135 1.00 51.77 111 MET A O 1
ATOM 2614 N N . VAL B 1 132 ? 19.292 -7.742 -33.660 1.00 43.83 112 VAL A N 1
ATOM 2615 C CA . VAL B 1 132 ? 19.354 -9.166 -33.893 1.00 47.83 112 VAL A CA 1
ATOM 2616 C C . VAL B 1 132 ? 20.806 -9.648 -33.732 1.00 43.24 112 VAL A C 1
ATOM 2617 O O . VAL B 1 132 ? 21.668 -9.099 -34.399 1.00 43.63 112 VAL A O 1
ATOM 2621 N N . LEU B 1 133 ? 20.978 -10.851 -33.134 1.00 42.56 113 LEU A N 1
ATOM 2622 C CA . LEU B 1 133 ? 22.254 -11.574 -33.108 1.00 44.13 113 LEU A CA 1
ATOM 2623 C C . LEU B 1 133 ? 22.235 -12.813 -33.983 1.00 45.61 113 LEU A C 1
ATOM 2624 O O . LEU B 1 133 ? 21.278 -13.570 -33.963 1.00 57.59 113 LEU A O 1
ATOM 2629 N N . LEU B 1 134 ? 23.301 -12.981 -34.772 1.00 45.02 114 LEU A N 1
ATOM 2630 C CA . LEU B 1 134 ? 23.559 -14.171 -35.543 1.00 52.63 114 LEU A CA 1
ATOM 2631 C C . LEU B 1 134 ? 24.610 -14.970 -34.765 1.00 45.86 114 LEU A C 1
ATOM 2632 O O . LEU B 1 134 ? 25.746 -14.541 -34.700 1.00 49.57 114 LEU A O 1
ATOM 2637 N N . LEU B 1 135 ? 24.220 -16.140 -34.237 1.00 40.35 115 LEU A N 1
ATOM 2638 C CA . LEU B 1 135 ? 24.936 -16.994 -33.315 1.00 37.41 115 LEU A CA 1
ATOM 2639 C C . LEU B 1 135 ? 25.184 -18.378 -33.899 1.00 51.51 115 LEU A C 1
ATOM 2640 O O . LEU B 1 135 ? 24.384 -18.901 -34.686 1.00 54.91 115 LEU A O 1
ATOM 2645 N N . GLY B 1 136 ? 26.312 -18.940 -33.478 1.00 42.41 116 GLY A N 1
ATOM 2646 C CA . GLY B 1 136 ? 26.735 -20.293 -33.734 1.00 45.05 116 GLY A CA 1
ATOM 2647 C C . GLY B 1 136 ? 27.320 -20.897 -32.464 1.00 54.86 116 GLY A C 1
ATOM 2648 O O . GLY B 1 136 ? 27.373 -20.194 -31.440 1.00 45.36 116 GLY A O 1
ATOM 2649 N N . LYS B 1 137 ? 27.775 -22.173 -32.591 1.00 48.59 117 LYS A N 1
ATOM 2650 C CA . LYS B 1 137 ? 28.496 -22.846 -31.552 1.00 46.25 117 LYS A CA 1
ATOM 2651 C C . LYS B 1 137 ? 29.905 -23.122 -32.016 1.00 49.93 117 LYS A C 1
ATOM 2652 O O . LYS B 1 137 ? 30.045 -23.597 -33.153 1.00 48.38 117 LYS A O 1
ATOM 2658 N N . VAL B 1 138 ? 30.885 -22.999 -31.079 1.00 46.66 118 VAL A N 1
ATOM 2659 C CA . VAL B 1 138 ? 32.278 -23.232 -31.403 1.00 47.91 118 VAL A CA 1
ATOM 2660 C C . VAL B 1 138 ? 32.490 -24.704 -31.813 1.00 48.87 118 VAL A C 1
ATOM 2661 O O . VAL B 1 138 ? 33.365 -25.009 -32.663 1.00 48.59 118 VAL A O 1
ATOM 2665 N N . GLN B 1 139 ? 31.756 -25.589 -31.138 1.00 51.11 119 GLN A N 1
ATOM 2666 C CA . GLN B 1 139 ? 31.802 -27.021 -31.418 1.00 53.29 119 GLN A CA 1
ATOM 2667 C C . GLN B 1 139 ? 31.380 -27.353 -32.844 1.00 44.66 119 GLN A C 1
ATOM 2668 O O . GLN B 1 139 ? 31.686 -28.420 -33.301 1.00 62.92 119 GLN A O 1
ATOM 2674 N N . GLU B 1 140 ? 30.709 -26.458 -33.565 1.00 54.88 120 GLU A N 1
ATOM 2675 C CA . GLU B 1 140 ? 30.326 -26.686 -34.957 1.00 53.89 120 GLU A CA 1
ATOM 2676 C C . GLU B 1 140 ? 31.432 -26.263 -35.905 1.00 49.47 120 GLU A C 1
ATOM 2677 O O . GLU B 1 140 ? 31.243 -26.265 -37.100 1.00 55.23 120 GLU A O 1
ATOM 2683 N N . VAL B 1 141 ? 32.577 -25.796 -35.413 1.00 50.73 121 VAL A N 1
ATOM 2684 C CA . VAL B 1 141 ? 33.685 -25.426 -36.297 1.00 41.38 121 VAL A CA 1
ATOM 2685 C C . VAL B 1 141 ? 34.433 -26.712 -36.650 1.00 42.34 121 VAL A C 1
ATOM 2686 O O . VAL B 1 141 ? 34.696 -27.477 -35.760 1.00 39.28 121 VAL A O 1
ATOM 2690 N N . GLU B 1 142 ? 34.831 -26.929 -37.890 1.00 44.84 122 GLU A N 1
ATOM 2691 C CA . GLU B 1 142 ? 35.537 -28.156 -38.259 1.00 53.30 122 GLU A CA 1
ATOM 2692 C C . GLU B 1 142 ? 36.676 -27.730 -39.168 1.00 50.39 122 GLU A C 1
ATOM 2693 O O . GLU B 1 142 ? 36.448 -27.029 -40.144 1.00 46.71 122 GLU A O 1
ATOM 2695 N N . ASN B 1 143 ? 37.909 -28.012 -38.737 1.00 41.74 123 ASN A N 1
ATOM 2696 C CA . ASN B 1 143 ? 39.091 -27.515 -39.444 1.00 49.99 123 ASN A CA 1
ATOM 2697 C C . ASN B 1 143 ? 38.972 -26.065 -39.860 1.00 53.81 123 ASN A C 1
ATOM 2698 O O . ASN B 1 143 ? 39.285 -25.705 -40.975 1.00 41.30 123 ASN A O 1
ATOM 2703 N N . ASN B 1 144 ? 38.576 -25.218 -38.907 1.00 36.41 124 ASN A N 1
ATOM 2704 C CA . ASN B 1 144 ? 38.645 -23.777 -39.075 1.00 41.72 124 ASN A CA 1
ATOM 2705 C C . ASN B 1 144 ? 37.603 -23.278 -40.098 1.00 47.96 124 ASN 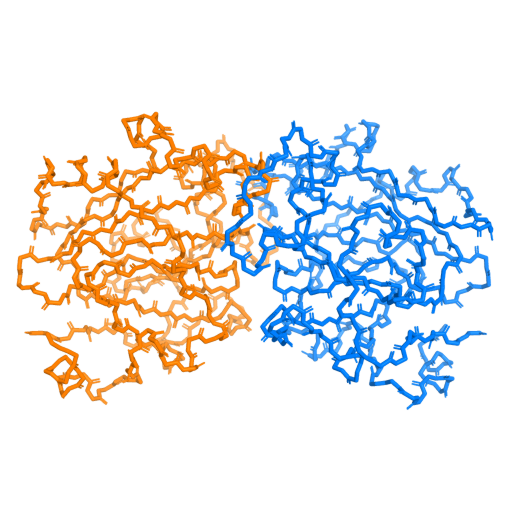A C 1
ATOM 2706 O O . ASN B 1 144 ? 37.767 -22.177 -40.630 1.00 51.04 124 ASN A O 1
ATO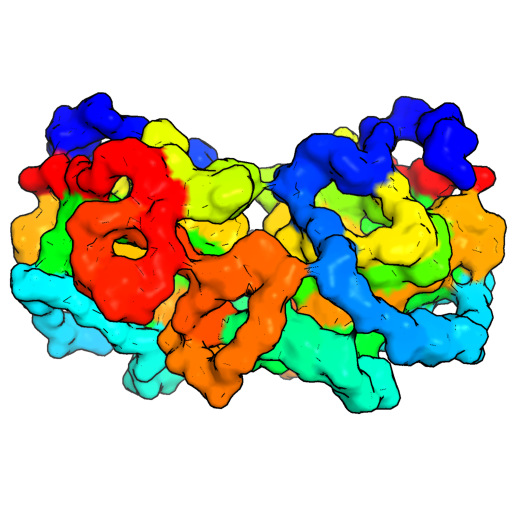M 2711 N N . VAL B 1 145 ? 36.476 -24.022 -40.183 1.00 44.79 125 VAL A N 1
ATOM 2712 C CA . VAL B 1 145 ? 35.387 -23.760 -41.105 1.00 43.14 125 VAL A CA 1
ATOM 2713 C C . VAL B 1 145 ? 34.117 -23.842 -40.298 1.00 40.38 125 VAL A C 1
ATOM 2714 O O . VAL B 1 145 ? 33.862 -24.756 -39.521 1.00 47.44 125 VAL A O 1
ATOM 2718 N N . PHE B 1 146 ? 33.287 -22.837 -40.482 1.00 42.29 126 PHE A N 1
ATOM 2719 C CA . PHE B 1 146 ? 31.931 -22.875 -40.021 1.00 45.71 126 PHE A CA 1
ATOM 2720 C C . PHE B 1 146 ? 31.062 -22.580 -41.245 1.00 49.90 126 PHE A C 1
ATOM 2721 O O . PHE B 1 146 ? 31.423 -21.672 -42.002 1.00 43.63 126 PHE A O 1
ATOM 2729 N N . HIS B 1 147 ? 29.860 -23.179 -41.313 1.00 49.51 127 HIS A N 1
ATOM 2730 C CA A HIS B 1 147 ? 28.945 -22.991 -42.438 0.50 55.63 127 HIS A CA 1
ATOM 2731 C CA B HIS B 1 147 ? 28.952 -22.965 -42.439 0.50 50.74 127 HIS A CA 1
ATOM 2732 C C . HIS B 1 147 ? 27.809 -22.050 -41.996 1.00 41.35 127 HIS A C 1
ATOM 2733 O O . HIS B 1 147 ? 27.133 -22.329 -41.023 1.00 49.46 127 HIS A O 1
ATOM 2746 N N . SER B 1 148 ? 27.560 -20.964 -42.752 1.00 43.48 128 SER A N 1
ATOM 2747 C CA . SER B 1 148 ? 26.428 -20.046 -42.557 1.00 50.00 128 SER A CA 1
ATOM 2748 C C . SER B 1 148 ? 25.134 -20.767 -42.213 1.00 54.19 128 SER A C 1
ATOM 2749 O O . SER B 1 148 ? 24.329 -20.221 -41.487 1.00 55.23 128 SER A O 1
ATOM 2752 N N . ASN B 1 149 ? 24.902 -21.967 -42.760 1.00 47.02 129 ASN A N 1
ATOM 2753 C CA . ASN B 1 149 ? 23.615 -22.633 -42.609 1.00 42.28 129 ASN A CA 1
ATOM 2754 C C . ASN B 1 149 ? 23.345 -22.991 -41.172 1.00 53.19 129 ASN A C 1
ATOM 2755 O O . ASN B 1 149 ? 22.165 -23.226 -40.820 1.00 49.79 129 ASN A O 1
ATOM 2760 N N . ASP B 1 150 ? 24.431 -23.013 -40.357 1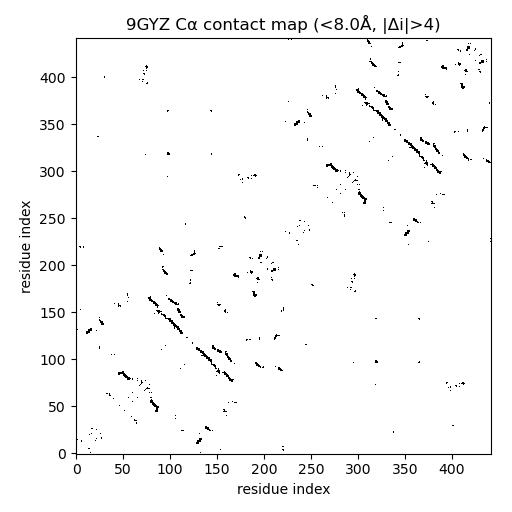.00 51.70 130 ASP A N 1
ATOM 2761 C CA . ASP B 1 150 ? 24.335 -23.368 -38.929 1.00 55.90 130 ASP A CA 1
ATOM 2762 C C . ASP B 1 150 ? 23.964 -22.150 -38.102 1.00 50.36 130 ASP A C 1
ATOM 2763 O O . ASP B 1 150 ? 23.670 -22.273 -36.934 1.00 56.35 130 ASP A O 1
ATOM 2768 N N . VAL B 1 151 ? 23.962 -20.969 -38.693 1.00 48.66 131 VAL A N 1
ATOM 2769 C CA . VAL B 1 151 ? 23.627 -19.771 -37.926 1.00 48.70 131 VAL A CA 1
ATOM 2770 C C . VAL B 1 151 ? 22.161 -19.724 -37.552 1.00 47.52 131 VAL A C 1
ATOM 2771 O O . VAL B 1 151 ? 21.348 -20.095 -38.328 1.00 60.21 131 VAL A O 1
ATOM 2775 N N . ILE B 1 152 ? 21.868 -19.253 -36.360 1.00 49.44 132 ILE A N 1
ATOM 2776 C CA . ILE B 1 152 ? 20.540 -19.050 -35.801 1.00 53.18 132 ILE A CA 1
ATOM 2777 C C . ILE B 1 152 ? 20.465 -17.565 -35.448 1.00 65.04 132 ILE A C 1
ATOM 2778 O O . ILE B 1 152 ? 21.407 -16.990 -34.885 1.00 44.84 132 ILE A O 1
ATOM 2783 N N . ALA B 1 153 ? 19.323 -16.961 -35.758 1.00 50.66 133 ALA A N 1
ATOM 2784 C CA . ALA B 1 153 ? 19.108 -15.559 -35.473 1.00 48.16 133 ALA A CA 1
ATOM 2785 C C . ALA B 1 153 ? 18.193 -15.432 -34.275 1.00 54.48 133 ALA A C 1
ATOM 2786 O O . ALA B 1 153 ? 17.257 -16.225 -34.142 1.00 52.02 133 ALA A O 1
ATOM 2788 N N . PHE B 1 154 ? 18.499 -14.441 -33.417 1.00 48.45 134 PHE A N 1
ATOM 2789 C CA . PHE B 1 154 ? 17.792 -14.188 -32.173 1.00 47.43 134 PHE A CA 1
ATOM 2790 C C . PHE B 1 154 ? 17.504 -12.701 -32.096 1.00 51.86 134 PHE A C 1
ATOM 2791 O O . PHE B 1 154 ? 18.448 -11.899 -32.087 1.00 53.45 134 PHE A O 1
ATOM 2799 N N . PHE B 1 155 ? 16.190 -12.390 -32.042 1.00 46.39 135 PHE A N 1
ATOM 2800 C CA . PHE B 1 155 ? 15.671 -11.038 -31.922 1.00 45.25 135 PHE A CA 1
ATOM 2801 C C . PHE B 1 155 ? 15.682 -10.701 -30.457 1.00 50.24 135 PHE A C 1
ATOM 2802 O O . PHE B 1 155 ? 15.111 -11.448 -29.640 1.00 49.13 135 PHE A O 1
ATOM 2810 N N . VAL B 1 156 ? 16.387 -9.578 -30.158 1.00 49.47 136 VAL A N 1
ATOM 2811 C CA . VAL B 1 156 ? 16.602 -9.122 -28.805 1.00 42.97 136 VAL A CA 1
ATOM 2812 C C . VAL B 1 156 ? 15.919 -7.778 -28.691 1.00 46.02 136 VAL A C 1
ATOM 2813 O O . VAL B 1 156 ? 16.307 -6.840 -29.404 1.00 46.34 136 VAL A O 1
ATOM 2817 N N . PRO B 1 157 ? 14.847 -7.695 -27.859 1.00 53.37 137 PRO A N 1
ATOM 2818 C CA . PRO B 1 157 ? 14.159 -6.435 -27.617 1.00 56.45 137 PRO A CA 1
ATOM 2819 C C . PRO B 1 157 ? 14.963 -5.459 -26.800 1.00 47.88 137 PRO A C 1
ATOM 2820 O O . PRO B 1 157 ? 15.629 -5.879 -25.881 1.00 52.45 137 PRO A O 1
ATOM 2824 N N . LYS B 1 158 ? 14.840 -4.197 -27.150 1.00 47.01 138 LYS A N 1
ATOM 2825 C CA . LYS B 1 158 ? 15.228 -3.111 -26.305 1.00 48.36 138 LYS A CA 1
ATOM 2826 C C . LYS B 1 158 ? 15.040 -3.430 -24.830 1.00 66.55 138 LYS A C 1
ATOM 2827 O O . LYS B 1 158 ? 13.961 -3.781 -24.379 1.00 55.95 138 LYS A O 1
ATOM 2833 N N . GLY B 1 159 ? 16.125 -3.273 -24.078 1.00 54.52 139 GLY A N 1
ATOM 2834 C CA . GLY B 1 159 ? 16.139 -3.428 -22.651 1.00 54.49 139 GLY A CA 1
ATOM 2835 C C . GLY B 1 159 ? 16.536 -4.851 -22.261 1.00 44.92 139 GLY A C 1
ATOM 2836 O O . GLY B 1 159 ? 16.742 -5.080 -21.115 1.00 54.11 139 GLY A O 1
ATOM 2837 N N . THR B 1 160 ? 16.684 -5.776 -23.192 1.00 46.52 140 THR A N 1
ATOM 2838 C CA . THR B 1 160 ? 17.132 -7.131 -22.822 1.00 56.21 140 THR A CA 1
ATOM 2839 C C . THR B 1 160 ? 18.664 -7.238 -22.704 1.00 54.46 140 THR A C 1
ATOM 2840 O O . THR B 1 160 ? 19.398 -6.742 -23.553 1.00 53.63 140 THR A O 1
ATOM 2844 N N . ALA B 1 161 ? 19.104 -7.883 -21.598 1.00 47.43 141 ALA A N 1
ATOM 2845 C CA . ALA B 1 161 ? 20.488 -8.232 -21.350 1.00 44.74 141 ALA A CA 1
ATOM 2846 C C . ALA B 1 161 ? 20.667 -9.724 -21.473 1.00 45.37 141 ALA A C 1
ATOM 2847 O O . ALA B 1 161 ? 19.843 -10.483 -20.936 1.00 49.32 141 ALA A O 1
ATOM 2849 N N . VAL B 1 162 ? 21.755 -10.124 -22.161 1.00 40.40 142 VAL A N 1
ATOM 2850 C CA . VAL B 1 162 ? 22.066 -11.532 -22.392 1.00 42.65 142 VAL A CA 1
ATOM 2851 C C . VAL B 1 162 ? 23.540 -11.786 -22.067 1.00 39.04 142 VAL A C 1
ATOM 2852 O O . VAL B 1 162 ? 24.393 -10.945 -22.325 1.00 42.65 142 VAL A O 1
ATOM 2856 N N . GLU B 1 163 ? 23.785 -12.967 -21.500 1.00 41.80 143 GLU A N 1
ATOM 2857 C CA . GLU B 1 163 ? 25.078 -13.621 -21.431 1.00 42.91 143 GLU A CA 1
ATOM 2858 C C . GLU B 1 163 ? 25.197 -14.493 -22.661 1.00 42.51 143 GLU A C 1
ATOM 2859 O O . GLU B 1 163 ? 24.246 -15.231 -22.945 1.00 42.13 143 GLU A O 1
ATOM 2865 N N . LEU B 1 164 ? 26.287 -14.248 -23.434 1.00 41.65 144 LEU A N 1
ATOM 2866 C CA . LEU B 1 164 ? 26.745 -15.136 -24.472 1.00 42.72 144 LEU A CA 1
ATOM 2867 C C . LEU B 1 164 ? 27.883 -15.995 -23.910 1.00 41.94 144 LEU A C 1
ATOM 2868 O O . LEU B 1 164 ? 28.922 -15.506 -23.492 1.00 45.12 144 LEU A O 1
ATOM 2873 N N . TYR B 1 165 ? 27.733 -17.312 -23.991 1.00 43.77 145 TYR A N 1
ATOM 2874 C CA . TYR B 1 165 ? 28.727 -18.202 -23.415 1.00 36.55 145 TYR A CA 1
ATOM 2875 C C . TYR B 1 165 ? 29.965 -18.176 -24.308 1.00 41.28 145 TYR A C 1
ATOM 2876 O O . TYR B 1 165 ? 29.972 -17.782 -25.515 1.00 40.91 145 TYR A O 1
ATOM 2885 N N . SER B 1 166 ? 31.025 -18.725 -23.729 1.00 36.10 146 SER A N 1
ATOM 2886 C CA . SER B 1 166 ? 32.325 -18.725 -24.397 1.00 36.98 146 SER A CA 1
ATOM 2887 C C . SER B 1 166 ? 32.262 -19.625 -25.610 1.00 39.42 146 SER A C 1
ATOM 2888 O O . SER B 1 166 ? 33.027 -19.415 -26.554 1.00 42.93 146 SER A O 1
ATOM 2891 N N . THR B 1 167 ? 31.307 -20.589 -25.633 1.00 42.56 147 THR A N 1
ATOM 2892 C CA . THR B 1 167 ? 31.231 -21.534 -26.761 1.00 41.41 147 THR A CA 1
ATOM 2893 C C . THR B 1 167 ? 30.284 -21.023 -27.834 1.00 49.66 147 THR A C 1
ATOM 2894 O O . THR B 1 167 ? 29.914 -21.795 -28.745 1.00 45.39 147 THR A O 1
ATOM 2898 N N . THR B 1 168 ? 29.852 -19.758 -27.688 1.00 39.71 148 THR A N 1
ATOM 2899 C CA . THR B 1 168 ? 28.895 -19.159 -28.625 1.00 45.97 148 THR A CA 1
ATOM 2900 C C . THR B 1 168 ? 29.622 -18.185 -29.545 1.00 38.31 148 THR A C 1
ATOM 2901 O O . THR B 1 168 ? 30.084 -17.130 -29.114 1.00 42.00 148 THR A O 1
ATOM 2905 N N . LEU B 1 169 ? 29.737 -18.566 -30.816 1.00 42.66 149 LEU A N 1
ATOM 2906 C CA . LEU B 1 169 ? 30.149 -17.712 -31.927 1.00 36.64 149 LEU A CA 1
ATOM 2907 C C . LEU B 1 169 ? 29.140 -16.614 -32.113 1.00 43.41 149 LEU A C 1
ATOM 2908 O O . LEU B 1 169 ? 27.957 -16.886 -32.096 1.00 44.23 149 LEU A O 1
ATOM 2913 N N . HIS B 1 170 ? 29.648 -15.395 -32.267 1.00 39.73 150 HIS A N 1
ATOM 2914 C CA . HIS B 1 170 ? 28.878 -14.182 -32.275 1.00 41.38 150 HIS A CA 1
ATOM 2915 C C . HIS B 1 170 ? 29.723 -13.127 -32.943 1.00 39.17 150 HIS A C 1
ATOM 2916 O O . HIS B 1 170 ? 30.931 -13.324 -33.129 1.00 48.98 150 HIS A O 1
ATOM 2923 N N . PHE B 1 171 ? 29.112 -12.004 -33.266 1.00 37.31 151 PHE A N 1
ATOM 2924 C CA . PHE B 1 171 ? 29.837 -10.873 -33.825 1.00 46.02 151 PHE A CA 1
ATOM 2925 C C . PHE B 1 171 ? 29.122 -9.563 -33.486 1.00 51.57 151 PHE A C 1
ATOM 2926 O O . PHE B 1 171 ? 28.850 -9.342 -32.333 1.00 56.63 151 PHE A O 1
ATOM 2934 N N . ALA B 1 172 ? 28.977 -8.641 -34.420 1.00 45.80 152 ALA A N 1
ATOM 2935 C CA . ALA B 1 172 ? 28.314 -7.368 -34.141 1.00 48.56 152 ALA A CA 1
ATOM 2936 C C . ALA B 1 172 ? 26.852 -7.576 -34.426 1.00 43.03 152 ALA A C 1
ATOM 2937 O O . ALA B 1 172 ? 26.509 -8.490 -35.145 1.00 42.26 152 ALA A O 1
ATOM 2939 N N . PRO B 1 173 ? 25.930 -6.888 -33.721 1.00 42.72 153 PRO A N 1
ATOM 2940 C CA . PRO B 1 173 ? 24.501 -7.009 -34.031 1.00 50.75 153 PRO A CA 1
ATOM 2941 C C . PRO B 1 173 ? 24.115 -6.702 -35.487 1.00 42.02 153 PRO A C 1
ATOM 2942 O O . PRO B 1 173 ? 24.852 -6.128 -36.219 1.00 39.52 153 PRO A O 1
ATOM 2946 N N . CYS B 1 174 ? 22.912 -7.135 -35.892 1.00 47.10 154 CYS A N 1
ATOM 2947 C CA . CYS B 1 174 ? 22.224 -6.581 -37.047 1.00 55.05 154 CYS A CA 1
ATOM 2948 C C . CYS B 1 174 ? 20.999 -5.726 -36.679 1.00 37.90 154 CYS A C 1
ATOM 2949 O O . CYS B 1 174 ? 20.332 -6.005 -35.726 1.00 46.09 154 CYS A O 1
ATOM 2952 N N . LYS B 1 175 ? 20.792 -4.650 -37.430 1.00 39.09 155 LYS A N 1
ATOM 2953 C CA . LYS B 1 175 ? 19.808 -3.644 -37.095 1.00 46.79 155 LYS A CA 1
ATOM 2954 C C . LYS B 1 175 ? 18.396 -4.200 -37.329 1.00 48.55 155 LYS A C 1
ATOM 2955 O O . LYS B 1 175 ? 18.139 -5.047 -38.203 1.00 44.40 155 LYS A O 1
ATOM 2961 N N . VAL B 1 176 ? 17.479 -3.621 -36.527 1.00 48.35 156 VAL A N 1
ATOM 2962 C CA . VAL B 1 176 ? 16.047 -3.804 -36.653 1.00 45.11 156 VAL A CA 1
ATOM 2963 C C . VAL B 1 176 ? 15.465 -2.513 -37.259 1.00 47.61 156 VAL A C 1
ATOM 2964 O O . VAL B 1 176 ? 14.978 -2.550 -38.375 1.00 51.76 156 VAL A O 1
ATOM 2968 N N . ASN B 1 177 ? 15.671 -1.394 -36.585 1.00 46.33 157 ASN A N 1
ATOM 2969 C CA . ASN B 1 177 ? 15.209 -0.075 -36.958 1.00 49.19 157 ASN A CA 1
ATOM 2970 C C . ASN B 1 177 ? 16.174 0.521 -37.972 1.00 53.51 157 ASN A C 1
ATOM 2971 O O . ASN B 1 177 ? 17.364 0.175 -37.998 1.00 52.77 157 ASN A O 1
ATOM 2976 N N . ASN B 1 178 ? 15.646 1.419 -38.797 1.00 48.23 158 ASN A N 1
ATOM 2977 C CA . ASN B 1 178 ? 16.374 1.978 -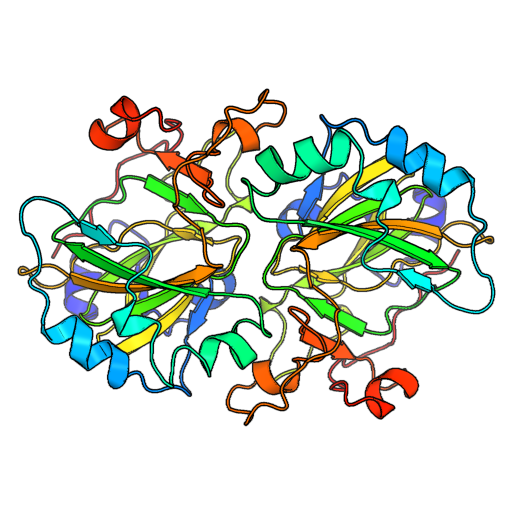39.925 1.00 47.05 158 ASN A CA 1
ATOM 2978 C C . ASN B 1 178 ? 17.632 2.760 -39.470 1.00 44.93 158 ASN A C 1
ATOM 2979 O O . ASN B 1 178 ? 18.638 2.771 -40.147 1.00 47.99 158 ASN A O 1
ATOM 2984 N N . GLU B 1 179 ? 17.551 3.463 -38.355 1.00 43.65 159 GLU A N 1
ATOM 2985 C CA . GLU B 1 179 ? 18.625 4.288 -37.798 1.00 52.83 159 GLU A CA 1
ATOM 2986 C C . GLU B 1 179 ? 19.813 3.460 -37.314 1.00 45.43 159 GLU A C 1
ATOM 2987 O O . GLU B 1 179 ? 20.818 4.065 -36.970 1.00 42.73 159 GLU A O 1
ATOM 2993 N N . GLY B 1 180 ? 19.672 2.101 -37.198 1.00 47.27 160 GLY A N 1
ATOM 2994 C CA . GLY B 1 180 ? 20.722 1.236 -36.669 1.00 51.68 160 GLY A CA 1
ATOM 2995 C C . GLY B 1 180 ? 20.410 0.679 -35.271 1.00 47.16 160 GLY A C 1
ATOM 2996 O O . GLY B 1 180 ? 19.255 0.602 -34.821 1.00 39.38 160 GLY A O 1
ATOM 2997 N N . PHE B 1 181 ? 21.456 0.283 -34.569 1.00 48.36 161 PHE A N 1
ATOM 2998 C CA . PHE B 1 181 ? 21.307 -0.351 -33.244 1.00 50.50 161 PHE A CA 1
ATOM 2999 C C . PHE B 1 181 ? 22.313 0.264 -32.291 1.00 45.19 161 PHE A C 1
ATOM 3000 O O . PHE B 1 181 ? 23.337 0.794 -32.743 1.00 42.87 161 PHE A O 1
ATOM 3008 N N . LYS B 1 182 ? 22.067 0.061 -30.996 1.00 45.79 162 LYS A N 1
ATOM 3009 C CA . LYS B 1 182 ? 22.969 0.425 -29.924 1.00 52.46 162 LYS A CA 1
ATOM 3010 C C . LYS B 1 182 ? 23.064 -0.755 -28.955 1.00 45.78 162 LYS A C 1
ATOM 3011 O O . LYS B 1 182 ? 22.036 -1.273 -28.509 1.00 45.96 162 LYS A O 1
ATOM 3017 N N . THR B 1 183 ? 24.275 -1.174 -28.625 1.00 38.22 163 THR A N 1
ATOM 3018 C CA . THR B 1 183 ? 24.491 -2.285 -27.694 1.00 39.72 163 THR A CA 1
ATOM 3019 C C . THR B 1 183 ? 25.573 -1.905 -26.676 1.00 42.05 163 THR A C 1
ATOM 3020 O O . THR B 1 183 ? 26.610 -1.418 -27.115 1.00 38.25 163 THR A O 1
ATOM 3024 N N . ILE B 1 184 ? 25.426 -2.315 -25.419 1.00 37.19 164 ILE A N 1
ATOM 3025 C CA . ILE B 1 184 ? 26.498 -2.326 -24.446 1.00 35.95 164 ILE A CA 1
ATOM 3026 C C . ILE B 1 184 ? 27.183 -3.694 -24.463 1.00 37.62 164 ILE A C 1
ATOM 3027 O O . ILE B 1 184 ? 26.524 -4.721 -24.562 1.00 37.84 164 ILE A O 1
ATOM 3032 N N . VAL B 1 185 ? 28.524 -3.674 -24.441 1.00 38.90 165 VAL A N 1
ATOM 3033 C CA . VAL B 1 185 ? 29.353 -4.864 -24.508 1.00 37.68 165 VAL A CA 1
ATOM 3034 C C . VAL B 1 185 ? 30.269 -4.954 -23.286 1.00 36.76 165 VAL A C 1
ATOM 3035 O O . VAL B 1 185 ? 31.108 -4.088 -23.091 1.00 39.91 165 VAL A O 1
ATOM 3039 N N . ILE B 1 186 ? 30.053 -5.998 -22.482 1.00 34.96 166 ILE A N 1
ATOM 3040 C CA . ILE B 1 186 ? 30.821 -6.268 -21.287 1.00 36.47 166 ILE A CA 1
ATOM 3041 C C . ILE B 1 186 ? 31.579 -7.584 -21.440 1.00 33.59 166 ILE A C 1
ATOM 3042 O O . ILE B 1 186 ? 31.012 -8.620 -21.751 1.00 35.74 166 ILE A O 1
ATOM 3047 N N . LEU B 1 187 ? 32.860 -7.518 -21.069 1.00 34.44 167 LEU A N 1
ATOM 3048 C CA . LEU B 1 187 ? 33.829 -8.608 -21.178 1.00 34.69 167 LEU A CA 1
ATOM 3049 C C . LEU B 1 187 ? 34.922 -8.465 -20.118 1.00 37.78 167 LEU A C 1
ATOM 3050 O O . LEU B 1 187 ? 35.124 -7.355 -19.534 1.00 35.34 167 LEU A O 1
ATOM 3055 N N . PRO B 1 188 ? 35.747 -9.519 -19.915 1.00 36.12 168 PRO A N 1
ATOM 3056 C CA . PRO B 1 188 ? 36.943 -9.365 -19.117 1.00 33.86 168 PRO A CA 1
ATOM 3057 C C . PRO B 1 188 ? 37.824 -8.297 -19.705 1.00 38.18 168 PRO A C 1
ATOM 3058 O O . PRO B 1 188 ? 37.928 -8.173 -20.923 1.00 33.35 168 PRO A O 1
ATOM 3062 N N . LYS B 1 189 ? 38.464 -7.568 -18.803 1.00 35.74 169 LYS A N 1
ATOM 3063 C CA . LYS B 1 189 ? 39.257 -6.402 -19.126 1.00 38.23 169 LYS A CA 1
ATOM 3064 C C . LYS B 1 189 ? 40.372 -6.829 -20.047 1.00 34.70 169 LYS A C 1
ATOM 3065 O O . LYS B 1 189 ? 41.054 -7.826 -19.770 1.00 33.16 169 LYS A O 1
ATOM 3071 N N . GLY B 1 190 ? 40.573 -6.103 -21.133 1.00 37.09 170 GLY A N 1
ATOM 3072 C CA . GLY B 1 190 ? 41.636 -6.506 -22.079 1.00 38.43 170 GLY A CA 1
ATOM 3073 C C . GLY B 1 190 ? 41.112 -7.170 -23.359 1.00 33.92 170 GLY A C 1
ATOM 3074 O O . GLY B 1 190 ? 41.763 -7.194 -24.384 1.00 37.83 170 GLY A O 1
ATOM 3075 N N . THR B 1 191 ? 39.926 -7.725 -23.299 1.00 32.79 171 THR A N 1
ATOM 3076 C CA . THR B 1 191 ? 39.439 -8.508 -24.415 1.00 36.17 171 THR A CA 1
ATOM 3077 C C . THR B 1 191 ? 39.244 -7.556 -25.591 1.00 32.14 171 THR A C 1
ATOM 3078 O O . THR B 1 191 ? 38.747 -6.453 -25.387 1.00 31.67 171 THR A O 1
ATOM 3082 N N . ASN B 1 192 ? 39.719 -7.947 -26.806 1.00 33.28 172 ASN A N 1
ATOM 3083 C CA . ASN B 1 192 ? 39.643 -7.155 -28.043 1.00 37.80 172 ASN A CA 1
ATOM 3084 C C . ASN B 1 192 ? 40.730 -6.079 -28.127 1.00 41.05 172 ASN A C 1
ATOM 3085 O O . ASN B 1 192 ? 40.851 -5.454 -29.149 1.00 45.83 172 ASN A O 1
ATOM 3090 N N . ASP B 1 193 ? 41.671 -6.022 -27.180 1.00 38.67 173 ASP A N 1
ATOM 3091 C CA . ASP B 1 193 ? 42.862 -5.221 -27.364 1.00 38.77 173 ASP A CA 1
ATOM 3092 C C . ASP B 1 193 ? 43.777 -5.864 -28.393 1.00 39.46 173 ASP A C 1
ATOM 3093 O O . ASP B 1 193 ? 43.740 -7.073 -28.640 1.00 34.68 173 ASP A O 1
ATOM 3098 N N . PRO B 1 194 ? 44.640 -5.044 -29.036 1.00 36.24 174 PRO A N 1
ATOM 3099 C CA . PRO B 1 194 ? 45.602 -5.564 -30.002 1.00 40.62 174 PRO A CA 1
ATOM 3100 C C . PRO B 1 194 ? 46.484 -6.602 -29.334 1.00 39.97 174 PRO A C 1
ATOM 3101 O O . PRO B 1 194 ? 46.748 -6.470 -28.154 1.00 35.21 174 PRO A O 1
ATOM 3105 N N . LEU B 1 195 ? 46.821 -7.682 -30.052 1.00 44.04 175 LEU A N 1
ATOM 3106 C CA . LEU B 1 195 ? 47.828 -8.651 -29.604 1.00 39.16 175 LEU A CA 1
ATOM 3107 C C . LEU B 1 195 ? 49.147 -7.940 -29.399 1.00 46.85 175 LEU A C 1
ATOM 3108 O O . LEU B 1 195 ? 49.481 -7.102 -30.182 1.00 41.88 175 LEU A O 1
ATOM 3113 N N . SER B 1 196 ? 49.860 -8.209 -28.299 1.00 44.74 176 SER A N 1
ATOM 3114 C CA . SER B 1 196 ? 51.190 -7.687 -28.105 1.00 49.72 176 SER A CA 1
ATOM 3115 C C . SER B 1 196 ? 52.256 -8.680 -28.569 1.00 41.03 176 SER A C 1
ATOM 3116 O O . SER B 1 196 ? 53.412 -8.336 -28.701 1.00 51.50 176 SER A O 1
ATOM 3119 N N . THR B 1 197 ? 51.921 -9.933 -28.847 1.00 48.12 177 THR A N 1
ATOM 3120 C CA . THR B 1 197 ? 52.930 -10.923 -29.255 1.00 52.00 177 THR A CA 1
ATOM 3121 C C . THR B 1 197 ? 52.568 -11.414 -30.660 1.00 49.70 177 THR A C 1
ATOM 3122 O O . THR B 1 197 ? 51.383 -11.490 -30.997 1.00 47.02 177 THR A O 1
ATOM 3126 N N . ASN B 1 198 ? 53.547 -11.812 -31.459 1.00 42.41 178 ASN A N 1
ATOM 3127 C CA . ASN B 1 198 ? 53.264 -12.611 -32.646 1.00 45.22 178 ASN A CA 1
ATOM 3128 C C . ASN B 1 198 ? 53.630 -14.088 -32.345 1.00 44.10 178 ASN A C 1
ATOM 3129 O O . ASN B 1 198 ? 54.819 -14.464 -32.343 1.00 47.81 178 ASN A O 1
ATOM 3134 N N . ILE B 1 199 ? 52.655 -14.949 -32.008 1.00 35.89 179 ILE A N 1
ATOM 3135 C CA . ILE B 1 199 ? 52.990 -16.286 -31.532 1.00 36.48 179 ILE A CA 1
ATOM 3136 C C . ILE B 1 199 ? 53.523 -17.167 -32.677 1.00 44.72 179 ILE A C 1
ATOM 3137 O O . ILE B 1 199 ? 53.140 -17.008 -33.840 1.00 41.53 179 ILE A O 1
ATOM 3142 N N . GLN B 1 200 ? 54.209 -18.247 -32.303 1.00 42.93 180 GLN A N 1
ATOM 3143 C CA . GLN B 1 200 ? 54.527 -19.377 -33.177 1.00 49.76 180 GLN A CA 1
ATOM 3144 C C . GLN B 1 200 ? 53.269 -20.230 -33.154 1.00 48.01 180 GLN A C 1
ATOM 3145 O O . GLN B 1 200 ? 52.915 -20.807 -32.143 1.00 58.52 180 GLN A O 1
ATOM 3147 N N . LYS B 1 201 ? 52.588 -20.341 -34.283 1.00 46.04 181 LYS A N 1
ATOM 3148 C CA . LYS B 1 201 ? 51.278 -20.966 -34.340 1.00 41.21 181 LYS A CA 1
ATOM 3149 C C . LYS B 1 201 ? 51.416 -22.455 -34.359 1.00 36.88 181 LYS A C 1
ATOM 3150 O O . LYS B 1 201 ? 52.247 -22.935 -35.083 1.00 44.43 181 LYS A O 1
ATOM 3156 N N . ARG B 1 202 ? 50.596 -23.204 -33.605 1.00 41.75 182 ARG A N 1
ATOM 3157 C CA . ARG B 1 202 ? 50.802 -24.637 -33.534 1.00 44.74 182 ARG A CA 1
ATOM 3158 C C . ARG B 1 202 ? 49.472 -25.388 -33.560 1.00 42.81 182 ARG A C 1
ATOM 3159 O O . ARG B 1 202 ? 49.498 -26.551 -33.870 1.00 41.87 182 ARG A O 1
ATOM 3167 N N . THR B 1 203 ? 48.350 -24.804 -33.090 1.00 33.46 183 THR A N 1
ATOM 3168 C CA . THR B 1 203 ? 47.065 -25.468 -33.062 1.00 40.86 183 THR A CA 1
ATOM 3169 C C . THR B 1 203 ? 46.240 -24.885 -34.207 1.00 42.86 183 THR A C 1
ATOM 3170 O O . THR B 1 203 ? 46.566 -23.824 -34.683 1.00 44.48 183 THR A O 1
ATOM 3174 N N . LYS B 1 204 ? 45.235 -25.605 -34.654 1.00 46.02 184 LYS A N 1
ATOM 3175 C CA . LYS B 1 204 ? 44.208 -25.067 -35.550 1.00 46.28 184 LYS A CA 1
ATOM 3176 C C . LYS B 1 204 ? 43.666 -23.731 -35.003 1.00 49.95 184 LYS A C 1
ATOM 3177 O O . LYS B 1 204 ? 43.670 -22.721 -35.674 1.00 44.33 184 LYS A O 1
ATOM 3183 N N . GLU B 1 205 ? 43.224 -23.722 -33.756 1.00 47.06 185 GLU A N 1
ATOM 3184 C CA . GLU B 1 205 ? 42.762 -22.529 -33.056 1.00 45.44 185 GLU A CA 1
ATOM 3185 C C . GLU B 1 205 ? 43.708 -21.347 -33.092 1.00 34.22 185 GLU A C 1
ATOM 3186 O O . GLU B 1 205 ? 43.218 -20.205 -33.214 1.00 38.51 185 GLU A O 1
ATOM 3192 N N . ASP B 1 206 ? 45.025 -21.575 -33.059 1.00 37.21 186 ASP A N 1
ATOM 3193 C CA . ASP B 1 206 ? 46.000 -20.495 -33.140 1.00 37.34 186 ASP A CA 1
ATOM 3194 C C . ASP B 1 206 ? 45.843 -19.691 -34.439 1.00 51.84 186 ASP A C 1
ATOM 3195 O O . ASP B 1 206 ? 46.231 -18.535 -34.458 1.00 38.49 186 ASP A O 1
ATOM 3200 N N . GLU B 1 207 ? 45.346 -20.315 -35.515 1.00 41.88 187 GLU A N 1
ATOM 3201 C CA . GLU B 1 207 ? 45.164 -19.650 -36.805 1.00 39.25 187 GLU A CA 1
ATOM 3202 C C . GLU B 1 207 ? 44.041 -18.601 -36.719 1.00 32.01 187 GLU A C 1
ATOM 3203 O O . GLU B 1 207 ? 44.085 -17.649 -37.475 1.00 40.28 187 GLU A O 1
ATOM 3209 N N . LEU B 1 208 ? 43.072 -18.793 -35.800 1.00 34.07 188 LEU A N 1
ATOM 3210 C CA . LEU B 1 208 ? 41.929 -17.913 -35.612 1.00 38.28 188 LEU A CA 1
ATOM 3211 C C . LEU B 1 208 ? 42.213 -16.722 -34.672 1.00 44.05 188 LEU A C 1
ATOM 3212 O O . LEU B 1 208 ? 41.455 -15.705 -34.663 1.00 38.05 188 LEU A O 1
ATOM 3217 N N . LEU B 1 209 ? 43.317 -16.798 -33.912 1.00 38.85 189 LEU A N 1
ATOM 3218 C CA . LEU B 1 209 ? 43.537 -15.815 -32.840 1.00 37.22 189 LEU A CA 1
ATOM 3219 C C . LEU B 1 209 ? 43.746 -14.468 -33.530 1.00 36.11 189 LEU A C 1
ATOM 3220 O O . LEU B 1 209 ? 44.609 -14.365 -34.348 1.00 35.83 189 LEU A O 1
ATOM 3225 N N . PHE B 1 210 ? 43.019 -13.408 -33.170 1.00 37.32 190 PHE A N 1
ATOM 3226 C CA . PHE B 1 210 ? 42.941 -12.190 -33.941 1.00 32.44 190 PHE A CA 1
ATOM 3227 C C . PHE B 1 210 ? 43.152 -10.990 -33.012 1.00 30.57 190 PHE A C 1
ATOM 3228 O O . PHE B 1 210 ? 43.806 -10.041 -33.354 1.00 37.49 190 PHE A O 1
ATOM 3236 N N . MET B 1 211 ? 42.567 -10.985 -31.825 1.00 33.95 191 MET A N 1
ATOM 3237 C CA . MET B 1 211 ? 42.905 -9.963 -30.817 1.00 35.11 191 MET A CA 1
ATOM 3238 C C . MET B 1 211 ? 43.001 -10.629 -29.436 1.00 31.61 191 MET A C 1
ATOM 3239 O O . MET B 1 211 ? 42.668 -11.783 -29.269 1.00 33.83 191 MET A O 1
ATOM 3244 N N . LYS B 1 212 ? 43.298 -9.841 -28.393 1.00 29.64 192 LYS A N 1
ATOM 3245 C CA . LYS B 1 212 ? 43.364 -10.426 -27.069 1.00 32.06 192 LYS A CA 1
ATOM 3246 C C . LYS B 1 212 ? 42.039 -11.116 -26.753 1.00 33.22 192 LYS A C 1
ATOM 3247 O O . LYS B 1 212 ? 40.993 -10.479 -26.813 1.00 32.25 192 LYS A O 1
ATOM 3253 N N . ASN B 1 213 ? 42.106 -12.417 -26.392 1.00 30.23 193 ASN A N 1
ATOM 3254 C CA . ASN B 1 213 ? 40.942 -13.159 -25.980 1.00 33.13 193 ASN A CA 1
ATOM 3255 C C . ASN B 1 213 ? 39.843 -13.142 -27.037 1.00 33.74 193 ASN A C 1
ATOM 3256 O O . ASN B 1 213 ? 38.699 -13.259 -26.662 1.00 35.34 193 ASN A O 1
ATOM 3261 N N . LYS B 1 214 ? 40.231 -13.117 -28.325 1.00 31.55 194 LYS A N 1
ATOM 3262 C CA . LYS B 1 214 ? 39.299 -13.083 -29.408 1.00 36.36 194 LYS A CA 1
ATOM 3263 C C . LYS B 1 214 ? 39.842 -13.895 -30.600 1.00 32.70 194 LYS A C 1
ATOM 3264 O O . LYS B 1 214 ? 40.861 -13.554 -31.215 1.00 33.67 194 LYS A O 1
ATOM 3270 N N . TRP B 1 215 ? 39.098 -14.963 -30.890 1.00 38.03 195 TRP A N 1
ATOM 3271 C CA . TRP B 1 215 ? 39.322 -15.883 -31.998 1.00 43.87 195 TRP A CA 1
ATOM 3272 C C . TRP B 1 215 ? 38.273 -15.569 -33.035 1.00 37.00 195 TRP A C 1
ATOM 3273 O O . TRP B 1 215 ? 37.118 -15.358 -32.672 1.00 38.17 195 TRP A O 1
ATOM 3284 N N . LEU B 1 216 ? 38.664 -15.398 -34.297 1.00 40.06 196 LEU A N 1
ATOM 3285 C CA . LEU B 1 216 ? 37.674 -14.919 -35.270 1.00 37.26 196 LEU A CA 1
ATOM 3286 C C . LEU B 1 216 ? 37.733 -15.851 -36.488 1.00 40.45 196 LEU A C 1
ATOM 3287 O O . LEU B 1 216 ? 38.860 -16.168 -37.007 1.00 38.43 196 LEU A O 1
ATOM 3292 N N . ILE B 1 217 ? 36.513 -16.163 -36.980 1.00 39.36 197 ILE A N 1
ATOM 3293 C CA . ILE B 1 217 ? 36.359 -16.773 -38.303 1.00 49.64 197 ILE A CA 1
ATOM 3294 C C . ILE B 1 217 ? 35.635 -15.763 -39.189 1.00 47.13 197 ILE A C 1
ATOM 3295 O O . ILE B 1 217 ? 34.465 -15.489 -38.933 1.00 44.38 197 ILE A O 1
ATOM 3300 N N . ALA B 1 218 ? 36.347 -15.198 -40.186 1.00 39.53 198 ALA A N 1
ATOM 3301 C CA . ALA B 1 218 ? 35.746 -14.169 -41.020 1.00 48.89 198 ALA A CA 1
ATOM 3302 C C . ALA B 1 218 ? 35.028 -14.774 -42.238 1.00 54.94 198 ALA A C 1
ATOM 3303 O O . ALA B 1 218 ? 35.404 -15.855 -42.711 1.00 43.62 198 ALA A O 1
ATOM 3305 N N . HIS B 1 219 ? 34.020 -14.048 -42.740 1.00 49.77 199 HIS A N 1
ATOM 3306 C CA . HIS B 1 219 ? 33.474 -14.359 -44.073 1.00 59.05 199 HIS A CA 1
ATOM 3307 C C . HIS B 1 219 ? 34.375 -13.767 -45.152 1.00 40.75 199 HIS A C 1
ATOM 3308 O O . HIS B 1 219 ? 34.740 -12.592 -45.042 1.00 46.07 199 HIS A O 1
ATOM 3315 N N . PRO B 1 220 ? 34.709 -14.524 -46.224 1.00 47.41 200 PRO A N 1
ATOM 3316 C CA . PRO B 1 220 ? 35.612 -14.055 -47.286 1.00 46.61 200 PRO A CA 1
ATOM 3317 C C . PRO B 1 220 ? 35.197 -12.784 -47.985 1.00 45.79 200 PRO A C 1
ATOM 3318 O O . PRO B 1 220 ? 36.075 -12.073 -48.519 1.00 42.01 200 PRO A O 1
ATOM 3322 N N . GLU B 1 221 ? 33.878 -12.445 -47.905 1.00 47.44 201 GLU A N 1
ATOM 3323 C CA . GLU B 1 221 ? 33.435 -11.191 -48.533 1.00 59.17 201 GLU A CA 1
ATOM 3324 C C . GLU B 1 221 ? 33.889 -9.943 -47.749 1.00 48.76 201 GLU A C 1
ATOM 3325 O O . GLU B 1 221 ? 33.821 -8.815 -48.298 1.00 59.58 201 GLU A O 1
ATOM 3331 N N . ARG B 1 222 ? 34.348 -10.109 -46.469 1.00 54.66 202 ARG A N 1
ATOM 3332 C CA . ARG B 1 222 ? 34.842 -8.941 -45.726 1.00 51.53 202 ARG A CA 1
ATOM 3333 C C . ARG B 1 222 ? 36.356 -8.825 -45.889 1.00 51.14 202 ARG A C 1
ATOM 3334 O O . ARG B 1 222 ? 37.154 -9.203 -45.012 1.00 48.26 202 ARG A O 1
ATOM 3342 N N . GLU B 1 223 ? 36.746 -8.270 -47.026 1.00 42.29 203 GLU A N 1
ATOM 3343 C CA . GLU B 1 223 ? 38.137 -8.042 -47.404 1.00 48.11 203 GLU A CA 1
ATOM 3344 C C . GLU B 1 223 ? 38.907 -7.271 -46.328 1.00 49.07 203 GLU A C 1
ATOM 3345 O O . GLU B 1 223 ? 40.087 -7.550 -46.108 1.00 62.86 203 GLU A O 1
ATOM 3351 N N . GLN B 1 224 ? 38.267 -6.279 -45.700 1.00 57.93 204 GLN A N 1
ATOM 3352 C CA . GLN B 1 224 ? 38.857 -5.477 -44.624 1.00 50.92 204 GLN A CA 1
ATOM 3353 C C . GLN B 1 224 ? 39.322 -6.342 -43.424 1.00 47.77 204 GLN A C 1
ATOM 3354 O O . GLN B 1 224 ? 40.354 -6.085 -42.831 1.00 56.00 204 GLN A O 1
ATOM 3356 N N . LEU B 1 225 ? 38.627 -7.432 -43.103 1.00 47.32 205 LEU A N 1
ATOM 3357 C CA . LEU B 1 225 ? 39.084 -8.336 -42.063 1.00 41.42 205 LEU A CA 1
ATOM 3358 C C . LEU B 1 225 ? 40.209 -9.246 -42.516 1.00 47.09 205 LEU A C 1
ATOM 3359 O O . LEU B 1 225 ? 41.255 -9.352 -41.841 1.00 45.45 205 LEU A O 1
ATOM 3364 N N . ILE B 1 226 ? 40.012 -9.887 -43.674 1.00 48.11 206 ILE A N 1
ATOM 3365 C CA . ILE B 1 226 ? 41.015 -10.747 -44.287 1.00 39.57 206 ILE A CA 1
ATOM 3366 C C . ILE B 1 226 ? 42.332 -9.986 -44.504 1.00 38.39 206 ILE A C 1
ATOM 3367 O O . ILE B 1 226 ? 43.424 -10.527 -44.344 1.00 48.36 206 ILE A O 1
ATOM 3372 N N . ASN B 1 227 ? 42.243 -8.728 -44.927 1.00 43.55 207 ASN A N 1
ATOM 3373 C CA . ASN B 1 227 ? 43.424 -7.894 -45.124 1.00 50.97 207 ASN A CA 1
ATOM 3374 C C . ASN B 1 227 ? 44.224 -7.798 -43.823 1.00 57.54 207 ASN A C 1
ATOM 3375 O O . ASN B 1 227 ? 45.418 -7.693 -43.867 1.00 47.46 207 ASN A O 1
ATOM 3380 N N . LYS B 1 228 ? 43.541 -7.775 -42.675 1.00 59.38 208 LYS A N 1
ATOM 3381 C CA . LYS B 1 228 ? 44.193 -7.590 -41.387 1.00 57.18 208 LYS A CA 1
ATOM 3382 C C . LYS B 1 228 ? 44.681 -8.946 -40.858 1.00 51.07 208 LYS A C 1
ATOM 3383 O O . LYS B 1 228 ? 45.002 -9.064 -39.717 1.00 52.74 208 LYS A O 1
ATOM 3389 N N . GLY B 1 229 ? 44.572 -10.014 -41.640 1.00 49.17 209 GLY A N 1
ATOM 3390 C CA . GLY B 1 229 ? 44.979 -11.313 -41.209 1.00 35.13 209 GLY A CA 1
ATOM 3391 C C . GLY B 1 229 ? 43.896 -12.202 -40.640 1.00 43.06 209 GLY A C 1
ATOM 3392 O O . GLY B 1 229 ? 44.265 -13.265 -40.234 1.00 42.23 209 GLY A O 1
ATOM 3393 N N . ALA B 1 230 ? 42.598 -11.855 -40.667 1.00 36.82 210 ALA A N 1
ATOM 3394 C CA . ALA B 1 230 ? 41.583 -12.788 -40.234 1.00 44.42 210 ALA A CA 1
ATOM 3395 C C . ALA B 1 230 ? 41.484 -13.987 -41.161 1.00 43.02 210 ALA A C 1
ATOM 3396 O O . ALA B 1 230 ? 41.660 -13.875 -42.362 1.00 44.19 210 ALA A O 1
ATOM 3398 N N . HIS B 1 231 ? 41.134 -15.138 -40.567 1.00 47.30 211 HIS A N 1
ATOM 3399 C CA . HIS B 1 231 ? 40.990 -16.373 -41.312 1.00 46.51 211 HIS A CA 1
ATOM 3400 C C . HIS B 1 231 ? 39.633 -16.334 -42.032 1.00 55.27 211 HIS A C 1
ATOM 3401 O O . HIS B 1 231 ? 38.575 -16.171 -41.431 1.00 39.28 211 HIS A O 1
ATOM 3408 N N . PRO B 1 232 ? 39.639 -16.550 -43.356 1.00 44.68 212 PRO A N 1
ATOM 3409 C CA . PRO B 1 232 ? 38.408 -16.700 -44.121 1.00 48.72 212 PRO A CA 1
ATOM 3410 C C . PRO B 1 232 ? 37.811 -18.094 -44.033 1.00 43.37 212 PRO A C 1
ATOM 3411 O O . PRO B 1 232 ? 37.934 -18.866 -44.946 1.00 60.68 212 PRO A O 1
ATOM 3415 N N . GLY B 1 233 ? 37.053 -18.397 -43.008 1.00 44.55 213 GLY A N 1
ATOM 3416 C CA . GLY B 1 233 ? 36.564 -19.768 -42.829 1.00 42.13 213 GLY A CA 1
ATOM 3417 C C . GLY B 1 233 ? 35.052 -19.882 -42.712 1.00 37.39 213 GLY A C 1
ATOM 3418 O O . GLY B 1 233 ? 34.544 -20.966 -42.471 1.00 45.43 213 GLY A O 1
ATOM 3419 N N . ILE B 1 234 ? 34.293 -18.816 -42.994 1.00 41.75 214 ILE A N 1
ATOM 3420 C CA . ILE B 1 234 ? 32.857 -19.020 -43.089 1.00 40.08 214 ILE A CA 1
ATOM 3421 C C . ILE B 1 234 ? 32.548 -19.421 -44.536 1.00 49.86 214 ILE A C 1
ATOM 3422 O O . ILE B 1 234 ? 32.983 -18.711 -45.423 1.00 40.84 214 ILE A O 1
ATOM 3427 N N . LYS B 1 235 ? 31.827 -20.556 -44.708 1.00 56.74 215 LYS A N 1
ATOM 3428 C CA . LYS B 1 235 ? 31.404 -21.194 -45.953 1.00 52.24 215 LYS A CA 1
ATOM 3429 C C . LYS B 1 235 ? 29.900 -20.924 -46.003 1.00 51.37 215 LYS A C 1
ATOM 3430 O O . LYS B 1 235 ? 29.200 -20.922 -44.968 1.00 52.47 215 LYS A O 1
ATOM 3433 N N . GLY B 1 236 ? 29.406 -20.557 -47.188 1.00 52.88 216 GLY A N 1
ATOM 3434 C CA . GLY B 1 236 ? 28.008 -20.117 -47.343 1.00 42.96 216 GLY A CA 1
ATOM 3435 C C . GLY B 1 236 ? 27.852 -18.595 -47.526 1.00 39.50 216 GLY A C 1
ATOM 3436 O O . GLY B 1 236 ? 28.818 -17.828 -47.639 1.00 50.39 216 GLY A O 1
ATOM 3437 N N . GLU B 1 237 ? 26.604 -18.180 -47.602 1.00 48.79 217 GLU A N 1
ATOM 3438 C CA . GLU B 1 237 ? 26.242 -16.783 -47.776 1.00 50.90 217 GLU A CA 1
ATOM 3439 C C . GLU B 1 237 ? 26.707 -16.002 -46.539 1.00 47.34 217 GLU A C 1
ATOM 3440 O O . GLU B 1 237 ? 26.681 -16.497 -45.381 1.00 47.99 217 GLU A O 1
ATOM 3442 N N . ASN B 1 238 ? 27.211 -14.814 -46.796 1.00 43.33 218 ASN A N 1
ATOM 3443 C CA . ASN B 1 238 ? 27.201 -13.762 -45.783 1.00 43.73 218 ASN A CA 1
ATOM 3444 C C . ASN B 1 238 ? 25.774 -13.344 -45.416 1.00 42.57 218 ASN A C 1
ATOM 3445 O O . ASN B 1 238 ? 25.269 -12.361 -45.881 1.00 45.47 218 ASN A O 1
ATOM 3450 N N . ILE B 1 239 ? 25.126 -14.074 -44.529 1.00 45.13 219 ILE A N 1
ATOM 3451 C CA . ILE B 1 239 ? 23.724 -13.899 -44.258 1.00 46.57 219 ILE A CA 1
ATOM 3452 C C . ILE B 1 239 ? 23.389 -12.460 -43.962 1.00 50.57 219 ILE A C 1
ATOM 3453 O O . ILE B 1 239 ? 24.137 -11.784 -43.253 1.00 48.46 219 ILE A O 1
ATOM 3458 N N . LYS B 1 240 ? 22.225 -12.039 -44.506 1.00 49.69 220 LYS A N 1
ATOM 3459 C CA . LYS B 1 240 ? 21.678 -10.688 -44.330 1.00 54.34 220 LYS A CA 1
ATOM 3460 C C . LYS B 1 240 ? 20.386 -10.748 -43.522 1.00 58.41 220 LYS A C 1
ATOM 3461 O O . LYS B 1 240 ? 19.578 -11.680 -43.667 1.00 59.08 220 LYS A O 1
ATOM 3467 N N . VAL B 1 241 ? 20.222 -9.755 -42.636 1.00 48.91 221 VAL A N 1
ATOM 3468 C CA . VAL B 1 241 ? 19.002 -9.603 -41.881 1.00 47.78 221 VAL A CA 1
ATOM 3469 C C . VAL B 1 241 ? 18.233 -8.427 -42.470 1.00 40.95 221 VAL A C 1
ATOM 3470 O O . VAL B 1 241 ? 18.700 -7.288 -42.357 1.00 44.90 221 VAL A O 1
ATOM 3474 N N . TYR B 1 242 ? 17.054 -8.723 -43.060 1.00 49.52 222 TYR A N 1
ATOM 3475 C CA . TYR B 1 242 ? 16.196 -7.743 -43.744 1.00 46.54 222 TYR A CA 1
ATOM 3476 C C . TYR B 1 242 ? 15.316 -7.027 -42.742 1.00 40.73 222 TYR A C 1
ATOM 3477 O O . TYR B 1 242 ? 14.835 -7.695 -41.787 1.00 52.26 222 TYR A O 1
ATOM 3486 N N . GLN B 1 243 ? 15.105 -5.693 -42.978 1.00 40.68 223 GLN A N 1
ATOM 3487 C CA . GLN B 1 243 ? 14.185 -4.908 -42.128 1.00 53.86 223 GLN A CA 1
ATOM 3488 C C . GLN B 1 243 ? 13.457 -3.703 -42.846 1.00 41.91 223 GLN A C 1
ATOM 3489 O O . GLN B 1 243 ? 13.977 -3.540 -44.031 1.00 46.20 223 GLN A O 1
#

InterPro domains:
  IPR032358 Protein of unknown function DUF4867 [PF16161] (18-219)

Secondary structure (DSSP, 8-state):
-HHHHHHHTTTS-EEETTSGGGGGTEEEE-S---HHHHHHHTT-PPPSSS-EEES--HHHHSSHHHHHIIIIITTT--EEEEEEEE---B--EEEE-SS-EEEEESS-EEEEEEEGGG-BTTBEEGGG-EEEEE-TT-EEEEPTTEEB-S-EESSTT-EEEEEEEETTTTPPPS------STGGGTEEETTEEEEE-TT-HHHHHTT-EE-EES---B---/-HHHHHHTTTTS-EEETTSGGGGGTEEEE-S---HHHHHHHTT-PPPSSS-EEES--HHHHSSHHHHHIIIIITTT--EEEEEEEE---B--EEEE-SS-EEEEESS-EEEEEEEGGG-BTTBEEGGG-EEEEE-TT-EEEEPTTEEB-S-EESSTT-EEEEEEEETTTTPPPSS-----SGGGGTEEETTEEEEE-TT-HHHHTTT-EE-EES---B---

Sequence (442 aa):
SFQYMKDLNKHIPFYHIEDSKFKHYGKVINEYDFNELETYMDSLTIPQDQNVYVASVTEMENTIIKNNQLQEAFYGEMSIQIGYCNGPNSTLNGLEYHKSSEINIAITDMVLLLGKVQEVENNVFHSNDVIAFFVPKGTAVELYSTTLHFAPCKVNNEGFKTIVILPKGTNDPLSTNIQKRTKEDELLFMKNKWLIAHPEREQLINKGAHPGIKGENIKVYQSFQYMKDLNKHIPFYHIEDSKFKHYGKVINEYDFNELETYMDSLTIPQDQNVYVASVTEMENTIIKNQLQEAFYGEMSIQIGYCNGPNSTLNGLEYHKSSEINIAITDMVLLLGKVQEVENNVFHHSNDVIAFFVPKGTAVELYSTTLHFAPCKVNNEGFKTIVILPKGTNDPLSTNIQKRTKEDELLFMKNKWLIAHPEREQLINKGAHPGIKGENIKVYQ

Nearest PDB structures (foldseek):
  6b4s-assembly1_A  TM=7.115E-01  e=1.103E-03  Bertholletia excelsa
  6l4c-assembly1_A  TM=5.012E-01  e=2.707E-04  Corylus avellana
  4wvz-assembly2_B  TM=6.402E-01  e=6.105E-03  Pseudomonas aeruginosa PAO1
  5cad-assembly1_A  TM=3.929E-01  e=3.456E-04  Solanum melongena
  4tlf-assembly2_B  TM=4.700E-01  e=7.795E-03  Pseudomonas aeruginosa PAO1

Solvent-accessible surface area: 17540 Å² total; per-residue (Å²): 89,57,67,115,0,92,79,77,1,99,100,16,62,8,70,49,1,105,58,98,46,5,50,80,16,2,81,33,18,109,74,10,108,10,98,67,0,66,99,49,0,104,84,32,120,33,35,108,123,122,45,56,83,49,19,46,8,103,102,0,24,123,17,125,11,30,78,64,0,28,36,4,6,5,0,12,31,63,2,2,0,0,26,9,0,0,23,15,15,26,3,6,0,0,13,12,2,11,8,3,9,0,3,2,0,20,26,29,0,0,3,9,0,0,19,6,40,61,32,133,126,14,64,2,36,6,136,58,2,27,0,0,8,0,34,137,56,17,2,0,2,2,14,8,1,0,0,4,47,27,4,1,33,7,55,111,109,1,0,24,0,0,10,0,0,18,99,8,0,20,55,100,53,98,62,145,32,74,119,89,30,77,15,3,84,5,22,34,59,49,2,21,0,2,0,0,15,75,80,60,67,98,22,59,95,137,61,5,53,74,3,2,83,49,76,36,13,92,1,100,50,92,59,69,118,0,64,80,76,2,117,96,18,59,16,68,48,1,110,59,97,49,5,54,64,17,1,80,35,16,119,54,18,100,13,76,49,0,67,85,87,0,110,92,55,124,19,40,110,138,132,46,53,83,52,19,40,32,99,97,3,28,127,14,122,2,31,85,53,0,27,36,4,7,5,0,16,33,63,3,1,0,0,35,9,1,0,24,20,15,29,4,11,0,0,13,13,2,11,8,2,8,0,2,0,0,15,20,32,0,0,3,8,0,0,2,8,33,69,33,66,112,17,44,0,89,2,132,54,0,23,0,0,6,0,34,147,48,16,1,0,3,1,13,8,1,0,0,4,51,25,3,1,35,9,52,116,103,0,0,23,0,0,9,0,1,16,102,8,0,14,58,110,56,102,54,146,31,78,118,99,16,112,15,4,81,6,21,37,62,52,2,15,0,1,0,0,5,71,107,94,116,59,32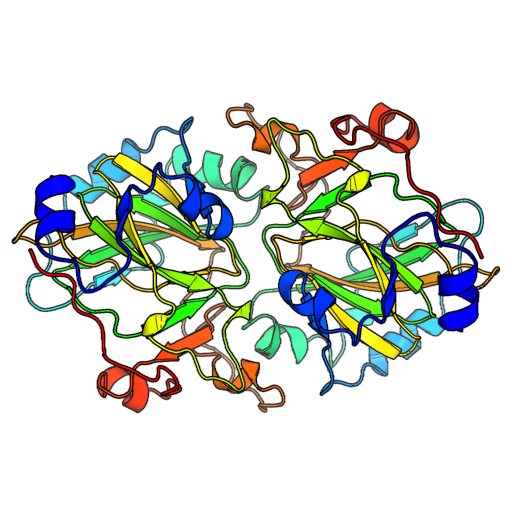,52,125,154,58,6,51,66,3,4,69,50,72,20,9,93,3,102,58

Organism: Priestia megaterium (strain ATCC 12872 / QMB1551) (NCBI:txid545693)

Foldseek 3Di:
DQVVLCVQPVVAAEEACVDCVCVVFWFWDPDDDQVQPLVVLVVDAADEPFKDKDQADPSSCPDPVVVVCCCPVVVNFAKGKIKIWYAAFWPFKWKFFQWKKKKAWQAWWKKWKAFQVQQDLLAHEPRRTHMHTYHRGIMIIGHRRMITDGIHADDRSTTMMMMMTRPQPQAADPDDDPDDDSQSQQCGHVRMGMAGDPVNCVVVVSNGHHHYPYDRDGRDD/DQVVLCVVPVVAAEEACVDPVVVVFWFWDPPDDQVQVLVVLVVDFAAEPDKDKDQADVSSCPDPRVVVCCCPVVVNFAKGKIKIGYADFWDFKWKFFQWKKKKAWQAWWKKWKAFQVCQDLLAHESRRTHMYTYHHGIMIIGHRRMITDGIHADDRSTTMMMMMIGPQPQAADPDDDDADDSQSQQCQHHRMGMAGDPVNVVRVVSRHHNHYHYDRDGRDD

Radius of gyration: 21.9 Å; Cα contacts (8 Å, |Δi|>4): 1058; chains: 2; bounding box: 52×64×54 Å

B-factor: mean 49.18, std 11.97, range [28.47, 137.29]